Protein AF-A0A0G1JRB9-F1 (afdb_monomer)

Radius of gyration: 32.71 Å; Cα contacts (8 Å, |Δi|>4): 1012; chains: 1; bounding box: 61×88×90 Å

Structure (mmCIF, N/CA/C/O backbone):
data_AF-A0A0G1JRB9-F1
#
_entry.id   AF-A0A0G1JRB9-F1
#
loop_
_atom_site.group_PDB
_atom_site.id
_atom_site.type_symbol
_atom_site.label_atom_id
_atom_site.label_alt_id
_atom_site.label_comp_id
_atom_site.label_asym_id
_atom_site.label_entity_id
_atom_site.label_seq_id
_atom_site.pdbx_PDB_ins_code
_atom_site.Cartn_x
_atom_site.Cartn_y
_atom_site.Cartn_z
_atom_site.occupancy
_atom_site.B_iso_or_equiv
_atom_site.auth_seq_id
_atom_site.auth_comp_id
_atom_site.auth_asym_id
_atom_site.auth_atom_id
_atom_site.pdbx_PDB_model_num
ATOM 1 N N . MET A 1 1 ? 8.456 41.953 -21.447 1.00 29.03 1 MET A N 1
ATOM 2 C CA . MET A 1 1 ? 8.184 41.412 -20.098 1.00 29.03 1 MET A CA 1
ATOM 3 C C . MET A 1 1 ? 8.113 39.905 -20.222 1.00 29.03 1 MET A C 1
ATOM 5 O O . MET A 1 1 ? 7.285 39.419 -20.980 1.00 29.03 1 MET A O 1
ATOM 9 N N . GLY A 1 2 ? 9.065 39.205 -19.607 1.00 27.02 2 GLY A N 1
ATOM 10 C CA . GLY A 1 2 ? 9.259 37.766 -19.765 1.00 27.02 2 GLY A CA 1
ATOM 11 C C . GLY A 1 2 ? 8.189 36.956 -19.041 1.00 27.02 2 GLY A C 1
ATOM 12 O O . GLY A 1 2 ? 7.924 37.181 -17.863 1.00 27.02 2 GLY A O 1
ATOM 13 N N . LEU A 1 3 ? 7.596 36.010 -19.763 1.00 28.58 3 LEU A N 1
ATOM 14 C CA . LEU A 1 3 ? 6.828 34.920 -19.181 1.00 28.58 3 LEU A CA 1
ATOM 15 C C . LEU A 1 3 ? 7.833 33.951 -18.550 1.00 28.58 3 LEU A C 1
ATOM 17 O O . LEU A 1 3 ? 8.618 33.318 -19.253 1.00 28.58 3 LEU A O 1
ATOM 21 N N . LEU A 1 4 ? 7.843 33.889 -17.220 1.00 28.16 4 LEU A N 1
ATOM 22 C CA . LEU A 1 4 ? 8.559 32.869 -16.462 1.00 28.16 4 LEU A CA 1
ATOM 23 C C . LEU A 1 4 ? 7.901 31.515 -16.755 1.00 28.16 4 LEU A C 1
ATOM 25 O O . LEU A 1 4 ? 6.880 31.170 -16.165 1.00 28.16 4 LEU A O 1
ATOM 29 N N . PHE A 1 5 ? 8.472 30.773 -17.702 1.00 31.45 5 PHE A N 1
ATOM 30 C CA . PHE A 1 5 ? 8.226 29.345 -17.844 1.00 31.45 5 PHE A CA 1
ATOM 31 C C . PHE A 1 5 ? 8.744 28.644 -16.581 1.00 31.45 5 PHE A C 1
ATOM 33 O O . PHE A 1 5 ? 9.899 28.819 -16.193 1.00 31.45 5 PHE A O 1
ATOM 40 N N . ASP A 1 6 ? 7.867 27.893 -15.915 1.00 34.28 6 ASP A N 1
ATOM 41 C CA . ASP A 1 6 ? 8.194 27.080 -14.743 1.00 34.28 6 ASP A CA 1
ATOM 42 C C . ASP A 1 6 ? 9.240 26.022 -15.145 1.00 34.28 6 ASP A C 1
ATOM 44 O O . ASP A 1 6 ? 9.008 25.191 -16.025 1.00 34.28 6 ASP A O 1
ATOM 48 N N . SER A 1 7 ? 10.419 26.062 -14.526 1.00 35.25 7 SER A N 1
ATOM 49 C CA . SER A 1 7 ? 11.625 25.310 -14.910 1.00 35.25 7 SER A CA 1
ATOM 50 C C . SER A 1 7 ? 11.557 23.793 -14.658 1.00 35.25 7 SER A C 1
ATOM 52 O O . SER A 1 7 ? 12.565 23.097 -14.745 1.00 35.25 7 SER A O 1
ATOM 54 N N . LYS A 1 8 ? 10.376 23.247 -14.336 1.00 42.16 8 LYS A N 1
ATOM 55 C CA . LYS A 1 8 ? 10.174 21.844 -13.922 1.00 42.16 8 LYS A CA 1
ATOM 56 C C . LYS A 1 8 ? 9.610 20.915 -15.001 1.00 42.16 8 LYS A C 1
ATOM 58 O O . LYS A 1 8 ? 9.558 19.709 -14.780 1.00 42.16 8 LYS A O 1
ATOM 63 N N . THR A 1 9 ? 9.221 21.436 -16.162 1.00 47.75 9 THR A N 1
ATOM 64 C CA . THR A 1 9 ? 8.760 20.654 -17.334 1.00 47.75 9 THR A CA 1
ATOM 65 C C . THR A 1 9 ? 9.757 20.689 -18.489 1.00 47.75 9 THR A C 1
ATOM 67 O O . THR A 1 9 ? 9.386 20.524 -19.651 1.00 47.75 9 THR A O 1
ATOM 70 N N . ASP A 1 10 ? 11.022 20.959 -18.182 1.00 60.97 10 ASP A N 1
ATOM 71 C CA . ASP A 1 10 ? 12.022 21.198 -19.204 1.00 60.97 10 ASP A CA 1
ATOM 72 C C . ASP A 1 10 ? 12.618 19.877 -19.707 1.00 60.97 10 ASP A C 1
ATOM 74 O O . ASP A 1 10 ? 13.338 19.169 -18.995 1.00 60.97 10 ASP A O 1
ATOM 78 N N . TRP A 1 11 ? 12.301 19.558 -20.962 1.00 72.00 11 TRP A N 1
ATOM 79 C CA . TRP A 1 11 ? 12.892 18.478 -21.753 1.00 72.00 11 TRP A CA 1
ATOM 80 C C . TRP A 1 11 ? 14.424 18.458 -21.657 1.00 72.00 11 TRP A C 1
ATOM 82 O O . TRP A 1 11 ? 15.018 17.382 -21.699 1.00 72.00 11 TRP A O 1
ATOM 92 N N . SER A 1 12 ? 15.054 19.624 -21.477 1.00 66.69 12 SER A N 1
ATOM 93 C CA . SER A 1 12 ? 16.507 19.759 -21.361 1.00 66.69 12 SER A CA 1
ATOM 94 C C . SER A 1 12 ? 17.089 19.309 -20.013 1.00 66.69 12 SER A C 1
ATOM 96 O O . SER A 1 12 ? 18.225 18.836 -19.997 1.00 66.69 12 SER A O 1
ATOM 98 N N . TYR A 1 13 ? 16.331 19.414 -18.912 1.00 61.22 13 TYR A N 1
ATOM 99 C CA . TYR A 1 13 ? 16.818 19.144 -17.550 1.00 61.22 13 TYR A CA 1
ATOM 100 C C . TYR A 1 13 ? 16.454 17.740 -17.049 1.00 61.22 13 TYR A C 1
ATOM 102 O O . TYR A 1 13 ? 17.259 17.083 -16.398 1.00 61.22 13 TYR A O 1
ATOM 110 N N . ASN A 1 14 ? 15.249 17.258 -17.371 1.00 63.81 14 ASN A N 1
ATOM 111 C CA . ASN A 1 14 ? 14.703 16.016 -16.802 1.00 63.81 14 ASN A CA 1
ATOM 112 C C . ASN A 1 14 ? 14.835 14.786 -17.721 1.00 63.81 14 ASN A C 1
ATOM 114 O O . ASN A 1 14 ? 14.406 13.690 -17.354 1.00 63.81 14 ASN A O 1
ATOM 118 N N . THR A 1 15 ? 15.406 14.957 -18.915 1.00 72.94 15 THR A N 1
ATOM 119 C CA . THR A 1 15 ? 15.619 13.879 -19.890 1.00 72.94 15 THR A CA 1
ATOM 120 C C . THR A 1 15 ? 17.118 13.596 -20.013 1.00 72.94 15 THR A C 1
ATOM 122 O O . THR A 1 15 ? 17.882 14.544 -20.223 1.00 72.94 15 THR A O 1
ATOM 125 N N . PRO A 1 16 ? 17.570 12.329 -19.924 1.00 78.94 16 PRO A N 1
ATOM 126 C CA . PRO A 1 16 ? 18.964 11.957 -20.114 1.00 78.94 16 PRO A CA 1
ATOM 127 C C . PRO A 1 16 ? 19.503 12.520 -21.423 1.00 78.94 16 PRO A C 1
ATOM 129 O O . PRO A 1 16 ? 18.840 12.438 -22.460 1.00 78.94 16 PRO A O 1
ATOM 132 N N . SER A 1 17 ? 20.717 13.068 -21.380 1.00 79.56 17 SER A N 1
ATOM 133 C CA . SER A 1 17 ? 21.359 13.686 -22.543 1.00 79.56 17 SER A CA 1
ATOM 134 C C . SER A 1 17 ? 21.426 12.733 -23.734 1.00 79.56 17 SER A C 1
ATOM 136 O O . SER A 1 17 ? 21.111 13.143 -24.841 1.00 79.56 17 SER A O 1
ATOM 138 N N . SER A 1 18 ? 21.726 11.452 -23.510 1.00 81.12 18 SER A N 1
ATOM 139 C CA . SER A 1 18 ? 21.749 10.419 -24.552 1.00 81.12 18 SER A CA 1
ATOM 140 C C . SER A 1 18 ? 20.411 10.269 -25.284 1.00 81.12 18 SER A C 1
ATOM 142 O O . SER A 1 18 ? 20.380 10.218 -26.511 1.00 81.12 18 SER A O 1
ATOM 144 N N . PHE A 1 19 ? 19.296 10.246 -24.550 1.00 86.12 19 PHE A N 1
ATOM 145 C CA . PHE A 1 19 ? 17.959 10.159 -25.138 1.00 86.12 19 PHE A CA 1
ATOM 146 C C . PHE A 1 19 ? 17.534 11.461 -25.810 1.00 86.12 19 PHE A C 1
ATOM 148 O O . PHE A 1 19 ? 16.990 11.442 -26.913 1.00 86.12 19 PHE A O 1
ATOM 155 N N . ARG A 1 20 ? 17.822 12.596 -25.175 1.00 87.88 20 ARG A N 1
ATOM 156 C CA . ARG A 1 20 ? 17.536 13.911 -25.741 1.00 87.88 20 ARG A CA 1
ATOM 157 C C . ARG A 1 20 ? 18.272 14.122 -27.062 1.00 87.88 20 ARG A C 1
ATOM 159 O O . ARG A 1 20 ? 17.617 14.436 -28.047 1.00 87.88 20 ARG A O 1
ATOM 166 N N . THR A 1 21 ? 19.582 13.883 -27.098 1.00 85.88 21 THR A N 1
ATOM 167 C CA . THR A 1 21 ? 20.395 13.995 -28.316 1.00 85.88 21 THR A CA 1
ATOM 168 C C . THR A 1 21 ? 19.875 13.069 -29.410 1.00 85.88 21 THR A C 1
ATOM 170 O O . THR A 1 21 ? 19.723 13.510 -30.539 1.00 85.88 21 THR A O 1
ATOM 173 N N . MET A 1 22 ? 19.515 11.822 -29.078 1.00 88.81 22 MET A N 1
ATOM 174 C CA . MET A 1 22 ? 18.924 10.880 -30.036 1.00 88.81 22 MET A CA 1
ATOM 175 C C . MET A 1 22 ? 17.694 11.475 -30.731 1.00 88.81 22 MET A C 1
ATOM 177 O O . MET A 1 22 ? 17.625 11.502 -31.954 1.00 88.81 22 MET A O 1
ATOM 181 N N . VAL A 1 23 ? 16.730 11.970 -29.954 1.00 88.88 23 VAL A N 1
ATOM 182 C CA . VAL A 1 23 ? 15.477 12.518 -30.487 1.00 88.88 23 VAL A CA 1
ATOM 183 C C . VAL A 1 23 ? 15.709 13.840 -31.222 1.00 88.88 23 VAL A C 1
ATOM 185 O O . VAL A 1 23 ? 15.203 14.010 -32.328 1.00 88.88 23 VAL A O 1
ATOM 188 N N . GLU A 1 24 ? 16.502 14.747 -30.647 1.00 87.44 24 GLU A N 1
ATOM 189 C CA . GLU A 1 24 ? 16.795 16.058 -31.236 1.00 87.44 24 GLU A CA 1
ATOM 190 C C . GLU A 1 24 ? 17.575 15.922 -32.554 1.00 87.44 24 GLU A C 1
ATOM 192 O O . GLU A 1 24 ? 17.263 16.638 -33.499 1.00 87.44 24 GLU A O 1
ATOM 197 N N . SER A 1 25 ? 18.509 14.976 -32.696 1.00 87.00 25 SER A N 1
ATOM 198 C CA . SER A 1 25 ? 19.193 14.747 -33.980 1.00 87.00 25 SER A CA 1
ATOM 199 C C . SER A 1 25 ? 18.208 14.406 -35.101 1.00 87.00 25 SER A C 1
ATOM 201 O O . SER A 1 25 ? 18.290 14.984 -36.182 1.00 87.00 25 SER A O 1
ATOM 203 N N . PHE A 1 26 ? 17.205 13.559 -34.840 1.00 85.00 26 PHE A N 1
ATOM 204 C CA . PHE A 1 26 ? 16.182 13.244 -35.844 1.00 85.00 26 PHE A CA 1
ATOM 205 C C . PHE A 1 26 ? 15.276 14.431 -36.194 1.00 85.00 26 PHE A C 1
ATOM 207 O O . PHE A 1 26 ? 14.848 14.532 -37.343 1.00 85.00 26 PHE A O 1
ATOM 214 N N . GLU A 1 27 ? 15.014 15.343 -35.253 1.00 82.06 27 GLU A N 1
ATOM 215 C CA . GLU A 1 27 ? 14.284 16.590 -35.537 1.00 82.06 27 GLU A CA 1
ATOM 216 C C . GLU A 1 27 ? 15.053 17.491 -36.516 1.00 82.06 27 GLU A C 1
ATOM 218 O O . GLU A 1 27 ? 14.445 18.146 -37.362 1.00 82.06 27 GLU A O 1
ATOM 223 N N . HIS A 1 28 ? 16.386 17.503 -36.419 1.00 82.00 28 HIS A N 1
ATOM 224 C CA . HIS A 1 28 ? 17.271 18.316 -37.257 1.00 82.00 28 HIS A CA 1
ATOM 225 C C . HIS A 1 28 ? 17.719 17.596 -38.543 1.00 82.00 28 HIS A C 1
ATOM 227 O O . HIS A 1 28 ? 18.485 18.154 -39.326 1.00 82.00 28 HIS A O 1
ATOM 233 N N . GLY A 1 29 ? 17.233 16.374 -38.794 1.00 77.56 29 GLY A N 1
ATOM 234 C CA . GLY A 1 29 ? 17.633 15.568 -39.954 1.00 77.56 29 GLY A CA 1
ATOM 235 C C . GLY A 1 29 ? 19.057 15.008 -39.858 1.00 77.56 29 GLY A C 1
ATOM 236 O O . GLY A 1 29 ? 19.637 14.610 -40.868 1.00 77.56 29 GLY A O 1
ATOM 237 N N . GLU A 1 30 ? 19.620 14.975 -38.656 1.00 83.50 30 GLU A N 1
ATOM 238 C CA . GLU A 1 30 ? 20.942 14.441 -38.355 1.00 83.50 30 GLU A CA 1
ATOM 239 C C . GLU A 1 30 ? 20.851 12.978 -37.920 1.00 83.50 30 GLU A C 1
ATOM 241 O O . GLU A 1 30 ? 19.848 12.524 -37.361 1.00 83.50 30 GLU A O 1
ATOM 246 N N . ARG A 1 31 ? 21.933 12.225 -38.140 1.00 78.00 31 ARG A N 1
ATOM 247 C CA . ARG A 1 31 ? 22.037 10.856 -37.639 1.00 78.00 31 ARG A CA 1
ATOM 248 C C . ARG A 1 31 ? 22.738 10.866 -36.278 1.00 78.00 31 ARG A C 1
ATOM 250 O O . ARG A 1 31 ? 23.921 11.191 -36.235 1.00 78.00 31 ARG A O 1
ATOM 257 N N . PRO A 1 32 ? 22.058 10.488 -35.185 1.00 80.12 32 PRO A N 1
ATOM 258 C CA . PRO A 1 32 ? 22.664 10.513 -33.862 1.00 80.12 32 PRO A CA 1
ATOM 259 C C . PRO A 1 32 ? 23.756 9.449 -33.722 1.00 80.12 32 PRO A C 1
ATOM 261 O O . PRO A 1 32 ? 23.565 8.269 -34.058 1.00 80.12 32 PRO A O 1
ATOM 264 N N . GLU A 1 33 ? 24.890 9.874 -33.172 1.00 78.50 33 GLU A N 1
ATOM 265 C CA . GLU A 1 33 ? 25.942 8.976 -32.714 1.00 78.50 33 GLU A CA 1
ATOM 266 C C . GLU A 1 33 ? 25.523 8.294 -31.408 1.00 78.50 33 GLU A C 1
ATOM 268 O O . GLU A 1 33 ? 24.881 8.886 -30.536 1.00 78.50 33 GLU A O 1
ATOM 273 N N . LEU A 1 34 ? 25.860 7.011 -31.287 1.00 77.12 34 LEU A N 1
ATOM 274 C CA . LEU A 1 34 ? 25.602 6.244 -30.076 1.00 77.12 34 LEU A CA 1
ATOM 275 C C . LEU A 1 34 ? 26.779 6.423 -29.124 1.00 77.12 34 LEU A C 1
ATOM 277 O O . LEU A 1 34 ? 27.927 6.268 -29.523 1.00 77.12 34 LEU A O 1
ATOM 281 N N . ASN A 1 35 ? 26.486 6.732 -27.863 1.00 74.25 35 ASN A N 1
ATOM 282 C CA . ASN A 1 35 ? 27.517 6.851 -26.841 1.00 74.25 35 ASN A CA 1
ATOM 283 C C . ASN A 1 35 ? 28.148 5.477 -26.568 1.00 74.25 35 ASN A C 1
ATOM 285 O O . ASN A 1 35 ? 27.452 4.533 -26.186 1.00 74.25 35 ASN A O 1
ATOM 289 N N . ASP A 1 36 ? 29.469 5.380 -26.712 1.00 67.56 36 ASP A N 1
ATOM 290 C CA . ASP A 1 36 ? 30.187 4.130 -26.493 1.00 67.56 36 ASP A CA 1
ATOM 291 C C . ASP A 1 36 ? 30.200 3.660 -25.030 1.00 67.56 36 ASP A C 1
ATOM 293 O O . ASP A 1 36 ? 30.353 2.465 -24.777 1.00 67.56 36 ASP A O 1
ATOM 297 N N . ALA A 1 37 ? 29.953 4.558 -24.074 1.00 74.25 37 ALA A N 1
ATOM 298 C CA . ALA A 1 37 ? 29.904 4.255 -22.643 1.00 74.25 37 ALA A CA 1
ATOM 299 C C . ALA A 1 37 ? 28.589 3.591 -22.174 1.00 74.25 37 ALA A C 1
ATOM 301 O O . ALA A 1 37 ? 28.402 3.383 -20.976 1.00 74.25 37 ALA A O 1
ATOM 302 N N . LEU A 1 38 ? 27.653 3.287 -23.081 1.00 78.31 38 LEU A N 1
ATOM 303 C CA . LEU A 1 38 ? 26.403 2.602 -22.736 1.00 78.31 38 LEU A CA 1
ATOM 304 C C . LEU A 1 38 ? 26.644 1.117 -22.431 1.00 78.31 38 LEU A C 1
ATOM 306 O O . LEU A 1 38 ? 27.379 0.436 -23.148 1.00 78.31 38 LEU A O 1
ATOM 310 N N . THR A 1 39 ? 25.963 0.609 -21.402 1.00 78.25 39 THR A N 1
ATOM 311 C CA . THR A 1 39 ? 25.907 -0.822 -21.068 1.00 78.25 39 THR A CA 1
ATOM 312 C C . THR A 1 39 ? 25.295 -1.641 -22.214 1.00 78.25 39 THR A C 1
ATOM 314 O O . THR A 1 39 ? 24.577 -1.069 -23.035 1.00 78.25 39 THR A O 1
ATOM 317 N N . PRO A 1 40 ? 25.547 -2.963 -22.306 1.00 80.19 40 PRO A N 1
ATOM 318 C CA . PRO A 1 40 ? 25.112 -3.773 -23.447 1.00 80.19 40 PRO A CA 1
ATOM 319 C C . PRO A 1 40 ? 23.610 -3.680 -23.756 1.00 80.19 40 PRO A C 1
ATOM 321 O O . PRO A 1 40 ? 23.252 -3.346 -24.886 1.00 80.19 40 PRO A O 1
ATOM 324 N N . HIS A 1 41 ? 22.722 -3.873 -22.770 1.00 79.38 41 HIS A N 1
ATOM 325 C CA . HIS A 1 41 ? 21.279 -3.820 -23.036 1.00 79.38 41 HIS A CA 1
ATOM 326 C C . HIS A 1 41 ? 20.788 -2.387 -23.292 1.00 79.38 41 HIS A C 1
ATOM 328 O O . HIS A 1 41 ? 19.892 -2.169 -24.111 1.00 79.38 41 HIS A O 1
ATOM 334 N N . MET A 1 42 ? 21.384 -1.383 -22.642 1.00 83.75 42 MET A N 1
ATOM 335 C CA . MET A 1 42 ? 21.090 0.024 -22.934 1.00 83.75 42 MET A CA 1
ATOM 336 C C . MET A 1 42 ? 21.542 0.423 -24.345 1.00 83.75 42 MET A C 1
ATOM 338 O O . MET A 1 42 ? 20.831 1.147 -25.045 1.00 83.75 42 MET A O 1
ATOM 342 N N . ARG A 1 43 ? 22.696 -0.072 -24.796 1.00 87.00 43 ARG A N 1
ATOM 343 C CA . ARG A 1 43 ? 23.201 0.117 -26.159 1.00 87.00 43 ARG A CA 1
ATOM 344 C C . ARG A 1 43 ? 22.239 -0.504 -27.167 1.00 87.00 43 ARG A C 1
ATOM 346 O O . ARG A 1 43 ? 21.840 0.193 -28.097 1.00 87.00 43 ARG A O 1
ATOM 353 N N . GLU A 1 44 ? 21.809 -1.748 -26.956 1.00 88.38 44 GLU A N 1
ATOM 354 C CA . GLU A 1 44 ? 20.807 -2.408 -27.805 1.00 88.38 44 GLU A CA 1
ATOM 355 C C . GLU A 1 44 ? 19.505 -1.596 -27.875 1.00 88.38 44 GLU A C 1
ATOM 357 O O . GLU A 1 44 ? 18.979 -1.346 -28.962 1.00 88.38 44 GLU A O 1
ATOM 362 N N . PHE A 1 45 ? 19.022 -1.090 -26.736 1.00 89.81 45 PHE A N 1
ATOM 363 C CA . PHE A 1 45 ? 17.852 -0.215 -26.701 1.00 89.81 45 PHE A CA 1
ATOM 364 C C . PHE A 1 45 ? 18.024 1.041 -27.549 1.00 89.81 45 PHE A C 1
ATOM 366 O O . PHE A 1 45 ? 17.121 1.378 -28.313 1.00 89.81 45 PHE A O 1
ATOM 373 N N . PHE A 1 46 ? 19.161 1.730 -27.455 1.00 91.25 46 PHE A N 1
ATOM 374 C CA . PHE A 1 46 ? 19.399 2.924 -28.262 1.00 91.25 46 PHE A CA 1
ATOM 375 C C . PHE A 1 46 ? 19.600 2.607 -29.752 1.00 91.25 46 PHE A C 1
ATOM 377 O O . PHE A 1 46 ? 19.176 3.401 -30.594 1.00 91.25 46 PHE A O 1
ATOM 384 N N . VAL A 1 47 ? 20.172 1.448 -30.098 1.00 91.69 47 VAL A N 1
ATOM 385 C CA . VAL A 1 47 ? 20.246 0.958 -31.488 1.00 91.69 47 VAL A CA 1
ATOM 386 C C . VAL A 1 47 ? 18.840 0.726 -32.043 1.00 91.69 47 VAL A C 1
ATOM 388 O O . VAL A 1 47 ? 18.516 1.240 -33.117 1.00 91.69 47 VAL A O 1
ATOM 391 N N . ALA A 1 48 ? 17.994 0.014 -31.297 1.00 91.62 48 ALA A N 1
ATOM 392 C CA . ALA A 1 48 ? 16.607 -0.235 -31.666 1.00 91.62 48 ALA A CA 1
ATOM 393 C C . ALA A 1 48 ? 15.809 1.074 -31.754 1.00 91.62 48 ALA A C 1
ATOM 395 O O . ALA A 1 48 ? 15.132 1.326 -32.749 1.00 91.62 48 ALA A O 1
ATOM 396 N N . LEU A 1 49 ? 15.934 1.961 -30.763 1.00 92.38 49 LEU A N 1
ATOM 397 C CA . LEU A 1 49 ? 15.281 3.270 -30.753 1.00 92.38 49 LEU A CA 1
ATOM 398 C C . LEU A 1 49 ? 15.648 4.084 -31.996 1.00 92.38 49 LEU A C 1
ATOM 400 O O . LEU A 1 49 ? 14.751 4.585 -32.671 1.00 92.38 49 LEU A O 1
ATOM 404 N N . ARG A 1 50 ? 16.939 4.164 -32.341 1.00 92.50 50 ARG A N 1
ATOM 405 C CA . ARG A 1 50 ? 17.404 4.826 -33.566 1.00 92.50 50 ARG A CA 1
ATOM 406 C C . ARG A 1 50 ? 16.752 4.217 -34.808 1.00 92.50 50 ARG A C 1
ATOM 408 O O . ARG A 1 50 ? 16.221 4.953 -35.636 1.00 92.50 50 ARG A O 1
ATOM 415 N N . PHE A 1 51 ? 16.732 2.886 -34.908 1.00 92.81 51 PHE A N 1
ATOM 416 C CA . PHE A 1 51 ? 16.123 2.178 -36.034 1.00 92.81 51 PHE A CA 1
ATOM 417 C C . PHE A 1 51 ? 14.630 2.493 -36.193 1.00 92.81 51 PHE A C 1
ATOM 419 O O . PHE A 1 51 ? 14.183 2.750 -37.310 1.00 92.81 51 PHE A O 1
ATOM 426 N N . PHE A 1 52 ? 13.853 2.515 -35.106 1.00 92.88 52 PHE A N 1
ATOM 427 C CA . PHE A 1 52 ? 12.416 2.807 -35.182 1.00 92.88 52 PHE A CA 1
ATOM 428 C C . PHE A 1 52 ? 12.101 4.301 -35.318 1.00 92.88 52 PHE A C 1
ATOM 430 O O . PHE A 1 52 ? 11.039 4.644 -35.833 1.00 92.88 52 PHE A O 1
ATOM 437 N N . LEU A 1 53 ? 13.006 5.205 -34.935 1.00 90.88 53 LEU A N 1
ATOM 438 C CA . LEU A 1 53 ? 12.894 6.624 -35.294 1.00 90.88 53 LEU A CA 1
ATOM 439 C C . LEU A 1 53 ? 13.115 6.827 -36.806 1.00 90.88 53 LEU A C 1
ATOM 441 O O . LEU A 1 53 ? 12.338 7.543 -37.449 1.00 90.88 53 LEU A O 1
ATOM 445 N N . GLU A 1 54 ? 14.092 6.130 -37.401 1.00 90.50 54 GLU A N 1
ATOM 446 C CA . GLU A 1 54 ? 14.310 6.087 -38.859 1.00 90.50 54 GLU A CA 1
ATOM 447 C C . GLU A 1 54 ? 13.108 5.439 -39.578 1.00 90.50 54 GLU A C 1
ATOM 449 O O . GLU A 1 54 ? 12.560 6.003 -40.532 1.00 90.50 54 GLU A O 1
ATOM 454 N N . ASN A 1 55 ? 12.637 4.300 -39.058 1.00 91.19 55 ASN A N 1
ATOM 455 C CA . ASN A 1 55 ? 11.682 3.398 -39.705 1.00 91.19 55 ASN A CA 1
ATOM 456 C C . ASN A 1 55 ? 10.448 3.102 -38.827 1.00 91.19 55 ASN A C 1
ATOM 458 O O . ASN A 1 55 ? 10.174 1.945 -38.501 1.00 91.19 55 ASN A O 1
ATOM 462 N N . PRO A 1 56 ? 9.633 4.107 -38.462 1.00 86.94 56 PRO A N 1
ATOM 463 C CA . PRO A 1 56 ? 8.564 3.928 -37.478 1.00 86.94 56 PRO A CA 1
ATOM 464 C C . PRO A 1 56 ? 7.485 2.931 -37.917 1.00 86.94 56 PRO A C 1
ATOM 466 O O . PRO A 1 56 ? 6.794 2.362 -37.076 1.00 86.94 56 PRO A O 1
ATOM 469 N N . GLY A 1 57 ? 7.317 2.711 -39.225 1.00 84.25 57 GLY A N 1
ATOM 470 C CA . GLY A 1 57 ? 6.334 1.775 -39.776 1.00 84.25 57 GLY A CA 1
ATOM 471 C C . GLY A 1 57 ? 6.740 0.298 -39.743 1.00 84.25 57 GLY A C 1
ATOM 472 O O . GLY A 1 57 ? 5.894 -0.547 -40.020 1.00 84.25 57 GLY A O 1
ATOM 473 N N . VAL A 1 58 ? 7.994 -0.030 -39.423 1.00 91.12 58 VAL A N 1
ATOM 474 C CA . VAL A 1 58 ? 8.472 -1.421 -39.392 1.00 91.12 58 VAL A CA 1
ATOM 475 C C . VAL A 1 58 ? 8.001 -2.095 -38.107 1.00 91.12 58 VAL A C 1
ATOM 477 O O . VAL A 1 58 ? 8.220 -1.561 -37.024 1.00 91.12 58 VAL A O 1
ATOM 480 N N . ASP A 1 59 ? 7.333 -3.248 -38.204 1.00 88.69 59 ASP A N 1
ATOM 481 C CA . ASP A 1 59 ? 6.919 -4.016 -37.019 1.00 88.69 59 ASP A CA 1
ATOM 482 C C . ASP A 1 59 ? 8.161 -4.468 -36.225 1.00 88.69 59 ASP A C 1
ATOM 484 O O . ASP A 1 59 ? 9.065 -5.053 -36.831 1.00 88.69 59 ASP A O 1
ATOM 488 N N . PRO A 1 60 ? 8.209 -4.239 -34.897 1.00 90.81 60 PRO A N 1
ATOM 489 C CA . PRO A 1 60 ? 9.308 -4.651 -34.043 1.00 90.81 60 PRO A CA 1
ATOM 490 C C . PRO A 1 60 ? 9.729 -6.114 -34.141 1.00 90.81 60 PRO A C 1
ATOM 492 O O . PRO A 1 60 ? 10.881 -6.403 -33.845 1.00 90.81 60 PRO A O 1
ATOM 495 N N . GLU A 1 61 ? 8.868 -7.032 -34.584 1.00 89.94 61 GLU A N 1
ATOM 496 C CA . GLU A 1 61 ? 9.267 -8.429 -34.852 1.00 89.94 61 GLU A CA 1
ATOM 497 C C . GLU A 1 61 ? 10.365 -8.574 -35.912 1.00 89.94 61 GLU A C 1
ATOM 499 O O . GLU A 1 61 ? 11.090 -9.563 -35.902 1.00 89.94 61 GLU A O 1
ATOM 504 N N . HIS A 1 62 ? 10.494 -7.609 -36.826 1.00 91.19 62 HIS A N 1
ATOM 505 C CA . HIS A 1 62 ? 11.474 -7.655 -37.915 1.00 91.19 62 HIS A CA 1
ATOM 506 C C . HIS A 1 62 ? 12.808 -6.989 -37.564 1.00 91.19 62 HIS A C 1
ATOM 508 O O . HIS A 1 62 ? 13.672 -6.861 -38.428 1.00 91.19 62 HIS A O 1
ATOM 514 N N . PHE A 1 63 ? 12.975 -6.534 -36.322 1.00 91.88 63 PHE A N 1
ATOM 515 C CA . PHE A 1 63 ? 14.259 -6.060 -35.822 1.00 91.88 63 PHE A CA 1
ATOM 516 C C . PHE A 1 63 ? 15.062 -7.230 -35.238 1.00 91.88 63 PHE A C 1
ATOM 518 O O . PHE A 1 63 ? 14.505 -8.110 -34.579 1.00 91.88 63 PHE A O 1
ATOM 525 N N . GLU A 1 64 ? 16.370 -7.251 -35.485 1.00 90.81 64 GLU A N 1
ATOM 526 C CA . GLU A 1 64 ? 17.276 -8.270 -34.949 1.00 90.81 64 GLU A CA 1
ATOM 527 C C . GLU A 1 64 ? 17.568 -7.981 -33.468 1.00 90.81 64 GLU A C 1
ATOM 529 O O . GLU A 1 64 ? 18.440 -7.184 -33.135 1.00 90.81 64 GLU A O 1
ATOM 534 N N . TRP A 1 65 ? 16.792 -8.602 -32.574 1.00 85.44 65 TRP A N 1
ATOM 535 C CA . TRP A 1 65 ? 16.943 -8.465 -31.121 1.00 85.44 65 TRP A CA 1
ATOM 536 C C . TRP A 1 65 ? 18.027 -9.397 -30.576 1.00 85.44 65 TRP A C 1
ATOM 538 O O . TRP A 1 65 ? 17.897 -10.620 -30.684 1.00 85.44 65 TRP A O 1
ATOM 548 N N . GLU A 1 66 ? 19.018 -8.835 -29.891 1.00 81.88 66 GLU A N 1
ATOM 549 C CA . GLU A 1 66 ? 19.941 -9.588 -29.038 1.00 81.88 66 GLU A CA 1
ATOM 550 C C . GLU A 1 66 ? 19.228 -9.992 -27.732 1.00 81.88 66 GLU A C 1
ATOM 552 O O . GLU A 1 66 ? 19.288 -11.149 -27.309 1.00 81.88 66 GLU A O 1
ATOM 557 N N . ASN A 1 67 ? 18.437 -9.083 -27.148 1.00 75.62 67 ASN A N 1
ATOM 558 C CA . ASN A 1 67 ? 17.551 -9.329 -26.017 1.00 75.62 67 ASN A CA 1
ATOM 559 C C . ASN A 1 67 ? 16.076 -9.292 -26.439 1.00 75.62 67 ASN A C 1
ATOM 561 O O . ASN A 1 67 ? 15.404 -8.254 -26.415 1.00 75.62 67 ASN A O 1
ATOM 565 N N . ARG A 1 68 ? 15.497 -10.472 -26.709 1.00 78.31 68 ARG A N 1
ATOM 566 C CA . ARG A 1 68 ? 14.063 -10.597 -27.046 1.00 78.31 68 ARG A CA 1
ATOM 567 C C . ARG A 1 68 ? 13.107 -10.087 -25.960 1.00 78.31 68 ARG A C 1
ATOM 569 O O . ARG A 1 68 ? 11.927 -9.908 -26.254 1.00 78.31 68 ARG A O 1
ATOM 576 N N . LYS A 1 69 ? 13.562 -9.812 -24.730 1.00 71.38 69 LYS A N 1
ATOM 577 C CA . LYS A 1 69 ? 12.719 -9.177 -23.700 1.00 71.38 69 LYS A CA 1
ATOM 578 C C . LYS A 1 69 ? 12.379 -7.720 -24.037 1.00 71.38 69 LYS A C 1
ATOM 580 O O . LYS A 1 69 ? 11.382 -7.223 -23.528 1.00 71.38 69 LYS A O 1
ATOM 585 N N . LEU A 1 70 ? 13.133 -7.055 -24.921 1.00 75.25 70 LEU A N 1
ATOM 586 C CA . LEU A 1 70 ? 12.847 -5.687 -25.379 1.00 75.25 70 LEU A CA 1
ATOM 587 C C . LEU A 1 70 ? 11.694 -5.614 -26.390 1.00 75.25 70 LEU A C 1
ATOM 589 O O . LEU A 1 70 ? 10.946 -4.635 -26.409 1.00 75.25 70 LEU A O 1
ATOM 593 N N . LEU A 1 71 ? 11.493 -6.668 -27.182 1.00 80.62 71 LEU A N 1
ATOM 594 C CA . LEU A 1 71 ? 10.491 -6.730 -28.248 1.00 80.62 71 LEU A CA 1
ATOM 595 C C . LEU A 1 71 ? 9.064 -6.336 -27.793 1.00 80.62 71 LEU A C 1
ATOM 597 O O . LEU A 1 71 ? 8.458 -5.476 -28.440 1.00 80.62 71 LEU A O 1
ATOM 601 N N . PRO A 1 72 ? 8.504 -6.866 -26.682 1.00 70.12 72 PRO A N 1
ATOM 602 C CA . PRO A 1 72 ? 7.187 -6.446 -26.197 1.00 70.12 72 PRO A CA 1
ATOM 603 C C . PRO A 1 72 ? 7.098 -4.948 -25.883 1.00 70.12 72 PRO A C 1
ATOM 605 O O . PRO A 1 72 ? 6.058 -4.330 -26.120 1.00 70.12 72 PRO A O 1
ATOM 608 N N . HIS A 1 73 ? 8.179 -4.345 -25.384 1.00 76.38 73 HIS A N 1
ATOM 609 C CA . HIS A 1 73 ? 8.208 -2.923 -25.054 1.00 76.38 73 HIS A CA 1
ATOM 610 C C . HIS A 1 73 ? 8.193 -2.050 -26.310 1.00 76.38 73 HIS A C 1
ATOM 612 O O . HIS A 1 73 ? 7.457 -1.065 -26.360 1.00 76.38 73 HIS A O 1
ATOM 618 N N . PHE A 1 74 ? 8.929 -2.437 -27.352 1.00 85.75 74 PHE A N 1
ATOM 619 C CA . PHE A 1 74 ? 8.922 -1.722 -28.629 1.00 85.75 74 PHE A CA 1
ATOM 620 C C . PHE A 1 74 ? 7.609 -1.894 -29.393 1.00 85.75 74 PHE A C 1
ATOM 622 O O . PHE A 1 74 ? 7.106 -0.922 -29.957 1.00 85.75 74 PHE A O 1
ATOM 629 N N . LYS A 1 75 ? 6.985 -3.078 -29.336 1.00 79.44 75 LYS A N 1
ATOM 630 C CA . LYS A 1 75 ? 5.614 -3.270 -29.841 1.00 79.44 75 LYS A CA 1
ATOM 631 C C . LYS A 1 75 ? 4.621 -2.342 -29.161 1.00 79.44 75 LYS A C 1
ATOM 633 O O . LYS A 1 75 ? 3.783 -1.747 -29.836 1.00 79.44 75 LYS A O 1
ATOM 638 N N . ARG A 1 76 ? 4.734 -2.201 -27.836 1.00 75.88 76 ARG A N 1
ATOM 639 C CA . ARG A 1 76 ? 3.892 -1.287 -27.063 1.00 75.88 76 ARG A CA 1
ATOM 640 C C . ARG A 1 76 ? 4.085 0.152 -27.528 1.00 75.88 76 ARG A C 1
ATOM 642 O O . ARG A 1 76 ? 3.095 0.780 -27.857 1.00 75.88 76 ARG A O 1
ATOM 649 N N . LEU A 1 77 ? 5.329 0.625 -27.638 1.00 81.19 77 LEU A N 1
ATOM 650 C CA . LEU A 1 77 ? 5.641 1.978 -28.125 1.00 81.19 77 LEU A CA 1
ATOM 651 C C . LEU A 1 77 ? 5.139 2.227 -29.560 1.00 81.19 77 LEU A C 1
ATOM 653 O O . LEU A 1 77 ? 4.767 3.347 -29.906 1.00 81.19 77 LEU A O 1
ATOM 657 N N . GLN A 1 78 ? 5.107 1.201 -30.413 1.00 83.94 78 GLN A N 1
ATOM 658 C CA . GLN A 1 78 ? 4.587 1.339 -31.773 1.00 83.94 78 GLN A CA 1
ATOM 659 C C . GLN A 1 78 ? 3.055 1.421 -31.823 1.00 83.94 78 GLN A C 1
ATOM 661 O O . GLN A 1 78 ? 2.502 2.054 -32.724 1.00 83.94 78 GLN A O 1
ATOM 666 N N . ARG A 1 79 ? 2.375 0.761 -30.882 1.00 77.69 79 ARG A N 1
ATOM 667 C CA . ARG A 1 79 ? 0.913 0.665 -30.812 1.00 77.69 79 ARG A CA 1
ATOM 668 C C . ARG A 1 79 ? 0.403 1.202 -29.478 1.00 77.69 79 ARG A C 1
ATOM 670 O O . ARG A 1 79 ? -0.360 0.536 -28.779 1.00 77.69 79 ARG A O 1
ATOM 677 N N . THR A 1 80 ? 0.830 2.409 -29.123 1.00 64.75 80 THR A N 1
ATOM 678 C CA . THR A 1 80 ? 0.394 3.049 -27.887 1.00 64.75 80 THR A CA 1
ATOM 679 C C . THR A 1 80 ? -0.995 3.628 -28.105 1.00 64.75 80 THR A C 1
ATOM 681 O O . THR A 1 80 ? -1.151 4.623 -28.808 1.00 64.75 80 THR A O 1
ATOM 684 N N . ALA A 1 81 ? -2.018 3.033 -27.493 1.00 53.34 81 ALA A N 1
ATOM 685 C CA . ALA A 1 81 ? -3.323 3.676 -27.407 1.00 53.34 81 ALA A CA 1
ATOM 686 C C . ALA A 1 81 ? -3.148 5.003 -26.661 1.00 53.34 81 ALA A C 1
ATOM 688 O O . ALA A 1 81 ? -2.769 5.020 -25.490 1.00 53.34 81 ALA A O 1
ATOM 689 N N . VAL A 1 82 ? -3.342 6.108 -27.382 1.00 47.16 82 VAL A N 1
ATOM 690 C CA . VAL A 1 82 ? -3.416 7.432 -26.772 1.00 47.16 82 VAL A CA 1
ATOM 691 C C . VAL A 1 82 ? -4.826 7.642 -26.265 1.00 47.16 82 VAL A C 1
ATOM 693 O O . VAL A 1 82 ? -4.978 8.476 -25.418 1.00 47.16 82 VAL A O 1
ATOM 696 N N . VAL A 1 83 ? -5.866 6.934 -26.716 1.00 42.03 83 VAL A N 1
ATOM 697 C CA . VAL A 1 83 ? -7.234 7.072 -26.185 1.00 42.03 83 VAL A CA 1
ATOM 698 C C . VAL A 1 83 ? -7.918 5.718 -26.165 1.00 42.03 83 VAL A C 1
ATOM 700 O O . VAL A 1 83 ? -7.765 4.940 -27.105 1.00 42.03 83 VAL A O 1
ATOM 703 N N . SER A 1 84 ? -8.703 5.433 -25.123 1.00 36.38 84 SER A N 1
ATOM 704 C CA . SER A 1 84 ? -9.577 4.257 -25.117 1.00 36.38 84 SER A CA 1
ATOM 705 C C . SER A 1 84 ? -10.605 4.376 -26.248 1.00 36.38 84 SER A C 1
ATOM 707 O O . SER A 1 84 ? -11.466 5.252 -26.209 1.00 36.38 84 SER A O 1
ATOM 709 N N . GLY A 1 85 ? -10.492 3.515 -27.263 1.00 43.12 85 GLY A N 1
ATOM 710 C CA . GLY A 1 85 ? -11.381 3.495 -28.428 1.00 43.12 85 GLY A CA 1
ATOM 711 C C . GLY A 1 85 ? -10.893 4.262 -29.664 1.00 43.12 85 GLY A C 1
ATOM 712 O O . GLY A 1 85 ? -11.576 4.199 -30.683 1.00 43.12 85 GLY A O 1
ATOM 713 N N . GLU A 1 86 ? -9.733 4.930 -29.623 1.00 48.75 86 GLU A N 1
ATOM 714 C CA . GLU A 1 86 ? -9.115 5.531 -30.820 1.00 48.75 86 GLU A CA 1
ATOM 715 C C . GLU A 1 86 ? -7.966 4.679 -31.371 1.00 48.75 86 GLU A C 1
ATOM 717 O O . GLU A 1 86 ? -7.467 3.755 -30.720 1.00 48.75 86 GLU A O 1
ATOM 722 N N . GLU A 1 87 ? -7.547 4.989 -32.601 1.00 54.34 87 GLU A N 1
ATOM 723 C CA . GLU A 1 87 ? -6.448 4.282 -33.246 1.00 54.34 87 GLU A CA 1
ATOM 724 C C . GLU A 1 87 ? -5.136 4.448 -32.456 1.00 54.34 87 GLU A C 1
ATOM 726 O O . GLU A 1 87 ? -4.784 5.553 -32.029 1.00 54.34 87 GLU A O 1
ATOM 731 N N . PRO A 1 88 ? -4.385 3.354 -32.249 1.00 67.69 88 PRO A N 1
ATOM 732 C CA . PRO A 1 88 ? -3.124 3.405 -31.531 1.00 67.69 88 PRO A CA 1
ATOM 733 C C . PRO A 1 88 ? -2.112 4.288 -32.266 1.00 67.69 88 PRO A C 1
ATOM 735 O O . PRO A 1 88 ? -1.921 4.186 -33.479 1.00 67.69 88 PRO A O 1
ATOM 738 N N . VAL A 1 89 ? -1.419 5.132 -31.507 1.00 76.50 89 VAL A N 1
ATOM 739 C CA . VAL A 1 89 ? -0.411 6.052 -32.022 1.00 76.50 89 VAL A CA 1
ATOM 740 C C . VAL A 1 89 ? 0.977 5.451 -31.864 1.00 76.50 89 VAL A C 1
ATOM 742 O O . VAL A 1 89 ? 1.309 4.765 -30.898 1.00 76.50 89 VAL A O 1
ATOM 745 N N . ASN A 1 90 ? 1.810 5.743 -32.851 1.00 85.00 90 ASN A N 1
ATOM 746 C CA . ASN A 1 90 ? 3.183 5.292 -32.905 1.00 85.00 90 ASN A CA 1
ATOM 747 C C . ASN A 1 90 ? 4.101 6.321 -32.240 1.00 85.00 90 ASN A C 1
ATOM 749 O O . ASN A 1 90 ? 4.338 7.400 -32.791 1.00 85.00 90 ASN A O 1
ATOM 753 N N . VAL A 1 91 ? 4.633 5.977 -31.066 1.00 85.19 91 VAL A N 1
ATOM 754 C CA . VAL A 1 91 ? 5.482 6.867 -30.260 1.00 85.19 91 VAL A CA 1
ATOM 755 C C . VAL A 1 91 ? 6.733 7.295 -31.029 1.00 85.19 91 VAL A C 1
ATOM 757 O O . VAL A 1 91 ? 7.139 8.449 -30.921 1.00 85.19 91 VAL A O 1
ATOM 760 N N . PHE A 1 92 ? 7.304 6.436 -31.878 1.00 90.38 92 PHE A N 1
ATOM 761 C CA . PHE A 1 92 ? 8.480 6.788 -32.681 1.00 90.38 92 PHE A CA 1
ATOM 762 C C . PHE A 1 92 ? 8.179 7.883 -33.713 1.00 90.38 92 PHE A C 1
ATOM 764 O O . PHE A 1 92 ? 9.008 8.768 -33.928 1.00 90.38 92 PHE A O 1
ATOM 771 N N . LYS A 1 93 ? 6.969 7.891 -34.299 1.00 87.31 93 LYS A N 1
ATOM 772 C CA . LYS A 1 93 ? 6.527 8.991 -35.179 1.00 87.31 93 LYS A CA 1
ATOM 773 C C . LYS A 1 93 ? 6.423 10.311 -34.416 1.00 87.31 93 LYS A C 1
ATOM 775 O O . LYS A 1 93 ? 6.863 11.332 -34.927 1.00 87.31 93 LYS A O 1
ATOM 780 N N . LEU A 1 94 ? 5.874 10.282 -33.202 1.00 84.44 94 LEU A N 1
ATOM 781 C CA . LEU A 1 94 ? 5.712 11.485 -32.380 1.00 84.44 94 LEU A CA 1
ATOM 782 C C . LEU A 1 94 ? 7.049 12.043 -31.885 1.00 84.44 94 LEU A C 1
ATOM 784 O O . LEU A 1 94 ? 7.229 13.256 -31.823 1.00 84.44 94 LEU A O 1
ATOM 788 N N . LEU A 1 95 ? 7.991 11.169 -31.524 1.00 87.38 95 LEU A N 1
ATOM 789 C CA . LEU A 1 95 ? 9.307 11.591 -31.051 1.00 87.38 95 LEU A CA 1
ATOM 790 C C . LEU A 1 95 ? 10.119 12.259 -32.160 1.00 87.38 95 LEU A C 1
ATOM 792 O O . LEU A 1 95 ? 10.709 13.304 -31.911 1.00 87.38 95 LEU A O 1
ATOM 796 N N . ARG A 1 96 ? 10.118 11.714 -33.382 1.00 87.19 96 ARG A N 1
ATOM 797 C CA . ARG A 1 96 ? 10.899 12.292 -34.489 1.00 87.19 96 ARG A CA 1
ATOM 798 C C . ARG A 1 96 ? 10.304 13.570 -35.084 1.00 87.19 96 ARG A C 1
ATOM 800 O O . ARG A 1 96 ? 11.007 14.307 -35.762 1.00 87.19 96 ARG A O 1
ATOM 807 N N . ASP A 1 97 ? 9.009 13.814 -34.894 1.00 83.75 97 ASP A N 1
ATOM 808 C CA . ASP A 1 97 ? 8.322 14.947 -35.515 1.00 83.75 97 ASP A CA 1
ATOM 809 C C . ASP A 1 97 ? 8.691 16.266 -34.819 1.00 83.75 97 ASP A C 1
ATOM 811 O O . ASP A 1 97 ? 8.342 16.490 -33.659 1.00 83.75 97 ASP A O 1
ATOM 815 N N . GLY A 1 98 ? 9.398 17.153 -35.524 1.00 79.81 98 GLY A N 1
ATOM 816 C CA . GLY A 1 98 ? 9.814 18.464 -35.015 1.00 79.81 98 GLY A CA 1
ATOM 817 C C . GLY A 1 98 ? 8.659 19.422 -34.690 1.00 79.81 98 GLY A C 1
ATOM 818 O O . GLY A 1 98 ? 8.865 20.397 -33.971 1.00 79.81 98 GLY A O 1
ATOM 819 N N . LEU A 1 99 ? 7.439 19.147 -35.168 1.00 79.38 99 LEU A N 1
ATOM 820 C CA . LEU A 1 99 ? 6.243 19.936 -34.852 1.00 79.38 99 LEU A CA 1
ATOM 821 C C . LEU A 1 99 ? 5.613 19.543 -33.510 1.00 79.38 99 LEU A C 1
ATOM 823 O O . LEU A 1 99 ? 4.812 20.299 -32.953 1.00 79.38 99 LEU A O 1
ATOM 827 N N . VAL A 1 100 ? 5.968 18.375 -32.967 1.00 79.25 100 VAL A N 1
ATOM 828 C CA . VAL A 1 100 ? 5.463 17.914 -31.674 1.00 79.25 100 VAL A CA 1
ATOM 829 C C . VAL A 1 100 ? 6.145 18.703 -30.545 1.00 79.25 100 VAL A C 1
ATOM 831 O O . VAL A 1 100 ? 7.373 18.683 -30.438 1.00 79.25 100 VAL A O 1
ATOM 834 N N . PRO A 1 101 ? 5.389 19.364 -29.644 1.00 80.19 101 PRO A N 1
ATOM 835 C CA . PRO A 1 101 ? 5.981 20.164 -28.577 1.00 80.19 101 PRO A CA 1
ATOM 836 C C . PRO A 1 101 ? 6.889 19.342 -27.654 1.00 80.19 101 PRO A C 1
ATOM 838 O O . PRO A 1 101 ? 6.513 18.251 -27.217 1.00 80.19 101 PRO A O 1
ATOM 841 N N . LYS A 1 102 ? 8.033 19.911 -27.245 1.00 79.19 102 LYS A N 1
ATOM 842 C CA . LYS A 1 102 ? 8.973 19.275 -26.297 1.00 79.19 102 LYS A CA 1
ATOM 843 C C . LYS A 1 102 ? 8.296 18.804 -25.004 1.00 79.19 102 LYS A C 1
ATOM 845 O O . LYS A 1 102 ? 8.631 17.746 -24.482 1.00 79.19 102 LYS A O 1
ATOM 850 N N . ALA A 1 103 ? 7.283 19.530 -24.525 1.00 69.12 103 ALA A N 1
ATOM 851 C CA . ALA A 1 103 ? 6.487 19.129 -23.364 1.00 69.12 103 ALA A CA 1
ATOM 852 C C . ALA A 1 103 ? 5.719 17.808 -23.581 1.00 69.12 103 ALA A C 1
ATOM 854 O O . ALA A 1 103 ? 5.575 17.023 -22.646 1.00 69.12 103 ALA A O 1
ATOM 855 N N . LEU A 1 104 ? 5.232 17.539 -24.797 1.00 68.31 104 LEU A N 1
ATOM 856 C CA . LEU A 1 104 ? 4.563 16.279 -25.128 1.00 68.31 104 LEU A CA 1
ATOM 857 C C . LEU A 1 104 ? 5.577 15.137 -25.282 1.00 68.31 104 LEU A C 1
ATOM 859 O O . LEU A 1 104 ? 5.336 14.042 -24.779 1.00 68.31 104 LEU A O 1
ATOM 863 N N . LYS A 1 105 ? 6.744 15.404 -25.880 1.00 80.38 105 LYS A N 1
ATOM 864 C CA . LYS A 1 105 ? 7.848 14.430 -25.956 1.00 80.38 105 LYS A CA 1
ATOM 865 C C . LYS A 1 105 ? 8.364 14.043 -24.576 1.00 80.38 105 LYS A C 1
ATOM 867 O O . LYS A 1 105 ? 8.545 12.860 -24.304 1.00 80.38 105 LYS A O 1
ATOM 872 N N . TYR A 1 106 ? 8.507 15.019 -23.679 1.00 76.06 106 TYR A N 1
ATOM 873 C CA . TYR A 1 106 ? 8.853 14.766 -22.284 1.00 76.06 106 TYR A CA 1
ATOM 874 C C . TYR A 1 106 ? 7.825 13.859 -21.601 1.00 76.06 106 TYR A C 1
ATOM 876 O O . TYR A 1 106 ? 8.212 12.925 -20.913 1.00 76.06 106 TYR A O 1
ATOM 884 N N . LYS A 1 107 ? 6.522 14.063 -21.830 1.00 65.50 107 LYS A N 1
ATOM 885 C CA . LYS A 1 107 ? 5.477 13.183 -21.275 1.00 65.50 107 LYS A CA 1
ATOM 886 C C . LYS A 1 107 ? 5.571 11.747 -21.805 1.00 65.50 107 LYS A C 1
ATOM 888 O O . LYS A 1 107 ? 5.430 10.810 -21.023 1.00 65.50 107 LYS A O 1
ATOM 893 N N . LEU A 1 108 ? 5.830 11.568 -23.104 1.00 73.25 108 LEU A N 1
ATOM 894 C CA . LEU A 1 108 ? 6.058 10.242 -23.702 1.00 73.25 108 LEU A CA 1
ATOM 895 C C . LEU A 1 108 ? 7.290 9.564 -23.092 1.00 73.25 108 LEU A C 1
ATOM 897 O O . LEU A 1 108 ? 7.251 8.380 -22.752 1.00 73.25 108 LEU A O 1
ATOM 901 N N . TYR A 1 109 ? 8.360 10.338 -22.900 1.00 78.19 109 TYR A N 1
ATOM 902 C CA . TYR A 1 109 ? 9.562 9.879 -22.225 1.00 78.19 109 TYR A CA 1
ATOM 903 C C . TYR A 1 109 ? 9.268 9.460 -20.774 1.00 78.19 109 TYR A C 1
ATOM 905 O O . TYR A 1 109 ? 9.465 8.300 -20.423 1.00 78.19 109 TYR A O 1
ATOM 913 N N . ASP A 1 110 ? 8.728 10.364 -19.955 1.00 65.56 110 ASP A N 1
ATOM 914 C CA . ASP A 1 110 ? 8.488 10.186 -18.517 1.00 65.56 110 ASP A CA 1
ATOM 915 C C . ASP A 1 110 ? 7.553 9.007 -18.205 1.00 65.56 110 ASP A C 1
ATOM 917 O O . ASP A 1 110 ? 7.771 8.288 -17.224 1.00 65.56 110 ASP A O 1
ATOM 921 N N . GLY A 1 111 ? 6.529 8.809 -19.045 1.00 58.31 111 GLY A N 1
ATOM 922 C CA . GLY A 1 111 ? 5.472 7.823 -18.827 1.00 58.31 111 GLY A CA 1
ATOM 923 C C . GLY A 1 111 ? 5.728 6.440 -19.424 1.00 58.31 111 GLY A C 1
ATOM 924 O O . GLY A 1 111 ? 5.199 5.463 -18.901 1.00 58.31 111 GLY A O 1
ATOM 925 N N . GLN A 1 112 ? 6.505 6.324 -20.509 1.00 66.75 112 GLN A N 1
ATOM 926 C CA . GLN A 1 112 ? 6.676 5.035 -21.201 1.00 66.75 112 GLN A CA 1
ATOM 927 C C . GLN A 1 112 ? 8.125 4.599 -21.382 1.00 66.75 112 GLN A C 1
ATOM 929 O O . GLN A 1 112 ? 8.397 3.396 -21.361 1.00 66.75 112 GLN A O 1
ATOM 934 N N . ILE A 1 113 ? 9.041 5.550 -21.559 1.00 75.69 113 ILE A N 1
ATOM 935 C CA . ILE A 1 113 ? 10.428 5.256 -21.926 1.00 75.69 113 ILE A CA 1
ATOM 936 C C . ILE A 1 113 ? 11.336 5.267 -20.703 1.00 75.69 113 ILE A C 1
ATOM 938 O O . ILE A 1 113 ? 12.168 4.377 -20.588 1.00 75.69 113 ILE A O 1
ATOM 942 N N . ARG A 1 114 ? 11.140 6.184 -19.748 1.00 71.75 114 ARG A N 1
ATOM 943 C CA . ARG A 1 114 ? 11.930 6.237 -18.513 1.00 71.75 114 ARG A CA 1
ATOM 944 C C . ARG A 1 114 ? 11.850 4.918 -17.753 1.00 71.75 114 ARG A C 1
ATOM 946 O O . ARG A 1 114 ? 12.878 4.323 -17.487 1.00 71.75 114 ARG A O 1
ATOM 953 N N . THR A 1 115 ? 10.647 4.404 -17.495 1.00 61.66 115 THR A N 1
ATOM 954 C CA . THR A 1 115 ? 10.471 3.120 -16.791 1.00 61.66 115 THR A CA 1
ATOM 955 C C . THR A 1 115 ? 11.123 1.953 -17.531 1.00 61.66 115 THR A C 1
ATOM 957 O O . THR A 1 115 ? 11.658 1.047 -16.900 1.00 61.66 115 THR A O 1
ATOM 960 N N . LEU A 1 116 ? 11.097 1.974 -18.868 1.00 66.44 116 LEU A N 1
ATOM 961 C CA . LEU A 1 116 ? 11.808 0.989 -19.674 1.00 66.44 116 LEU A CA 1
ATOM 962 C C . LEU A 1 116 ? 13.322 1.145 -19.506 1.00 66.44 116 LEU A C 1
ATOM 964 O O . LEU A 1 116 ? 13.990 0.165 -19.219 1.00 66.44 116 LEU A O 1
ATOM 968 N N . MET A 1 117 ? 13.864 2.356 -19.625 1.00 71.06 117 MET A N 1
ATOM 969 C CA . MET A 1 117 ? 15.290 2.623 -19.426 1.00 71.06 117 MET A CA 1
ATOM 970 C C . MET A 1 117 ? 15.753 2.272 -18.005 1.00 71.06 117 MET A C 1
ATOM 972 O O . MET A 1 117 ? 16.825 1.694 -17.849 1.00 71.06 117 MET A O 1
ATOM 976 N N . ASP A 1 118 ? 14.945 2.540 -16.980 1.00 61.38 118 ASP A N 1
ATOM 977 C CA . ASP A 1 118 ? 15.215 2.148 -15.593 1.00 61.38 118 ASP A CA 1
ATOM 978 C C . ASP A 1 118 ? 15.251 0.620 -15.462 1.00 61.38 118 ASP A C 1
ATOM 980 O O . ASP A 1 118 ? 16.166 0.059 -14.856 1.00 61.38 118 ASP A O 1
ATOM 984 N N . TRP A 1 119 ? 14.296 -0.076 -16.091 1.00 66.12 119 TRP A N 1
ATOM 985 C CA . TRP A 1 119 ? 14.278 -1.535 -16.139 1.00 66.12 119 TRP A CA 1
ATOM 986 C C . TRP A 1 119 ? 15.508 -2.095 -16.861 1.00 66.12 119 TRP A C 1
ATOM 988 O O . TRP A 1 119 ? 16.175 -2.965 -16.308 1.00 66.12 119 TRP A O 1
ATOM 998 N N . ILE A 1 120 ? 15.865 -1.576 -18.038 1.00 68.25 120 ILE A N 1
ATOM 999 C CA . ILE A 1 120 ? 17.058 -1.996 -18.792 1.00 68.25 120 ILE A CA 1
ATOM 1000 C C . ILE A 1 120 ? 18.317 -1.769 -17.959 1.00 68.25 120 ILE A C 1
ATOM 1002 O O . ILE A 1 120 ? 19.127 -2.679 -17.802 1.00 68.25 120 ILE A O 1
ATOM 1006 N N . SER A 1 121 ? 18.425 -0.594 -17.336 1.00 63.94 121 SER A N 1
ATOM 1007 C CA . SER A 1 121 ? 19.520 -0.273 -16.420 1.00 63.94 121 SER A CA 1
ATOM 1008 C C . SER A 1 121 ? 19.588 -1.272 -15.264 1.00 63.94 121 SER A C 1
ATOM 1010 O O . SER A 1 121 ? 20.676 -1.651 -14.853 1.00 63.94 121 SER A O 1
ATOM 1012 N N . SER A 1 122 ? 18.448 -1.750 -14.754 1.00 55.88 122 SER A N 1
ATOM 1013 C CA . SER A 1 122 ? 18.409 -2.786 -13.710 1.00 55.88 122 SER A CA 1
ATOM 1014 C C . SER A 1 122 ? 18.794 -4.188 -14.203 1.00 55.88 122 SER A C 1
ATOM 1016 O O . SER A 1 122 ? 19.241 -5.000 -13.395 1.00 55.88 122 SER A O 1
ATOM 1018 N N . GLN A 1 123 ? 18.624 -4.483 -15.500 1.00 60.97 123 GLN A N 1
ATOM 1019 C CA . GLN A 1 123 ? 19.076 -5.741 -16.109 1.00 60.97 123 GLN A CA 1
ATOM 1020 C C . GLN A 1 123 ? 20.590 -5.737 -16.343 1.00 60.97 123 GLN A C 1
ATOM 1022 O O . GLN A 1 123 ? 21.227 -6.771 -16.172 1.00 60.97 123 GLN A O 1
ATOM 1027 N N . ASP A 1 124 ? 21.140 -4.577 -16.717 1.00 57.66 124 ASP A N 1
ATOM 1028 C CA . ASP A 1 124 ? 22.574 -4.347 -16.927 1.00 57.66 124 ASP A CA 1
ATOM 1029 C C . ASP A 1 124 ? 23.360 -4.185 -15.628 1.00 57.66 124 ASP A C 1
ATOM 1031 O O . ASP A 1 124 ? 24.574 -4.400 -15.608 1.00 57.66 124 ASP A O 1
ATOM 1035 N N . ARG A 1 125 ? 22.692 -3.779 -14.541 1.00 50.91 125 ARG A N 1
ATOM 1036 C CA . ARG A 1 125 ? 23.333 -3.720 -13.234 1.00 50.91 125 ARG A CA 1
ATOM 1037 C C . ARG A 1 125 ? 23.755 -5.135 -12.864 1.00 50.91 125 ARG A C 1
ATOM 1039 O O . ARG A 1 125 ? 22.874 -6.001 -12.759 1.00 50.91 125 ARG A O 1
ATOM 1046 N N . PRO A 1 126 ? 25.057 -5.377 -12.609 1.00 48.16 126 PRO A N 1
ATOM 1047 C CA . PRO A 1 126 ? 25.400 -6.550 -11.852 1.00 48.16 126 PRO A CA 1
ATOM 1048 C C . PRO A 1 126 ? 24.541 -6.499 -10.576 1.00 48.16 126 PRO A C 1
ATOM 1050 O O . PRO A 1 126 ? 24.311 -5.417 -10.022 1.00 48.16 126 PRO A O 1
ATOM 1053 N N . PRO A 1 127 ? 23.966 -7.633 -10.174 1.00 48.50 127 PRO A N 1
ATOM 1054 C CA . PRO A 1 127 ? 23.237 -7.760 -8.917 1.00 48.50 127 PRO A CA 1
ATOM 1055 C C . PRO A 1 127 ? 24.054 -7.064 -7.846 1.00 48.50 127 PRO A C 1
ATOM 1057 O O . PRO A 1 127 ? 25.267 -7.265 -7.829 1.00 48.50 127 PRO A O 1
ATOM 1060 N N . LEU A 1 128 ? 23.403 -6.193 -7.064 1.00 47.41 128 LEU A N 1
ATOM 1061 C CA . LEU A 1 128 ? 24.053 -5.361 -6.056 1.00 47.41 128 LEU A CA 1
ATOM 1062 C C . LEU A 1 128 ? 25.083 -6.218 -5.315 1.00 47.41 128 LEU A C 1
ATOM 1064 O O . LEU A 1 128 ? 24.726 -7.044 -4.478 1.00 47.41 128 LEU A O 1
ATOM 1068 N N . GLN A 1 129 ? 26.358 -6.042 -5.663 1.00 45.22 129 GLN A N 1
ATOM 1069 C CA . GLN A 1 129 ? 27.431 -6.372 -4.754 1.00 45.22 129 GLN A CA 1
ATOM 1070 C C . GLN A 1 129 ? 27.304 -5.264 -3.730 1.00 45.22 129 GLN A C 1
ATOM 1072 O O . GLN A 1 129 ? 27.776 -4.161 -3.978 1.00 45.22 129 GLN A O 1
ATOM 1077 N N . LEU A 1 130 ? 26.533 -5.527 -2.673 1.00 45.06 130 LEU A N 1
ATOM 1078 C CA . LEU A 1 130 ? 26.553 -4.713 -1.470 1.00 45.06 130 LEU A CA 1
ATOM 1079 C C . LEU A 1 130 ? 27.998 -4.795 -0.991 1.00 45.06 130 LEU A C 1
ATOM 1081 O O . LEU A 1 130 ? 28.417 -5.777 -0.376 1.00 45.06 130 LEU A O 1
ATOM 1085 N N . THR A 1 131 ? 28.808 -3.847 -1.442 1.00 36.47 131 THR A N 1
ATOM 1086 C CA . THR A 1 131 ? 30.183 -3.737 -0.990 1.00 36.47 131 THR A CA 1
ATOM 1087 C C . THR A 1 131 ? 30.120 -3.322 0.469 1.00 36.47 131 THR A C 1
ATOM 1089 O O . THR A 1 131 ? 29.184 -2.652 0.891 1.00 36.47 131 THR A O 1
ATOM 1092 N N . SER A 1 132 ? 31.096 -3.735 1.271 1.00 40.91 132 SER A N 1
ATOM 1093 C CA . SER A 1 132 ? 31.135 -3.501 2.722 1.00 40.91 132 SER A CA 1
ATOM 1094 C C . SER A 1 132 ? 31.140 -2.020 3.148 1.00 40.91 132 SER A C 1
ATOM 1096 O O . SER A 1 132 ? 31.261 -1.737 4.334 1.00 40.91 132 SER A O 1
ATOM 1098 N N . GLU A 1 133 ? 31.047 -1.089 2.198 1.00 39.84 133 GLU A N 1
ATOM 1099 C CA . GLU A 1 133 ? 30.941 0.359 2.398 1.00 39.84 133 GLU A CA 1
ATOM 1100 C C . GLU A 1 133 ? 29.517 0.899 2.128 1.00 39.84 133 GLU A C 1
ATOM 1102 O O . GLU A 1 133 ? 29.266 2.084 2.339 1.00 39.84 133 GLU A O 1
ATOM 1107 N N . ASP A 1 134 ? 28.569 0.054 1.698 1.00 45.44 134 ASP A N 1
ATOM 1108 C CA . ASP A 1 134 ? 27.177 0.432 1.435 1.00 45.44 134 ASP A CA 1
ATOM 1109 C C . ASP A 1 134 ? 26.357 0.484 2.736 1.00 45.44 134 ASP A C 1
ATOM 1111 O O . ASP A 1 134 ? 26.093 -0.533 3.370 1.00 45.44 134 ASP A O 1
ATOM 1115 N N . GLU A 1 135 ? 25.874 1.674 3.098 1.00 56.38 135 GLU A N 1
ATOM 1116 C CA . GLU A 1 135 ? 25.139 1.982 4.337 1.00 56.38 135 GLU A CA 1
ATOM 1117 C C . GLU A 1 135 ? 23.780 1.267 4.540 1.00 56.38 135 GLU A C 1
ATOM 1119 O O . GLU A 1 135 ? 23.055 1.652 5.448 1.00 56.38 135 GLU A O 1
ATOM 1124 N N . LEU A 1 136 ? 23.393 0.267 3.735 1.00 62.38 136 LEU A N 1
ATOM 1125 C CA . LEU A 1 136 ? 22.151 -0.497 3.955 1.00 62.38 136 LEU A CA 1
ATOM 1126 C C . LEU A 1 136 ? 22.468 -1.981 4.115 1.00 62.38 136 LEU A C 1
ATOM 1128 O O . LEU A 1 136 ? 22.892 -2.639 3.158 1.00 62.38 136 LEU A O 1
ATOM 1132 N N . THR A 1 137 ? 22.172 -2.507 5.292 1.00 70.69 137 THR A N 1
ATOM 1133 C CA . THR A 1 137 ? 22.333 -3.921 5.618 1.00 70.69 137 THR A CA 1
ATOM 1134 C C . THR A 1 137 ? 21.027 -4.651 5.337 1.00 70.69 137 THR A C 1
ATOM 1136 O O . THR A 1 137 ? 19.978 -4.290 5.873 1.00 70.69 137 THR A O 1
ATOM 1139 N N . LEU A 1 138 ? 21.078 -5.689 4.492 1.00 76.50 138 LEU A N 1
ATOM 1140 C CA . LEU A 1 138 ? 19.917 -6.548 4.288 1.00 76.50 138 LEU A CA 1
ATOM 1141 C C . LEU A 1 138 ? 19.810 -7.567 5.422 1.00 76.50 138 LEU A C 1
ATOM 1143 O O . LEU A 1 138 ? 20.688 -8.417 5.584 1.00 76.50 138 LEU A O 1
ATOM 1147 N N . LEU A 1 139 ? 18.732 -7.479 6.194 1.00 72.00 139 LEU A N 1
ATOM 1148 C CA . LEU A 1 139 ? 18.486 -8.360 7.325 1.00 72.00 139 LEU A CA 1
ATOM 1149 C C . LEU A 1 139 ? 18.153 -9.784 6.866 1.00 72.00 139 LEU A C 1
ATOM 1151 O O . LEU A 1 139 ? 17.552 -9.972 5.799 1.00 72.00 139 LEU A O 1
ATOM 1155 N N . PRO A 1 140 ? 18.522 -10.800 7.671 1.00 70.12 140 PRO A N 1
ATOM 1156 C CA . PRO A 1 140 ? 18.075 -12.159 7.441 1.00 70.12 140 PRO A CA 1
ATOM 1157 C C . PRO A 1 140 ? 16.548 -12.244 7.560 1.00 70.12 140 PRO A C 1
ATOM 1159 O O . PRO A 1 140 ? 15.912 -11.422 8.227 1.00 70.12 140 PRO A O 1
ATOM 1162 N N . PRO A 1 141 ? 15.941 -13.266 6.950 1.00 66.06 141 PRO A N 1
ATOM 1163 C CA . PRO A 1 141 ? 14.511 -13.486 7.074 1.00 66.06 141 PRO A CA 1
ATOM 1164 C C . PRO A 1 141 ? 14.103 -13.732 8.530 1.00 66.06 141 PRO A C 1
ATOM 1166 O O . PRO A 1 141 ? 14.697 -14.567 9.217 1.00 66.06 141 PRO A O 1
ATOM 1169 N N . GLN A 1 142 ? 13.080 -13.012 8.994 1.00 66.50 142 GLN A N 1
ATOM 1170 C CA . GLN A 1 142 ? 12.542 -13.181 10.343 1.00 66.50 142 GLN A CA 1
ATOM 1171 C C . GLN A 1 142 ? 11.862 -14.545 10.513 1.00 66.50 142 GLN A C 1
ATOM 1173 O O . GLN A 1 142 ? 11.277 -15.090 9.573 1.00 66.50 142 GLN A O 1
ATOM 1178 N N . GLN A 1 143 ? 11.918 -15.087 11.734 1.00 59.72 143 GLN A N 1
ATOM 1179 C CA . GLN A 1 143 ? 11.095 -16.238 12.097 1.00 59.72 143 GLN A CA 1
ATOM 1180 C C . GLN A 1 143 ? 9.612 -15.856 12.025 1.00 59.72 143 GLN A C 1
ATOM 1182 O O . GLN A 1 143 ? 9.188 -14.794 12.481 1.00 59.72 143 GLN A O 1
ATOM 1187 N N . GLU A 1 144 ? 8.812 -16.722 11.410 1.00 64.00 144 GLU A N 1
ATOM 1188 C CA . GLU A 1 144 ? 7.373 -16.520 11.348 1.00 64.00 144 GLU A CA 1
ATOM 1189 C C . GLU A 1 144 ? 6.746 -16.870 12.705 1.00 64.00 144 GLU A C 1
ATOM 1191 O O . GLU A 1 144 ? 6.537 -18.045 13.002 1.00 64.00 144 GLU A O 1
ATOM 1196 N N . ASP A 1 145 ? 6.427 -15.862 13.523 1.00 68.12 145 ASP A N 1
ATOM 1197 C CA . ASP A 1 145 ? 5.459 -16.051 14.609 1.00 68.12 145 ASP A CA 1
ATOM 1198 C C . ASP A 1 145 ? 4.134 -16.562 14.041 1.00 68.12 145 ASP A C 1
ATOM 1200 O O . ASP A 1 145 ? 3.597 -16.005 13.080 1.00 68.12 145 ASP A O 1
ATOM 1204 N N . SER A 1 146 ? 3.616 -17.636 14.636 1.00 79.62 146 SER A N 1
ATOM 1205 C CA . SER A 1 146 ? 2.361 -18.270 14.221 1.00 79.62 146 SER A CA 1
ATOM 1206 C C . SER A 1 146 ? 1.125 -17.614 14.834 1.00 79.62 146 SER A C 1
ATOM 1208 O O . SER A 1 146 ? 0.006 -18.021 14.523 1.00 79.62 146 SER A O 1
ATOM 1210 N N . MET A 1 147 ? 1.322 -16.646 15.730 1.00 88.00 147 MET A N 1
ATOM 1211 C CA . MET A 1 147 ? 0.272 -15.973 16.483 1.00 88.00 147 MET A CA 1
ATOM 1212 C C . MET A 1 147 ? 0.478 -14.462 16.431 1.00 88.00 147 MET A C 1
ATOM 1214 O O . MET A 1 147 ? 1.607 -13.990 16.530 1.00 88.00 147 MET A O 1
ATOM 1218 N N . LEU A 1 148 ? -0.625 -13.732 16.321 1.00 88.31 148 LEU A N 1
ATOM 1219 C CA . LEU A 1 148 ? -0.703 -12.289 16.476 1.00 88.31 148 LEU A CA 1
ATOM 1220 C C . LEU A 1 148 ? -1.630 -11.997 17.652 1.00 88.31 148 LEU A C 1
ATOM 1222 O O . LEU A 1 148 ? -2.817 -12.333 17.627 1.00 88.31 148 LEU A O 1
ATOM 1226 N N . ASP A 1 149 ? -1.073 -11.377 18.683 1.00 90.38 149 ASP A N 1
ATOM 1227 C CA . ASP A 1 149 ? -1.827 -10.847 19.811 1.00 90.38 149 ASP A CA 1
ATOM 1228 C C . ASP A 1 149 ? -2.010 -9.335 19.595 1.00 90.38 149 ASP A C 1
ATOM 1230 O O . ASP A 1 149 ? -1.033 -8.607 19.735 1.00 90.38 149 ASP A O 1
ATOM 1234 N N . PRO A 1 150 ? -3.213 -8.837 19.242 1.00 89.75 150 PRO A N 1
ATOM 1235 C CA . PRO A 1 150 ? -3.416 -7.423 18.945 1.00 89.75 150 PRO A CA 1
ATOM 1236 C C . PRO A 1 150 ? -3.092 -6.549 20.164 1.00 89.75 150 PRO A C 1
ATOM 1238 O O . PRO A 1 150 ? -3.803 -6.580 21.181 1.00 89.75 150 PRO A O 1
ATOM 1241 N N . SER A 1 151 ? -2.018 -5.768 20.075 1.00 87.44 151 SER A N 1
ATOM 1242 C CA . SER A 1 151 ? -1.564 -4.864 21.135 1.00 87.44 151 SER A CA 1
ATOM 1243 C C . SER A 1 151 ? -0.844 -3.654 20.581 1.00 87.44 151 SER A C 1
ATOM 1245 O O . SER A 1 151 ? -0.111 -3.775 19.617 1.00 87.44 151 SER A O 1
ATOM 1247 N N . MET A 1 152 ? -0.975 -2.536 21.296 1.00 86.50 152 MET A N 1
ATOM 1248 C CA . MET A 1 152 ? -0.189 -1.337 21.044 1.00 86.50 152 MET A CA 1
ATOM 1249 C C . MET A 1 152 ? 1.240 -1.507 21.537 1.00 86.50 152 MET A C 1
ATOM 1251 O O . MET A 1 152 ? 1.466 -1.815 22.711 1.00 86.50 152 MET A O 1
ATOM 1255 N N . GLU A 1 153 ? 2.196 -1.260 20.656 1.00 77.06 153 GLU A N 1
ATOM 1256 C CA . GLU A 1 153 ? 3.616 -1.267 20.983 1.00 77.06 153 GLU A CA 1
ATOM 1257 C C . GLU A 1 153 ? 4.146 0.162 21.070 1.00 77.06 153 GLU A C 1
ATOM 1259 O O . GLU A 1 153 ? 3.911 0.971 20.172 1.00 77.06 153 GLU A O 1
ATOM 1264 N N . SER A 1 154 ? 4.900 0.479 22.131 1.00 62.12 154 SER A N 1
ATOM 1265 C CA . SER A 1 154 ? 5.644 1.741 22.175 1.00 62.12 154 SER A CA 1
ATOM 1266 C C . SER A 1 154 ? 6.535 1.828 20.939 1.00 62.12 154 SER A C 1
ATOM 1268 O O . SER A 1 154 ? 7.261 0.867 20.672 1.00 62.12 154 SER A O 1
ATOM 1270 N N . PRO A 1 155 ? 6.567 2.965 20.219 1.00 56.03 155 PRO A N 1
ATOM 1271 C CA . PRO A 1 155 ? 7.549 3.128 19.168 1.00 56.03 155 PRO A CA 1
ATOM 1272 C C . PRO A 1 155 ? 8.917 3.051 19.847 1.00 56.03 155 PRO A C 1
ATOM 1274 O O . PRO A 1 155 ? 9.235 3.882 20.701 1.00 56.03 155 PRO A O 1
ATOM 1277 N N . GLY A 1 156 ? 9.702 2.020 19.532 1.00 48.03 156 GLY A N 1
ATOM 1278 C CA . GLY A 1 156 ? 11.101 1.993 19.940 1.00 48.03 156 GLY A CA 1
ATOM 1279 C C . GLY A 1 156 ? 11.763 3.282 19.461 1.00 48.03 156 GLY A C 1
ATOM 1280 O O . GLY A 1 156 ? 11.430 3.772 18.379 1.00 48.03 156 GLY A O 1
ATOM 1281 N N . GLU A 1 157 ? 12.664 3.869 20.255 1.00 42.25 157 GLU A N 1
ATOM 1282 C CA . GLU A 1 157 ? 13.495 4.956 19.739 1.00 42.25 157 GLU A CA 1
ATOM 1283 C C . GLU A 1 157 ? 14.226 4.413 18.503 1.00 42.25 157 GLU A C 1
ATOM 1285 O O . GLU A 1 157 ? 14.969 3.435 18.635 1.00 42.25 157 GLU A O 1
ATOM 1290 N N . PRO A 1 158 ? 13.997 4.966 17.297 1.00 44.16 158 PRO A N 1
ATOM 1291 C CA . PRO A 1 158 ? 14.711 4.498 16.127 1.00 44.16 158 PRO A CA 1
ATOM 1292 C C . PRO A 1 158 ? 16.188 4.822 16.349 1.00 44.16 158 PRO A C 1
ATOM 1294 O O . PRO A 1 158 ? 16.578 5.991 16.361 1.00 44.16 158 PRO A O 1
ATOM 1297 N N . SER A 1 159 ? 17.012 3.797 16.571 1.00 42.75 159 SER A N 1
ATOM 1298 C CA . SER A 1 159 ? 18.459 3.982 16.585 1.00 42.75 159 SER A CA 1
ATOM 1299 C C . SER A 1 159 ? 18.899 4.459 15.198 1.00 42.75 159 SER A C 1
ATOM 1301 O O . SER A 1 159 ? 18.293 4.099 14.187 1.00 42.75 159 SER A O 1
ATOM 1303 N N . GLU A 1 160 ? 19.962 5.264 15.115 1.00 45.59 160 GLU A N 1
ATOM 1304 C CA . GLU A 1 160 ? 20.529 5.667 13.815 1.00 45.59 160 GLU A CA 1
ATOM 1305 C C . GLU A 1 160 ? 20.916 4.447 12.947 1.00 45.59 160 GLU A C 1
ATOM 1307 O O . GLU A 1 160 ? 20.930 4.537 11.720 1.00 45.59 160 GLU A O 1
ATOM 1312 N N . GLU A 1 161 ? 21.165 3.295 13.581 1.00 44.03 161 GLU A N 1
ATOM 1313 C CA . GLU A 1 161 ? 21.435 1.997 12.952 1.00 44.03 161 GLU A CA 1
ATOM 1314 C C . GLU A 1 161 ? 20.165 1.336 12.381 1.00 44.03 161 GLU A C 1
ATOM 1316 O O . GLU A 1 161 ? 20.205 0.815 11.268 1.00 44.03 161 GLU A O 1
ATOM 1321 N N . ALA A 1 162 ? 19.010 1.438 13.052 1.00 47.62 162 ALA A N 1
ATOM 1322 C CA . ALA A 1 162 ? 17.734 0.879 12.581 1.00 47.62 162 ALA A CA 1
ATOM 1323 C C . ALA A 1 162 ? 17.216 1.542 11.289 1.00 47.62 162 ALA A C 1
ATOM 1325 O O . ALA A 1 162 ? 16.427 0.957 10.550 1.00 47.62 162 ALA A O 1
ATOM 1326 N N . VAL A 1 163 ? 17.675 2.760 10.982 1.00 51.59 163 VAL A N 1
ATOM 1327 C CA . VAL A 1 163 ? 17.350 3.477 9.733 1.00 51.59 163 VAL A CA 1
ATOM 1328 C C . VAL A 1 163 ? 18.098 2.886 8.522 1.00 51.59 163 VAL A C 1
ATOM 1330 O O . VAL A 1 163 ? 17.750 3.171 7.376 1.00 51.59 163 VAL A O 1
ATOM 1333 N N . LYS A 1 164 ? 19.111 2.043 8.765 1.00 62.56 164 LYS A N 1
ATOM 1334 C CA . LYS A 1 164 ? 20.011 1.455 7.762 1.00 62.56 164 LYS A CA 1
ATOM 1335 C C . LYS A 1 164 ? 19.796 -0.048 7.544 1.00 62.56 164 LYS A C 1
ATOM 1337 O O . LYS A 1 164 ? 20.520 -0.668 6.768 1.00 62.56 164 LYS A O 1
ATOM 1342 N N . GLU A 1 165 ? 18.799 -0.650 8.180 1.00 73.94 165 GLU A N 1
ATOM 1343 C CA . GLU A 1 165 ? 18.506 -2.078 8.057 1.00 73.94 165 GLU A CA 1
ATOM 1344 C C . GLU A 1 165 ? 17.199 -2.314 7.292 1.00 73.94 165 GLU A C 1
ATOM 1346 O O . GLU A 1 165 ? 16.161 -1.732 7.600 1.00 73.94 165 GLU A O 1
ATOM 1351 N N . ALA A 1 166 ? 17.234 -3.176 6.273 1.00 81.12 166 ALA A N 1
ATOM 1352 C CA . ALA A 1 166 ? 16.063 -3.490 5.454 1.00 81.12 166 ALA A CA 1
ATOM 1353 C C . ALA A 1 166 ? 15.955 -4.991 5.178 1.00 81.12 166 ALA A C 1
ATOM 1355 O O . ALA A 1 166 ? 16.951 -5.661 4.948 1.00 81.12 166 ALA A O 1
ATOM 1356 N N . TYR A 1 167 ? 14.749 -5.543 5.111 1.00 83.75 167 TYR A N 1
ATOM 1357 C CA . TYR A 1 167 ? 14.542 -6.924 4.658 1.00 83.75 167 TYR A CA 1
ATOM 1358 C C . TYR A 1 167 ? 14.657 -7.053 3.146 1.00 83.75 167 TYR A C 1
ATOM 1360 O O . TYR A 1 167 ? 15.066 -8.095 2.628 1.00 83.75 167 TYR A O 1
ATOM 1368 N N . ALA A 1 168 ? 14.269 -6.004 2.423 1.00 88.00 168 ALA A N 1
ATOM 1369 C CA . ALA A 1 168 ? 14.313 -6.012 0.976 1.00 88.00 168 ALA A CA 1
ATOM 1370 C C . ALA A 1 168 ? 14.448 -4.617 0.378 1.00 88.00 168 ALA A C 1
ATOM 1372 O O . ALA A 1 168 ? 13.993 -3.621 0.943 1.00 88.00 168 ALA A O 1
ATOM 1373 N N . LEU A 1 169 ? 15.012 -4.591 -0.824 1.00 84.56 169 LEU A N 1
ATOM 1374 C CA . LEU A 1 169 ? 15.043 -3.446 -1.721 1.00 84.56 169 LEU A CA 1
ATOM 1375 C C . LEU A 1 169 ? 14.320 -3.818 -3.021 1.00 84.56 169 LEU A C 1
ATOM 1377 O O . LEU A 1 169 ? 14.619 -4.835 -3.644 1.00 84.56 169 LEU A O 1
ATOM 1381 N N . ILE A 1 170 ? 13.385 -2.978 -3.455 1.00 84.00 170 ILE A N 1
ATOM 1382 C CA . ILE A 1 170 ? 12.604 -3.147 -4.682 1.00 84.00 170 ILE A CA 1
ATOM 1383 C C . ILE A 1 170 ? 12.957 -2.042 -5.677 1.00 84.00 170 ILE A C 1
ATOM 1385 O O . ILE A 1 170 ? 12.893 -0.856 -5.351 1.00 84.00 170 ILE A O 1
ATOM 1389 N N . ILE A 1 171 ? 13.301 -2.422 -6.909 1.00 72.31 171 ILE A N 1
ATOM 1390 C CA . ILE A 1 171 ? 13.663 -1.490 -7.987 1.00 72.31 171 ILE A CA 1
ATOM 1391 C C . ILE A 1 171 ? 12.840 -1.784 -9.252 1.00 72.31 171 ILE A C 1
ATOM 1393 O O . ILE A 1 171 ? 12.749 -2.943 -9.654 1.00 72.31 171 ILE A O 1
ATOM 1397 N N . PRO A 1 172 ? 12.298 -0.771 -9.954 1.00 63.16 172 PRO A N 1
ATOM 1398 C CA . PRO A 1 172 ? 12.233 0.647 -9.573 1.00 63.16 172 PRO A CA 1
ATOM 1399 C C . PRO A 1 172 ? 11.312 0.905 -8.369 1.00 63.16 172 PRO A C 1
ATOM 1401 O O . PRO A 1 172 ? 10.563 0.019 -7.962 1.00 63.16 172 PRO A O 1
ATOM 1404 N N . VAL A 1 173 ? 11.346 2.136 -7.838 1.00 65.69 173 VAL A N 1
ATOM 1405 C CA . VAL A 1 173 ? 10.464 2.603 -6.750 1.00 65.69 173 VAL A CA 1
ATOM 1406 C C . VAL A 1 173 ? 9.025 2.110 -6.938 1.00 65.69 173 VAL A C 1
ATOM 1408 O O . VAL A 1 173 ? 8.380 2.376 -7.959 1.00 65.69 173 VAL A O 1
ATOM 1411 N N . HIS A 1 174 ? 8.506 1.435 -5.918 1.00 70.69 174 HIS A N 1
ATOM 1412 C CA . HIS A 1 174 ? 7.127 0.982 -5.844 1.00 70.69 174 HIS A CA 1
ATOM 1413 C C . HIS A 1 174 ? 6.625 1.097 -4.407 1.00 70.69 174 HIS A C 1
ATOM 1415 O O . HIS A 1 174 ? 6.855 0.207 -3.587 1.00 70.69 174 HIS A O 1
ATOM 1421 N N . GLN A 1 175 ? 5.962 2.223 -4.127 1.00 72.31 175 GLN A N 1
ATOM 1422 C CA . GLN A 1 175 ? 5.343 2.479 -2.833 1.00 72.31 175 GLN A CA 1
ATOM 1423 C C . GLN A 1 175 ? 4.017 1.735 -2.723 1.00 72.31 175 GLN A C 1
ATOM 1425 O O . GLN A 1 175 ? 3.022 2.149 -3.313 1.00 72.31 175 GLN A O 1
ATOM 1430 N N . ASP A 1 176 ? 4.032 0.665 -1.948 1.00 80.44 176 ASP A N 1
ATOM 1431 C CA . ASP A 1 176 ? 2.870 -0.140 -1.599 1.00 80.44 176 ASP A CA 1
ATOM 1432 C C . ASP A 1 176 ? 3.044 -0.760 -0.204 1.00 80.44 176 ASP A C 1
ATOM 1434 O O . ASP A 1 176 ? 4.119 -0.643 0.40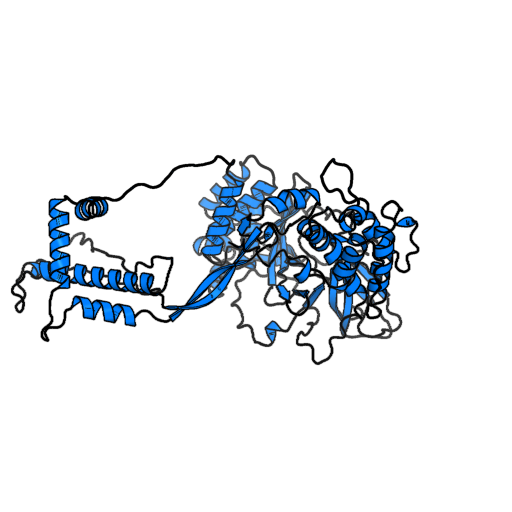3 1.00 80.44 176 ASP A O 1
ATOM 1438 N N . PHE A 1 177 ? 1.993 -1.401 0.292 1.00 85.25 177 PHE A N 1
ATOM 1439 C CA . PHE A 1 177 ? 2.070 -2.330 1.412 1.00 85.25 177 PHE A CA 1
ATOM 1440 C C . PHE A 1 177 ? 2.535 -3.691 0.901 1.00 85.25 177 PHE A C 1
ATOM 1442 O O . PHE A 1 177 ? 1.958 -4.223 -0.042 1.00 85.25 177 PHE A O 1
ATOM 1449 N N . TYR A 1 178 ? 3.589 -4.238 1.493 1.00 86.00 178 TYR A N 1
ATOM 1450 C CA . TYR A 1 178 ? 4.143 -5.532 1.122 1.00 86.00 178 TYR A CA 1
ATOM 1451 C C . TYR A 1 178 ? 3.711 -6.553 2.158 1.00 86.00 178 TYR A C 1
ATOM 1453 O O . TYR A 1 178 ? 4.191 -6.525 3.290 1.00 86.00 178 TYR A O 1
ATOM 1461 N N . ARG A 1 179 ? 2.777 -7.428 1.784 1.00 85.38 179 ARG A N 1
ATOM 1462 C CA . ARG A 1 179 ? 2.260 -8.441 2.700 1.00 85.38 179 ARG A CA 1
ATOM 1463 C C . ARG A 1 179 ? 3.344 -9.472 2.983 1.00 85.38 179 ARG A C 1
ATOM 1465 O O . ARG A 1 179 ? 4.045 -9.921 2.079 1.00 85.38 179 ARG A O 1
ATOM 1472 N N . ARG A 1 180 ? 3.472 -9.839 4.251 1.00 80.44 180 ARG A N 1
ATOM 1473 C CA . ARG A 1 180 ? 4.448 -10.811 4.743 1.00 80.44 180 ARG A CA 1
ATOM 1474 C C . ARG A 1 180 ? 3.745 -12.030 5.321 1.00 80.44 180 ARG A C 1
ATOM 1476 O O . ARG A 1 180 ? 4.104 -13.154 4.988 1.00 80.44 180 ARG A O 1
ATOM 1483 N N . LYS A 1 181 ? 2.746 -11.806 6.175 1.00 82.88 181 LYS A N 1
ATOM 1484 C CA . LYS A 1 181 ? 2.017 -12.850 6.900 1.00 82.88 181 LYS A CA 1
ATOM 1485 C C . LYS A 1 181 ? 0.514 -12.645 6.783 1.00 82.88 181 LYS A C 1
ATOM 1487 O O . LYS A 1 181 ? 0.030 -11.532 6.582 1.00 82.88 181 LYS A O 1
ATOM 1492 N N . ILE A 1 182 ? -0.215 -13.750 6.910 1.00 87.38 182 ILE A N 1
ATOM 1493 C CA . ILE A 1 182 ? -1.676 -13.774 6.899 1.00 87.38 182 ILE A CA 1
ATOM 1494 C C . ILE A 1 182 ? -2.134 -14.582 8.105 1.00 87.38 182 ILE A C 1
ATOM 1496 O O . ILE A 1 182 ? -1.794 -15.760 8.215 1.00 87.38 182 ILE A O 1
ATOM 1500 N N . PHE A 1 183 ? -2.922 -13.954 8.970 1.00 89.94 183 PHE A N 1
ATOM 1501 C CA . PHE A 1 183 ? -3.587 -14.615 10.083 1.00 89.94 183 PHE A CA 1
ATOM 1502 C C . PHE A 1 183 ? -5.063 -14.811 9.739 1.00 89.94 183 PHE A C 1
ATOM 1504 O O . PHE A 1 183 ? -5.814 -13.849 9.548 1.00 89.94 183 PHE A O 1
ATOM 1511 N N . ASP A 1 184 ? -5.469 -16.071 9.607 1.00 88.19 184 ASP A N 1
ATOM 1512 C CA . ASP A 1 184 ? -6.769 -16.470 9.065 1.00 88.19 184 ASP A CA 1
ATOM 1513 C C . ASP A 1 184 ? -7.681 -17.167 10.081 1.00 88.19 184 ASP A C 1
ATOM 1515 O O . ASP A 1 184 ? -8.872 -17.358 9.812 1.00 88.19 184 ASP A O 1
ATOM 1519 N N . LEU A 1 185 ? -7.142 -17.537 11.243 1.00 88.62 185 LEU A N 1
ATOM 1520 C CA . LEU A 1 185 ? -7.880 -18.143 12.343 1.00 88.62 185 LEU A CA 1
ATOM 1521 C C . LEU A 1 185 ? -7.972 -17.148 13.497 1.00 88.62 185 LEU A C 1
ATOM 1523 O O . LEU A 1 185 ? -6.971 -16.567 13.894 1.00 88.62 185 LEU A O 1
ATOM 1527 N N . TYR A 1 186 ? -9.169 -16.966 14.048 1.00 89.44 186 TYR A N 1
ATOM 1528 C CA . TYR A 1 186 ? -9.395 -16.056 15.167 1.00 89.44 186 TYR A CA 1
ATOM 1529 C C . TYR A 1 186 ? -9.916 -16.814 16.391 1.00 89.44 186 TYR A C 1
ATOM 1531 O O . TYR A 1 186 ? -10.986 -17.432 16.339 1.00 89.44 186 TYR A O 1
ATOM 1539 N N . ASP A 1 187 ? -9.172 -16.754 17.496 1.00 88.56 187 ASP A N 1
ATOM 1540 C CA . ASP A 1 187 ? -9.609 -17.223 18.808 1.00 88.56 187 ASP A CA 1
ATOM 1541 C C . ASP A 1 187 ? -10.377 -16.110 19.528 1.00 88.56 187 ASP A C 1
ATOM 1543 O O . ASP A 1 187 ? -9.814 -15.281 20.246 1.00 88.56 187 ASP A O 1
ATOM 1547 N N . GLU A 1 188 ? -11.702 -16.144 19.384 1.00 84.50 188 GLU A N 1
ATOM 1548 C CA . GLU A 1 188 ? -12.633 -15.211 20.029 1.00 84.50 188 GLU A CA 1
ATOM 1549 C C . GLU A 1 188 ? -12.506 -15.167 21.563 1.00 84.50 188 GLU A C 1
ATOM 1551 O O . GLU A 1 188 ? -12.858 -14.164 22.182 1.00 84.50 188 GLU A O 1
ATOM 1556 N N . ARG A 1 189 ? -12.063 -16.253 22.216 1.00 86.31 189 ARG A N 1
ATOM 1557 C CA . ARG A 1 189 ? -11.957 -16.287 23.686 1.00 86.31 189 ARG A CA 1
ATOM 1558 C C . ARG A 1 189 ? -10.725 -15.546 24.160 1.00 86.31 189 ARG A C 1
ATOM 1560 O O . ARG A 1 189 ? -10.754 -14.926 25.223 1.00 86.31 189 ARG A O 1
ATOM 1567 N N . ASN A 1 190 ? -9.644 -15.663 23.397 1.00 88.94 190 ASN A N 1
ATOM 1568 C CA . ASN A 1 190 ? -8.365 -15.086 23.756 1.00 88.94 190 ASN A CA 1
ATOM 1569 C C . ASN A 1 190 ? -8.059 -13.764 23.060 1.00 88.94 190 ASN A C 1
ATOM 1571 O O . ASN A 1 190 ? -7.135 -13.097 23.524 1.00 88.94 190 ASN A O 1
ATOM 1575 N N . VAL A 1 191 ? -8.854 -13.380 22.057 1.00 90.81 191 VAL A N 1
ATOM 1576 C CA . VAL A 1 191 ? -8.616 -12.228 21.177 1.00 90.81 191 VAL A CA 1
ATOM 1577 C C . VAL A 1 191 ? -7.241 -12.357 20.522 1.00 90.81 191 VAL A C 1
ATOM 1579 O O . VAL A 1 191 ? -6.441 -11.438 20.545 1.00 90.81 191 VAL A O 1
ATOM 1582 N N . ILE A 1 192 ? -6.948 -13.542 19.988 1.00 91.69 192 ILE A N 1
ATOM 1583 C CA . ILE A 1 192 ? -5.668 -13.859 19.342 1.00 91.69 192 ILE A CA 1
ATOM 1584 C C . ILE A 1 192 ? -5.957 -14.347 17.931 1.00 91.69 192 ILE A C 1
ATOM 1586 O O . ILE A 1 192 ? -6.930 -15.065 17.695 1.00 91.69 192 ILE A O 1
ATOM 1590 N N . TRP A 1 193 ? -5.105 -13.951 16.999 1.00 92.19 193 TRP A N 1
ATOM 1591 C CA . TRP A 1 193 ? -5.117 -14.433 15.632 1.00 92.19 193 TRP A CA 1
ATOM 1592 C C . TRP A 1 193 ? -4.012 -15.467 15.436 1.00 92.19 193 TRP A C 1
ATOM 1594 O O . TRP A 1 193 ? -2.905 -15.309 15.940 1.00 92.19 193 TRP A O 1
ATOM 1604 N N . GLU A 1 194 ? -4.300 -16.528 14.695 1.00 91.38 194 GLU A N 1
ATOM 1605 C CA . GLU A 1 194 ? -3.349 -17.585 14.365 1.00 91.38 194 GLU A CA 1
ATOM 1606 C C . GLU A 1 194 ? -3.242 -17.736 12.846 1.00 91.38 194 GLU A C 1
ATOM 1608 O O . GLU A 1 194 ? -4.218 -17.568 12.104 1.00 91.38 194 GLU A O 1
ATOM 1613 N N . ALA A 1 195 ? -2.042 -18.072 12.380 1.00 88.69 195 ALA A N 1
ATOM 1614 C CA . ALA A 1 195 ? -1.804 -18.431 10.991 1.00 88.69 195 ALA A CA 1
ATOM 1615 C C . ALA A 1 195 ? -1.987 -19.944 10.804 1.00 88.69 195 ALA A C 1
ATOM 1617 O O . ALA A 1 195 ? -1.305 -20.757 11.438 1.00 88.69 195 ALA A O 1
ATOM 1618 N N . SER A 1 196 ? -2.885 -20.343 9.903 1.00 85.94 196 SER A N 1
ATOM 1619 C CA . SER A 1 196 ? -3.014 -21.736 9.476 1.00 85.94 196 SER A CA 1
ATOM 1620 C C . SER A 1 196 ? -1.685 -22.258 8.912 1.00 85.94 196 SER A C 1
ATOM 1622 O O . SER A 1 196 ? -1.026 -21.548 8.148 1.00 85.94 196 SER A O 1
ATOM 1624 N N . PRO A 1 197 ? -1.326 -23.533 9.157 1.00 84.81 197 PRO A N 1
ATOM 1625 C CA . PRO A 1 197 ? -0.149 -24.141 8.546 1.00 84.81 197 PRO A CA 1
ATOM 1626 C C . PRO A 1 197 ? -0.141 -23.993 7.018 1.00 84.81 197 PRO A C 1
ATOM 1628 O O . PRO A 1 197 ? -1.135 -24.299 6.347 1.00 84.81 197 PRO A O 1
ATOM 1631 N N . HIS A 1 198 ? 0.991 -23.553 6.463 1.00 82.88 198 HIS A N 1
ATOM 1632 C CA . HIS A 1 198 ? 1.132 -23.300 5.028 1.00 82.88 198 HIS A CA 1
ATOM 1633 C C . HIS A 1 198 ? 0.969 -24.574 4.199 1.00 82.88 198 HIS A C 1
ATOM 1635 O O . HIS A 1 198 ? 1.658 -25.575 4.404 1.00 82.88 198 HIS A O 1
ATOM 1641 N N . GLN A 1 199 ? 0.093 -24.517 3.197 1.00 87.38 199 GLN A N 1
ATOM 1642 C CA . GLN A 1 199 ? -0.045 -25.554 2.177 1.00 87.38 199 GLN A CA 1
ATOM 1643 C C . GLN A 1 199 ? 0.674 -25.112 0.907 1.00 87.38 199 GLN A C 1
ATOM 1645 O O . GLN A 1 199 ? 0.065 -24.550 -0.003 1.00 87.38 199 GLN A O 1
ATOM 1650 N N . LEU A 1 200 ? 1.980 -25.369 0.852 1.00 89.06 200 LEU A N 1
ATOM 1651 C CA . LEU A 1 200 ? 2.810 -24.983 -0.284 1.00 89.06 200 LEU A CA 1
ATOM 1652 C C . LEU A 1 200 ? 2.545 -25.886 -1.492 1.00 89.06 200 LEU A C 1
ATOM 1654 O O . LEU A 1 200 ? 2.649 -27.113 -1.422 1.00 89.06 200 LEU A O 1
ATOM 1658 N N . LYS A 1 201 ? 2.228 -25.268 -2.628 1.00 90.56 201 LYS A N 1
ATOM 1659 C CA . LYS A 1 201 ? 2.089 -25.934 -3.926 1.00 90.56 201 LYS A CA 1
ATOM 1660 C C . LYS A 1 201 ? 3.063 -25.318 -4.907 1.00 90.56 201 LYS A C 1
ATOM 1662 O O . LYS A 1 201 ? 3.276 -24.114 -4.891 1.00 90.56 201 LYS A O 1
ATOM 1667 N N . LYS A 1 202 ? 3.649 -26.136 -5.781 1.00 90.44 202 LYS A N 1
ATOM 1668 C CA . LYS A 1 202 ? 4.553 -25.628 -6.816 1.00 90.44 202 LYS A CA 1
ATOM 1669 C C . LYS A 1 202 ? 3.810 -24.634 -7.709 1.00 90.44 202 LYS A C 1
ATOM 1671 O O . LYS A 1 202 ? 2.747 -24.954 -8.243 1.00 90.44 202 LYS A O 1
ATOM 1676 N N . ALA A 1 203 ? 4.389 -23.454 -7.866 1.00 85.38 203 ALA A N 1
ATOM 1677 C CA . ALA A 1 203 ? 3.784 -22.352 -8.586 1.00 85.38 203 ALA A CA 1
ATOM 1678 C C . ALA A 1 203 ? 3.831 -22.607 -10.111 1.00 85.38 203 ALA A C 1
ATOM 1680 O O . ALA A 1 203 ? 4.871 -23.041 -10.626 1.00 85.38 203 ALA A O 1
ATOM 1681 N N . PRO A 1 204 ? 2.736 -22.385 -10.865 1.00 82.56 204 PRO A N 1
ATOM 1682 C CA . PRO A 1 204 ? 2.747 -22.540 -12.319 1.00 82.56 204 PRO A CA 1
ATOM 1683 C C . PRO A 1 204 ? 3.548 -21.409 -12.969 1.00 82.56 204 PRO A C 1
ATOM 1685 O O . PRO A 1 204 ? 3.492 -20.280 -12.504 1.00 82.56 204 PRO A O 1
ATOM 1688 N N . LYS A 1 205 ? 4.240 -21.660 -14.087 1.00 82.56 205 LYS A N 1
ATOM 1689 C CA . LYS A 1 205 ? 4.894 -20.567 -14.828 1.00 82.56 205 LYS A CA 1
ATOM 1690 C C . LYS A 1 205 ? 3.839 -19.579 -15.337 1.00 82.56 205 LYS A C 1
ATOM 1692 O O . LYS A 1 205 ? 2.926 -19.980 -16.059 1.00 82.56 205 LYS A O 1
ATOM 1697 N N . ARG A 1 206 ? 3.985 -18.297 -14.995 1.00 84.38 206 ARG A N 1
ATOM 1698 C CA . ARG A 1 206 ? 3.114 -17.210 -15.463 1.00 84.38 206 ARG A CA 1
ATOM 1699 C C . ARG A 1 206 ? 3.934 -16.136 -16.165 1.00 84.38 206 ARG A C 1
ATOM 1701 O O . ARG A 1 206 ? 5.068 -15.857 -15.788 1.00 84.38 206 ARG A O 1
ATOM 1708 N N . ARG A 1 207 ? 3.342 -15.516 -17.185 1.00 82.06 207 ARG A N 1
ATOM 1709 C CA . ARG A 1 207 ? 3.919 -14.338 -17.833 1.00 82.06 207 ARG A CA 1
ATOM 1710 C C . ARG A 1 207 ? 3.602 -13.100 -17.000 1.00 82.06 207 ARG A C 1
ATOM 1712 O O . ARG A 1 207 ? 2.438 -12.871 -16.679 1.00 82.06 207 ARG A O 1
ATOM 1719 N N . LEU A 1 208 ? 4.634 -12.323 -16.680 1.00 82.00 208 LEU A N 1
ATOM 1720 C CA . LEU A 1 208 ? 4.510 -11.073 -15.933 1.00 82.00 208 LEU A CA 1
ATOM 1721 C C . LEU A 1 208 ? 4.156 -9.901 -16.854 1.00 82.00 208 LEU A C 1
ATOM 1723 O O . LEU A 1 208 ? 4.701 -9.777 -17.957 1.00 82.00 208 LEU A O 1
ATOM 1727 N N . ARG A 1 209 ? 3.294 -9.012 -16.361 1.00 76.62 209 ARG A N 1
ATOM 1728 C CA . ARG A 1 209 ? 2.929 -7.749 -17.003 1.00 76.62 209 ARG A CA 1
ATOM 1729 C C . ARG A 1 209 ? 4.115 -6.788 -16.969 1.00 76.62 209 ARG A C 1
ATOM 1731 O O . ARG A 1 209 ? 4.541 -6.418 -15.868 1.00 76.62 209 ARG A O 1
ATOM 1738 N N . PRO A 1 210 ? 4.636 -6.340 -18.125 1.00 66.69 210 PRO A N 1
ATOM 1739 C CA . PRO A 1 210 ? 5.873 -5.564 -18.189 1.00 66.69 210 PRO A CA 1
ATOM 1740 C C . PRO A 1 210 ? 5.914 -4.304 -17.310 1.00 66.69 210 PRO A C 1
ATOM 1742 O O . PRO A 1 210 ? 6.966 -3.947 -16.792 1.00 66.69 210 PRO A O 1
ATOM 1745 N N . GLU A 1 211 ? 4.789 -3.620 -17.120 1.00 63.97 211 GLU A N 1
ATOM 1746 C CA . GLU A 1 211 ? 4.667 -2.401 -16.307 1.00 63.97 211 GLU A CA 1
ATOM 1747 C C . GLU A 1 211 ? 4.762 -2.642 -14.793 1.00 63.97 211 GLU A C 1
ATOM 1749 O O . GLU A 1 211 ? 5.129 -1.743 -14.030 1.00 63.97 211 GLU A O 1
ATOM 1754 N N . THR A 1 212 ? 4.468 -3.865 -14.357 1.00 74.56 212 THR A N 1
ATOM 1755 C CA . THR A 1 212 ? 4.503 -4.261 -12.943 1.00 74.56 212 THR A CA 1
ATOM 1756 C C . THR A 1 212 ? 5.827 -4.897 -12.547 1.00 74.56 212 THR A C 1
ATOM 1758 O O . THR A 1 212 ? 6.080 -5.070 -11.363 1.00 74.56 212 THR A O 1
ATOM 1761 N N . ILE A 1 213 ? 6.690 -5.202 -13.522 1.00 77.94 213 ILE A N 1
ATOM 1762 C CA . ILE A 1 213 ? 7.977 -5.850 -13.284 1.00 77.94 213 ILE A CA 1
ATOM 1763 C C . ILE A 1 213 ? 8.834 -4.995 -12.351 1.00 77.94 213 ILE A C 1
ATOM 1765 O O . ILE A 1 213 ? 9.111 -3.826 -12.634 1.00 77.94 213 ILE A O 1
ATOM 1769 N N . ARG A 1 214 ? 9.275 -5.603 -11.254 1.00 82.69 214 ARG A N 1
ATOM 1770 C CA . ARG A 1 214 ? 10.249 -5.068 -10.303 1.00 82.69 214 ARG A CA 1
ATOM 1771 C C . ARG A 1 214 ? 11.319 -6.117 -10.034 1.00 82.69 214 ARG A C 1
ATOM 1773 O O . ARG A 1 214 ? 11.066 -7.312 -10.154 1.00 82.69 214 ARG A O 1
ATOM 1780 N N . ARG A 1 215 ? 12.514 -5.682 -9.655 1.00 83.88 215 ARG A N 1
ATOM 1781 C CA . ARG A 1 215 ? 13.562 -6.542 -9.114 1.00 83.88 215 ARG A CA 1
ATOM 1782 C C . ARG A 1 215 ? 13.561 -6.424 -7.596 1.00 83.88 215 ARG A C 1
ATOM 1784 O O . ARG A 1 215 ? 13.669 -5.321 -7.068 1.00 83.88 215 ARG A O 1
ATOM 1791 N N . TYR A 1 216 ? 13.405 -7.564 -6.940 1.00 88.44 216 TYR A N 1
ATOM 1792 C CA . TYR A 1 216 ? 13.405 -7.734 -5.495 1.00 88.44 216 TYR A CA 1
ATOM 1793 C C . TYR A 1 216 ? 14.785 -8.226 -5.066 1.00 88.44 216 TYR A C 1
ATOM 1795 O O . TYR A 1 216 ? 15.240 -9.259 -5.558 1.00 88.44 216 TYR A O 1
ATOM 1803 N N . TYR A 1 217 ? 15.446 -7.476 -4.192 1.00 87.19 217 TYR A N 1
ATOM 1804 C CA . TYR A 1 217 ? 16.740 -7.800 -3.600 1.00 87.19 217 TYR A CA 1
ATOM 1805 C C . TYR A 1 217 ? 16.537 -8.099 -2.121 1.00 87.19 217 TYR A C 1
ATOM 1807 O O . TYR A 1 217 ? 15.922 -7.293 -1.427 1.00 87.19 217 TYR A O 1
ATOM 1815 N N . SER A 1 218 ? 17.040 -9.233 -1.643 1.00 89.62 218 SER A N 1
ATOM 1816 C CA . SER A 1 218 ? 16.913 -9.649 -0.242 1.00 89.62 218 SER A CA 1
ATOM 1817 C C . SER A 1 218 ? 17.973 -10.706 0.099 1.00 89.62 218 SER A C 1
ATOM 1819 O O . SER A 1 218 ? 18.845 -11.011 -0.721 1.00 89.62 218 SER A O 1
ATOM 1821 N N . THR A 1 219 ? 17.910 -11.267 1.302 1.00 88.81 219 THR A N 1
ATOM 1822 C CA . THR A 1 219 ? 18.705 -12.424 1.717 1.00 88.81 219 THR A CA 1
ATOM 1823 C C . THR A 1 219 ? 17.800 -13.630 1.956 1.00 88.81 219 THR A C 1
ATOM 1825 O O . THR A 1 219 ? 16.629 -13.496 2.307 1.00 88.81 219 THR A O 1
ATOM 1828 N N . LEU A 1 220 ? 18.321 -14.834 1.731 1.00 89.00 220 LEU A N 1
ATOM 1829 C CA . LEU A 1 220 ? 17.622 -16.080 2.043 1.00 89.00 220 LEU A CA 1
ATOM 1830 C C . LEU A 1 220 ? 18.573 -17.088 2.674 1.00 89.00 220 LEU A C 1
ATOM 1832 O O . LEU A 1 220 ? 19.786 -17.037 2.465 1.00 89.00 220 LEU A O 1
ATOM 1836 N N . THR A 1 221 ? 18.014 -18.029 3.429 1.00 90.06 221 THR A N 1
ATOM 1837 C CA . THR A 1 221 ? 18.758 -19.195 3.918 1.00 90.06 221 THR A CA 1
ATOM 1838 C C . THR A 1 221 ? 18.575 -20.353 2.943 1.00 90.06 221 THR A C 1
ATOM 1840 O O . THR A 1 221 ? 17.441 -20.735 2.654 1.00 90.06 221 THR A O 1
ATOM 1843 N N . LEU A 1 222 ? 19.676 -20.927 2.451 1.00 90.31 222 LEU A N 1
ATOM 1844 C CA . LEU A 1 222 ? 19.631 -22.104 1.577 1.00 90.31 222 LEU A CA 1
ATOM 1845 C C . LEU A 1 222 ? 18.907 -23.274 2.251 1.00 90.31 222 LEU A C 1
ATOM 1847 O O . LEU A 1 222 ? 18.951 -23.432 3.473 1.00 90.31 222 LEU A O 1
ATOM 1851 N N . ASN A 1 223 ? 18.252 -24.102 1.439 1.00 91.31 223 ASN A N 1
ATOM 1852 C CA . ASN A 1 223 ? 17.496 -25.282 1.867 1.00 91.31 223 ASN A CA 1
ATOM 1853 C C . ASN A 1 223 ? 16.314 -24.972 2.814 1.00 91.31 223 ASN A C 1
ATOM 1855 O O . ASN A 1 223 ? 15.782 -25.876 3.460 1.00 91.31 223 ASN A O 1
ATOM 1859 N N . LYS A 1 224 ? 15.870 -23.708 2.890 1.00 90.88 224 LYS A N 1
ATOM 1860 C CA . LYS A 1 224 ? 14.661 -23.288 3.612 1.00 90.88 224 LYS A CA 1
ATOM 1861 C C . LYS A 1 224 ? 13.690 -22.574 2.680 1.00 90.88 224 LYS A C 1
ATOM 1863 O O . LYS A 1 224 ? 14.097 -21.861 1.767 1.00 90.88 224 LYS A O 1
ATOM 1868 N N . HIS A 1 225 ? 12.397 -22.768 2.930 1.00 88.69 225 HIS A N 1
ATOM 1869 C CA . HIS A 1 225 ? 11.361 -21.988 2.264 1.00 88.69 225 HIS A CA 1
ATOM 1870 C C . HIS A 1 225 ? 11.410 -20.555 2.787 1.00 88.69 225 HIS A C 1
ATOM 1872 O O . HIS A 1 225 ? 11.348 -20.338 3.996 1.00 88.69 225 HIS A O 1
ATOM 1878 N N . GLN A 1 226 ? 11.513 -19.605 1.867 1.00 87.88 226 GLN A N 1
ATOM 1879 C CA . GLN A 1 226 ? 11.556 -18.182 2.147 1.00 87.88 226 GLN A CA 1
ATOM 1880 C C . GLN A 1 226 ? 10.314 -17.507 1.579 1.00 87.88 226 GLN A C 1
ATOM 1882 O O . GLN A 1 226 ? 10.075 -17.592 0.375 1.00 87.88 226 GLN A O 1
ATOM 1887 N N . VAL A 1 227 ? 9.549 -16.812 2.419 1.00 86.06 227 VAL A N 1
ATOM 1888 C CA . VAL A 1 227 ? 8.477 -15.934 1.940 1.00 86.06 227 VAL A CA 1
ATOM 1889 C C . VAL A 1 227 ? 9.078 -14.741 1.200 1.00 86.06 227 VAL A C 1
ATOM 1891 O O . VAL A 1 227 ? 10.087 -14.174 1.633 1.00 86.06 227 VAL A O 1
ATOM 1894 N N . ILE A 1 228 ? 8.469 -14.366 0.081 1.00 87.31 228 ILE A N 1
ATOM 1895 C CA . ILE A 1 228 ? 8.835 -13.171 -0.674 1.00 87.31 228 ILE A CA 1
ATOM 1896 C C . ILE A 1 228 ? 7.696 -12.187 -0.511 1.00 87.31 228 ILE A C 1
ATOM 1898 O O . ILE A 1 228 ? 6.629 -12.425 -1.059 1.00 87.31 228 ILE A O 1
ATOM 1902 N N . GLN A 1 229 ? 7.935 -11.102 0.226 1.00 87.31 229 GLN A N 1
ATOM 1903 C CA . GLN A 1 229 ? 6.881 -10.128 0.485 1.00 87.31 229 GLN A CA 1
ATOM 1904 C C . GLN A 1 229 ? 6.421 -9.459 -0.813 1.00 87.31 229 GLN A C 1
ATOM 1906 O O . GLN A 1 229 ? 7.254 -8.987 -1.599 1.00 87.31 229 GLN A O 1
ATOM 1911 N N . GLU A 1 230 ? 5.109 -9.365 -1.016 1.00 82.00 230 GLU A N 1
ATOM 1912 C CA . GLU A 1 230 ? 4.530 -8.852 -2.252 1.00 82.00 230 GLU A CA 1
ATOM 1913 C C . GLU A 1 230 ? 3.565 -7.666 -2.084 1.00 82.00 230 GLU A C 1
ATOM 1915 O O . GLU A 1 230 ? 2.878 -7.565 -1.069 1.00 82.00 230 GLU A O 1
ATOM 1920 N N . PRO A 1 231 ? 3.465 -6.778 -3.093 1.00 78.88 231 PRO A N 1
ATOM 1921 C CA . PRO A 1 231 ? 2.593 -5.606 -3.029 1.00 78.88 231 PRO A CA 1
ATOM 1922 C C . PRO A 1 231 ? 1.081 -5.905 -3.036 1.00 78.88 231 PRO A C 1
ATOM 1924 O O . PRO A 1 231 ? 0.535 -6.420 -4.018 1.00 78.88 231 PRO A O 1
ATOM 1927 N N . GLY A 1 232 ? 0.389 -5.450 -1.995 1.00 69.38 232 GLY A N 1
ATOM 1928 C CA . GLY A 1 232 ? -1.067 -5.382 -1.885 1.00 69.38 232 GLY A CA 1
ATOM 1929 C C . GLY A 1 232 ? -1.797 -6.736 -1.915 1.00 69.38 232 GLY A C 1
ATOM 1930 O O . GLY A 1 232 ? -1.202 -7.811 -1.937 1.00 69.38 232 GLY A O 1
ATOM 1931 N N . ALA A 1 233 ? -3.130 -6.702 -2.003 1.00 58.00 233 ALA A N 1
ATOM 1932 C CA . ALA A 1 233 ? -3.973 -7.898 -2.184 1.00 58.00 233 ALA A CA 1
ATOM 1933 C C . ALA A 1 233 ? -3.929 -8.524 -3.600 1.00 58.00 233 ALA A C 1
ATOM 1935 O O . ALA A 1 233 ? -4.706 -9.435 -3.901 1.00 58.00 233 ALA A O 1
ATOM 1936 N N . GLY A 1 234 ? -3.053 -8.048 -4.490 1.00 60.66 234 GLY A N 1
ATOM 1937 C CA . GLY A 1 234 ? -2.876 -8.614 -5.828 1.00 60.66 234 GLY A CA 1
ATOM 1938 C C . GLY A 1 234 ? -2.044 -9.896 -5.806 1.00 60.66 234 GLY A C 1
ATOM 1939 O O . GLY A 1 234 ? -1.148 -10.055 -4.986 1.00 60.66 234 GLY A O 1
ATOM 1940 N N . SER A 1 235 ? -2.287 -10.808 -6.745 1.00 72.06 235 SER A N 1
ATOM 1941 C CA . SER A 1 235 ? -1.409 -11.960 -6.956 1.00 72.06 235 SER A CA 1
ATOM 1942 C C . SER A 1 235 ? -0.139 -11.512 -7.660 1.00 72.06 235 SER A C 1
ATOM 1944 O O . SER A 1 235 ? -0.128 -11.345 -8.879 1.00 72.06 235 SER A O 1
ATOM 1946 N N . TRP A 1 236 ? 0.931 -11.291 -6.915 1.00 82.25 236 TRP A N 1
ATOM 1947 C CA . TRP A 1 236 ? 2.244 -11.117 -7.518 1.00 82.25 236 TRP A CA 1
ATOM 1948 C C . TRP A 1 236 ? 2.941 -12.459 -7.675 1.00 82.25 236 TRP A C 1
ATOM 1950 O O . TRP A 1 236 ? 2.679 -13.412 -6.948 1.00 82.25 236 TRP A O 1
ATOM 1960 N N . PHE A 1 237 ? 3.825 -12.533 -8.660 1.00 86.06 237 PHE A N 1
ATOM 1961 C CA . PHE A 1 237 ? 4.494 -13.763 -9.035 1.00 86.06 237 PHE A CA 1
ATOM 1962 C C . PHE A 1 237 ? 5.993 -13.548 -9.215 1.00 86.06 237 PHE A C 1
ATOM 1964 O O . PHE A 1 237 ? 6.420 -12.483 -9.667 1.00 86.06 237 PHE A O 1
ATOM 1971 N N . LEU A 1 238 ? 6.777 -14.580 -8.892 1.00 88.56 238 LEU A N 1
ATOM 1972 C CA . LEU A 1 238 ? 8.225 -14.606 -9.079 1.00 88.56 238 LEU A CA 1
ATOM 1973 C C . LEU A 1 238 ? 8.617 -15.284 -10.384 1.00 88.56 238 LEU A C 1
ATOM 1975 O O . LEU A 1 238 ? 8.259 -16.435 -10.632 1.00 88.56 238 LEU A O 1
ATOM 1979 N N . ASP A 1 239 ? 9.459 -14.622 -11.168 1.00 87.25 239 ASP A N 1
ATOM 1980 C CA . ASP A 1 239 ? 10.129 -15.256 -12.297 1.00 87.25 239 ASP A CA 1
ATOM 1981 C C . ASP A 1 239 ? 11.426 -15.935 -11.831 1.00 87.25 239 ASP A C 1
ATOM 1983 O O . ASP A 1 239 ? 12.491 -15.315 -11.759 1.00 87.25 239 ASP A O 1
ATOM 1987 N N . SER A 1 240 ? 11.343 -17.234 -11.531 1.00 86.19 240 SER A N 1
ATOM 1988 C CA . SER A 1 240 ? 12.487 -18.036 -11.076 1.00 86.19 240 SER A CA 1
ATOM 1989 C C . SER A 1 240 ? 13.661 -18.062 -12.059 1.00 86.19 240 SER A C 1
ATOM 1991 O O . SER A 1 240 ? 14.785 -18.320 -11.644 1.00 86.19 240 SER A O 1
ATOM 1993 N N . GLU A 1 241 ? 13.432 -17.812 -13.355 1.00 84.62 241 GLU A N 1
ATOM 1994 C CA . GLU A 1 241 ? 14.499 -17.799 -14.372 1.00 84.62 241 GLU A CA 1
ATOM 1995 C C . GLU A 1 241 ? 15.383 -16.550 -14.271 1.00 84.62 241 GLU A C 1
ATOM 1997 O O . GLU A 1 241 ? 16.457 -16.485 -14.864 1.00 84.62 241 GLU A O 1
ATOM 2002 N N . THR A 1 242 ? 14.942 -15.553 -13.507 1.00 85.00 242 THR A N 1
ATOM 2003 C CA . THR A 1 242 ? 15.695 -14.322 -13.238 1.00 85.00 242 THR A CA 1
ATOM 2004 C C . THR A 1 242 ? 16.399 -14.340 -11.887 1.00 85.00 242 THR A C 1
ATOM 2006 O O . THR A 1 242 ? 16.954 -13.318 -11.481 1.00 85.00 242 THR A O 1
ATOM 2009 N N . PHE A 1 243 ? 16.346 -15.475 -11.186 1.00 87.38 243 PHE A N 1
ATOM 2010 C CA . PHE A 1 243 ? 16.980 -15.634 -9.892 1.00 87.38 243 PHE A CA 1
ATOM 2011 C C . PHE A 1 243 ? 18.504 -15.582 -10.024 1.00 87.38 243 PHE A C 1
ATOM 2013 O O . PHE A 1 243 ? 19.099 -16.242 -10.876 1.00 87.38 243 PHE A O 1
ATOM 2020 N N . TYR A 1 244 ? 19.131 -14.815 -9.142 1.00 85.06 244 TYR A N 1
ATOM 2021 C CA . TYR A 1 244 ? 20.575 -14.662 -9.071 1.00 85.06 244 TYR A CA 1
ATOM 2022 C C . TYR A 1 244 ? 21.029 -14.563 -7.613 1.00 85.06 244 TYR A C 1
ATOM 2024 O O . TYR A 1 244 ? 20.352 -13.907 -6.825 1.00 85.06 244 TYR A O 1
ATOM 2032 N N . THR A 1 245 ? 22.200 -15.113 -7.281 1.00 84.69 245 THR A N 1
ATOM 2033 C CA . THR A 1 245 ? 22.861 -14.988 -5.966 1.00 84.69 245 THR A CA 1
ATOM 2034 C C . THR A 1 245 ? 24.197 -14.269 -6.045 1.00 84.69 245 THR A C 1
ATOM 2036 O O . THR A 1 245 ? 24.968 -14.503 -6.971 1.00 84.69 245 THR A O 1
ATOM 2039 N N . ASP A 1 246 ? 24.504 -13.449 -5.039 1.00 77.12 246 ASP A N 1
ATOM 2040 C CA . ASP A 1 246 ? 25.763 -12.691 -4.897 1.00 77.12 246 ASP A CA 1
ATOM 2041 C C . ASP A 1 246 ? 27.046 -13.511 -5.127 1.00 77.12 246 ASP A C 1
ATOM 2043 O O . ASP A 1 246 ? 28.042 -12.984 -5.626 1.00 77.12 246 ASP A O 1
ATOM 2047 N N . ARG A 1 247 ? 27.006 -14.810 -4.827 1.00 80.38 247 ARG A N 1
ATOM 2048 C CA . ARG A 1 247 ? 28.062 -15.785 -5.106 1.00 80.38 247 ARG A CA 1
ATOM 2049 C C . ARG A 1 247 ? 27.557 -16.962 -5.934 1.00 80.38 247 ARG A C 1
ATOM 2051 O O . ARG A 1 247 ? 26.377 -17.304 -5.909 1.00 80.38 247 ARG A O 1
ATOM 2058 N N . SER A 1 248 ? 28.478 -17.626 -6.636 1.00 85.00 248 SER A N 1
ATOM 2059 C CA . SER A 1 248 ? 28.183 -18.891 -7.313 1.00 85.00 248 SER A CA 1
ATOM 2060 C C . SER A 1 248 ? 27.949 -19.988 -6.277 1.00 85.00 248 SER A C 1
ATOM 2062 O O . SER A 1 248 ? 28.781 -20.200 -5.394 1.00 85.00 248 SER A O 1
ATOM 2064 N N . ILE A 1 249 ? 26.813 -20.671 -6.387 1.00 87.50 249 ILE A N 1
ATOM 2065 C CA . ILE A 1 249 ? 26.439 -21.781 -5.515 1.00 87.50 249 ILE A CA 1
ATOM 2066 C C . ILE A 1 249 ? 26.428 -23.042 -6.384 1.00 87.50 249 ILE A C 1
ATOM 2068 O O . ILE A 1 249 ? 25.706 -23.067 -7.387 1.00 87.50 249 ILE A O 1
ATOM 2072 N N . PRO A 1 250 ? 27.234 -24.067 -6.057 1.00 84.44 250 PRO A N 1
ATOM 2073 C CA . PRO A 1 250 ? 27.183 -25.345 -6.754 1.00 84.44 250 PRO A CA 1
ATOM 2074 C C . PRO A 1 250 ? 25.765 -25.919 -6.727 1.00 84.44 250 PRO A C 1
ATOM 2076 O O . PRO A 1 250 ? 25.002 -25.618 -5.817 1.00 84.44 250 PRO A O 1
ATOM 2079 N N . ASP A 1 251 ? 25.414 -26.706 -7.748 1.00 90.19 251 ASP A N 1
ATOM 2080 C CA . ASP A 1 251 ? 24.191 -27.526 -7.813 1.00 90.19 251 ASP A CA 1
ATOM 2081 C C . ASP A 1 251 ? 22.847 -26.835 -7.489 1.00 90.19 251 ASP A C 1
ATOM 2083 O O . ASP A 1 251 ? 21.839 -27.514 -7.288 1.00 90.19 251 ASP A O 1
ATOM 2087 N N . LEU A 1 252 ? 22.821 -25.499 -7.515 1.00 91.88 252 LEU A N 1
ATOM 2088 C CA . LEU A 1 252 ? 21.699 -24.686 -7.073 1.00 91.88 252 LEU A CA 1
ATOM 2089 C C . LEU A 1 252 ? 20.433 -24.959 -7.891 1.00 91.88 252 LEU A C 1
ATOM 2091 O O . LEU A 1 252 ? 20.404 -24.780 -9.113 1.00 91.88 252 LEU A O 1
ATOM 2095 N N . LYS A 1 253 ? 19.358 -25.334 -7.199 1.00 93.25 253 LYS A N 1
ATOM 2096 C CA . LYS A 1 253 ? 18.019 -25.511 -7.770 1.00 93.25 253 LYS A CA 1
ATOM 2097 C C . LYS A 1 253 ? 17.053 -24.530 -7.139 1.00 93.25 253 LYS A C 1
ATOM 2099 O O . LYS A 1 253 ? 16.946 -24.449 -5.922 1.00 93.25 253 LYS A O 1
ATOM 2104 N N . ILE A 1 254 ? 16.320 -23.817 -7.986 1.00 92.88 254 ILE A N 1
ATOM 2105 C CA . ILE A 1 254 ? 15.327 -22.840 -7.552 1.00 92.88 254 ILE A CA 1
ATOM 2106 C C . ILE A 1 254 ? 13.933 -23.384 -7.826 1.00 92.88 254 ILE A C 1
ATOM 2108 O O . ILE A 1 254 ? 13.593 -23.705 -8.969 1.00 92.88 254 ILE A O 1
ATOM 2112 N N . THR A 1 255 ? 13.117 -23.451 -6.780 1.00 92.69 255 THR A N 1
ATOM 2113 C CA . THR A 1 255 ? 11.704 -23.812 -6.878 1.00 92.69 255 THR A CA 1
ATOM 2114 C C . THR A 1 255 ? 10.852 -22.717 -6.255 1.00 92.69 255 THR A C 1
ATOM 2116 O O . THR A 1 255 ? 11.097 -22.292 -5.130 1.00 92.69 255 THR A O 1
ATOM 2119 N N . VAL A 1 256 ? 9.834 -22.267 -6.990 1.00 91.75 256 VAL A N 1
ATOM 2120 C CA . VAL A 1 256 ? 8.830 -21.321 -6.492 1.00 91.75 256 VAL A CA 1
ATOM 2121 C C . VAL A 1 256 ? 7.571 -22.090 -6.111 1.00 91.75 256 VAL A C 1
ATOM 2123 O O . VAL A 1 256 ? 7.095 -22.955 -6.856 1.00 91.75 256 VAL A O 1
ATOM 2126 N N . PHE A 1 257 ? 7.037 -21.760 -4.947 1.00 90.75 257 PHE A N 1
ATOM 2127 C CA . PHE A 1 257 ? 5.796 -22.273 -4.396 1.00 90.75 257 PHE A CA 1
ATOM 2128 C C . PHE A 1 257 ? 4.811 -21.123 -4.176 1.00 90.75 257 PHE A C 1
ATOM 2130 O O . PHE A 1 257 ? 5.207 -19.970 -4.074 1.00 90.75 257 PHE A O 1
ATOM 2137 N N . GLU A 1 258 ? 3.530 -21.444 -4.086 1.00 86.56 258 GLU A N 1
ATOM 2138 C CA . GLU A 1 258 ? 2.470 -20.557 -3.609 1.00 86.56 258 GLU A CA 1
ATOM 2139 C C . GLU A 1 258 ? 1.754 -21.260 -2.455 1.00 86.56 258 GLU A C 1
ATOM 2141 O O . GLU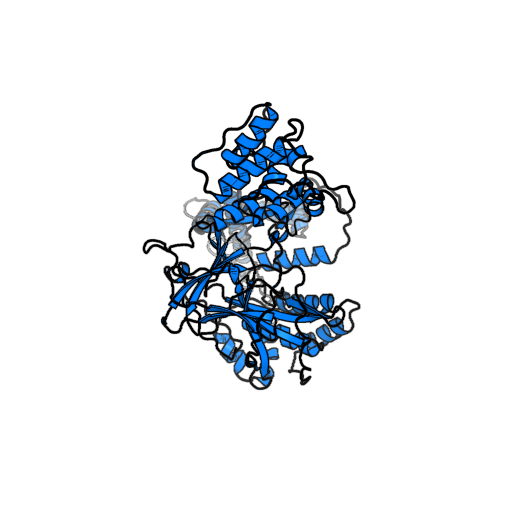 A 1 258 ? 1.526 -22.476 -2.512 1.00 86.56 258 GLU A O 1
ATOM 2146 N N . ASN A 1 259 ? 1.400 -20.517 -1.408 1.00 84.94 259 ASN A N 1
ATOM 2147 C CA . ASN A 1 259 ? 0.524 -21.034 -0.360 1.00 84.94 259 ASN A CA 1
ATOM 2148 C C . ASN A 1 259 ? -0.962 -20.914 -0.763 1.00 84.94 259 ASN A C 1
ATOM 2150 O O . ASN A 1 259 ? -1.314 -20.428 -1.842 1.00 84.94 259 ASN A O 1
ATOM 2154 N N . GLN A 1 260 ? -1.863 -21.345 0.120 1.00 82.50 260 GLN A N 1
ATOM 2155 C CA . GLN A 1 260 ? -3.314 -21.306 -0.096 1.00 82.50 260 GLN A CA 1
ATOM 2156 C C . GLN A 1 260 ? -3.904 -19.895 -0.291 1.00 82.50 260 GLN A C 1
ATOM 2158 O O . GLN A 1 260 ? -5.034 -19.778 -0.766 1.00 82.50 260 GLN A O 1
ATOM 2163 N N . PHE A 1 261 ? -3.154 -18.846 0.049 1.00 80.75 261 PHE A N 1
ATOM 2164 C CA . PHE A 1 261 ? -3.539 -17.441 -0.101 1.00 80.75 261 PHE A CA 1
ATOM 2165 C C . PHE A 1 261 ? -2.875 -16.767 -1.310 1.00 80.75 261 PHE A C 1
ATOM 2167 O O . PHE A 1 261 ? -3.053 -15.571 -1.526 1.00 80.75 261 PHE A O 1
ATOM 2174 N N . GLY A 1 262 ? -2.115 -17.524 -2.109 1.00 79.75 262 GLY A N 1
ATOM 2175 C CA . GLY A 1 262 ? -1.366 -16.991 -3.244 1.00 79.75 262 GLY A CA 1
ATOM 2176 C C . GLY A 1 262 ? -0.113 -16.210 -2.842 1.00 79.75 262 GLY A C 1
ATOM 2177 O O . GLY A 1 262 ? 0.384 -15.446 -3.664 1.00 79.75 262 GLY A O 1
ATOM 2178 N N . VAL A 1 263 ? 0.384 -16.388 -1.611 1.00 81.94 263 VAL A N 1
ATOM 2179 C CA . VAL A 1 263 ? 1.668 -15.823 -1.174 1.00 81.94 263 VAL A CA 1
ATOM 2180 C C . VAL A 1 263 ? 2.801 -16.674 -1.725 1.00 81.94 263 VAL A C 1
ATOM 2182 O O . VAL A 1 263 ? 2.765 -17.903 -1.546 1.00 81.94 263 VAL A O 1
ATOM 2185 N N . PRO A 1 264 ? 3.790 -16.080 -2.407 1.00 86.19 264 PRO A N 1
ATOM 2186 C CA . PRO A 1 264 ? 4.823 -16.849 -3.040 1.00 86.19 264 PRO A CA 1
ATOM 2187 C C . PRO A 1 264 ? 5.995 -17.131 -2.091 1.00 86.19 264 PRO A C 1
ATOM 2189 O O . PRO A 1 264 ? 6.493 -16.275 -1.360 1.00 86.19 264 PRO A O 1
ATOM 2192 N N . TYR A 1 265 ? 6.466 -18.368 -2.161 1.00 88.19 265 TYR A N 1
ATOM 2193 C CA . TYR A 1 265 ? 7.613 -18.870 -1.425 1.00 88.19 265 TYR A CA 1
ATOM 2194 C C . TYR A 1 265 ? 8.701 -19.287 -2.402 1.00 88.19 265 TYR A C 1
ATOM 2196 O O . TYR A 1 265 ? 8.441 -19.889 -3.444 1.00 88.19 265 TYR A O 1
ATOM 2204 N N . LEU A 1 266 ? 9.939 -19.006 -2.038 1.00 91.44 266 LEU A N 1
ATOM 2205 C CA . LEU A 1 266 ? 11.121 -19.402 -2.775 1.00 91.44 266 LEU A CA 1
ATOM 2206 C C . LEU A 1 266 ? 11.875 -20.470 -1.984 1.00 91.44 266 LEU A C 1
ATOM 2208 O O . LEU A 1 266 ? 12.103 -20.318 -0.788 1.00 91.44 266 LEU A O 1
ATOM 2212 N N . LEU A 1 267 ? 12.296 -21.536 -2.656 1.00 92.81 267 LEU A N 1
ATOM 2213 C CA . LEU A 1 267 ? 13.225 -22.521 -2.119 1.00 92.81 267 LEU A CA 1
ATOM 2214 C C . LEU A 1 267 ? 14.452 -22.581 -3.029 1.00 92.81 267 LEU A C 1
ATOM 2216 O O . LEU A 1 267 ? 14.339 -22.904 -4.214 1.00 92.81 267 LEU A O 1
ATOM 2220 N N . ALA A 1 268 ? 15.609 -22.262 -2.458 1.00 93.44 268 ALA A N 1
ATOM 2221 C CA . ALA A 1 268 ? 16.909 -22.374 -3.102 1.00 93.44 268 ALA A CA 1
ATOM 2222 C C . ALA A 1 268 ? 17.667 -23.560 -2.489 1.00 93.44 268 ALA A C 1
ATOM 2224 O O . ALA A 1 268 ? 18.115 -23.482 -1.345 1.00 93.44 268 ALA A O 1
ATOM 2225 N N . GLU A 1 269 ? 17.760 -24.666 -3.225 1.00 94.44 269 GLU A N 1
ATOM 2226 C CA . GLU A 1 269 ? 18.331 -25.932 -2.752 1.00 94.44 269 GLU A CA 1
ATOM 2227 C C . GLU A 1 269 ? 19.748 -26.144 -3.289 1.00 94.44 269 GLU A C 1
ATOM 2229 O O . GLU A 1 269 ? 19.988 -25.978 -4.485 1.00 94.44 269 GLU A O 1
ATOM 2234 N N . SER A 1 270 ? 20.665 -26.567 -2.422 1.00 93.25 270 SER A N 1
ATOM 2235 C CA . SER A 1 270 ? 21.996 -27.066 -2.788 1.00 93.25 270 SER A CA 1
ATOM 2236 C C . SER A 1 270 ? 22.408 -28.139 -1.784 1.00 93.25 270 SER A C 1
ATOM 2238 O O . SER A 1 270 ? 22.300 -27.945 -0.572 1.00 93.25 270 SER A O 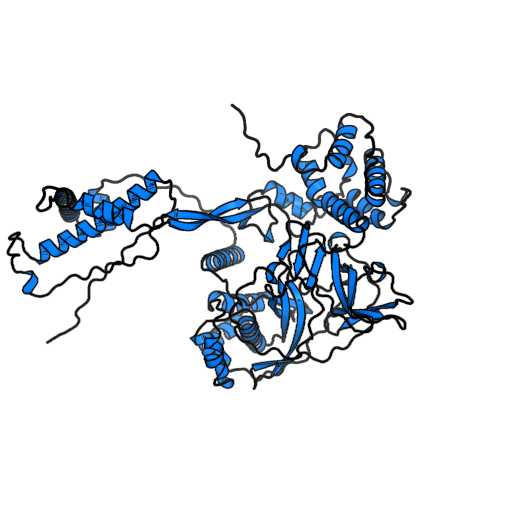1
ATOM 2240 N N . ALA A 1 271 ? 22.887 -29.278 -2.283 1.00 91.38 271 ALA A N 1
ATOM 2241 C CA . ALA A 1 271 ? 23.417 -30.351 -1.448 1.00 91.38 271 ALA A CA 1
ATOM 2242 C C . ALA A 1 271 ? 24.848 -30.060 -0.964 1.00 91.38 271 ALA A C 1
ATOM 2244 O O . ALA A 1 271 ? 25.348 -30.746 -0.074 1.00 91.38 271 ALA A O 1
ATOM 2245 N N . MET A 1 272 ? 25.520 -29.077 -1.572 1.00 89.00 272 MET A N 1
ATOM 2246 C CA . MET A 1 272 ? 26.924 -28.752 -1.315 1.00 89.00 272 MET A CA 1
ATOM 2247 C C . MET A 1 272 ? 27.124 -27.421 -0.581 1.00 89.00 272 MET A C 1
ATOM 2249 O O . MET A 1 272 ? 28.261 -27.085 -0.245 1.00 89.00 272 MET A O 1
ATOM 2253 N N . ALA A 1 273 ? 26.057 -26.657 -0.341 1.00 87.88 273 ALA A N 1
ATOM 2254 C CA . ALA A 1 273 ? 26.120 -25.359 0.313 1.00 87.88 273 ALA A CA 1
ATOM 2255 C C . ALA A 1 273 ? 24.982 -25.170 1.321 1.00 87.88 273 ALA A C 1
ATOM 2257 O O . ALA A 1 273 ? 23.842 -25.570 1.098 1.00 87.88 273 ALA A O 1
ATOM 2258 N N . GLU A 1 274 ? 25.301 -24.483 2.414 1.00 88.81 274 GLU A N 1
ATOM 2259 C CA . GLU A 1 274 ? 24.352 -24.065 3.442 1.00 88.81 274 GLU A CA 1
ATOM 2260 C C . GLU A 1 274 ? 24.600 -22.597 3.818 1.00 88.81 274 GLU A C 1
ATOM 2262 O O . GLU A 1 274 ? 25.622 -22.001 3.464 1.00 88.81 274 GLU A O 1
ATOM 2267 N N . GLY A 1 275 ? 23.655 -22.010 4.552 1.00 86.44 275 GLY A N 1
ATOM 2268 C CA . GLY A 1 275 ? 23.782 -20.670 5.121 1.00 86.44 275 GLY A CA 1
ATOM 2269 C C . GLY A 1 275 ? 23.041 -19.578 4.352 1.00 86.44 275 GLY A C 1
ATOM 2270 O O . GLY A 1 275 ? 22.218 -19.844 3.474 1.00 86.44 275 GLY A O 1
ATOM 2271 N N . LEU A 1 276 ? 23.312 -18.333 4.750 1.00 86.38 276 LEU A N 1
ATOM 2272 C CA . LEU A 1 276 ? 22.675 -17.131 4.217 1.00 86.38 276 LEU A CA 1
ATOM 2273 C C . LEU A 1 276 ? 23.346 -16.694 2.905 1.00 86.38 276 LEU A C 1
ATOM 2275 O O . LEU A 1 276 ? 24.580 -16.694 2.801 1.00 86.38 276 LEU A O 1
ATOM 2279 N N . VAL A 1 277 ? 22.536 -16.319 1.916 1.00 87.38 277 VAL A N 1
ATOM 2280 C CA . VAL A 1 277 ? 22.966 -15.776 0.618 1.00 87.38 277 VAL A CA 1
ATOM 2281 C C . VAL A 1 277 ? 22.127 -14.560 0.256 1.00 87.38 277 VAL A C 1
ATOM 2283 O O . VAL A 1 277 ? 20.915 -14.553 0.488 1.00 87.38 277 VAL A O 1
ATOM 2286 N N . SER A 1 278 ? 22.752 -13.547 -0.338 1.00 88.38 278 SER A N 1
ATOM 2287 C CA . SER A 1 278 ? 22.010 -12.436 -0.933 1.00 88.38 278 SER A CA 1
ATOM 2288 C C . SER A 1 278 ? 21.538 -12.848 -2.318 1.00 88.38 278 SER A C 1
ATOM 2290 O O . SER A 1 278 ? 22.263 -13.512 -3.065 1.00 88.38 278 SER A O 1
ATOM 2292 N N . PHE A 1 279 ? 20.329 -12.446 -2.684 1.00 87.75 279 PHE A N 1
ATOM 2293 C CA . PHE A 1 279 ? 19.759 -12.780 -3.977 1.00 87.75 279 PHE A CA 1
ATOM 2294 C C . PHE A 1 279 ? 19.005 -11.611 -4.598 1.00 87.75 279 PHE A C 1
ATOM 2296 O O . PHE A 1 279 ? 18.625 -10.644 -3.936 1.00 87.75 279 PHE A O 1
ATOM 2303 N N . SER A 1 280 ? 18.765 -11.733 -5.900 1.00 88.06 280 SER A N 1
ATOM 2304 C CA . SER A 1 280 ? 17.808 -10.903 -6.614 1.00 88.06 280 SER A CA 1
ATOM 2305 C C . SER A 1 280 ? 16.912 -11.752 -7.502 1.00 88.06 280 SER A C 1
ATOM 2307 O O . SER A 1 280 ? 17.344 -12.777 -8.032 1.00 88.06 280 SER A O 1
ATOM 2309 N N . VAL A 1 281 ? 15.666 -11.325 -7.667 1.00 88.88 281 VAL A N 1
ATOM 2310 C CA . VAL A 1 281 ? 14.682 -11.994 -8.521 1.00 88.88 281 VAL A CA 1
ATOM 2311 C C . VAL A 1 281 ? 13.687 -10.978 -9.066 1.00 88.88 281 VAL A C 1
ATOM 2313 O O . VAL A 1 281 ? 13.448 -9.934 -8.458 1.00 88.88 281 VAL A O 1
ATOM 2316 N N . VAL A 1 282 ? 13.119 -11.246 -10.236 1.00 87.06 282 VAL A N 1
ATOM 2317 C CA . VAL A 1 282 ? 12.040 -10.433 -10.793 1.00 87.06 282 VAL A CA 1
ATOM 2318 C C . VAL A 1 282 ? 10.699 -10.862 -10.206 1.00 87.06 282 VAL A C 1
ATOM 2320 O O . VAL A 1 282 ? 10.354 -12.043 -10.218 1.00 87.06 282 VAL A O 1
ATOM 2323 N N . ILE A 1 283 ? 9.933 -9.873 -9.748 1.00 88.94 283 ILE A N 1
ATOM 2324 C CA . ILE A 1 283 ? 8.541 -10.005 -9.319 1.00 88.94 283 ILE A CA 1
ATOM 2325 C C . ILE A 1 283 ? 7.632 -9.142 -10.201 1.00 88.94 283 ILE A C 1
ATOM 2327 O O . ILE A 1 283 ? 8.059 -8.114 -10.730 1.00 88.94 283 ILE A O 1
ATOM 2331 N N . GLY A 1 284 ? 6.375 -9.537 -10.370 1.00 87.00 284 GLY A N 1
ATOM 2332 C CA . GLY A 1 284 ? 5.386 -8.760 -11.122 1.00 87.00 284 GLY A CA 1
ATOM 2333 C C . GLY A 1 284 ? 3.977 -9.319 -10.976 1.00 87.00 284 GLY A C 1
ATOM 2334 O O . GLY A 1 284 ? 3.795 -10.453 -10.541 1.00 87.00 284 GLY A O 1
ATOM 2335 N N . GLN A 1 285 ? 2.971 -8.554 -11.386 1.00 85.88 285 GLN A N 1
ATOM 2336 C CA . GLN A 1 285 ? 1.625 -9.090 -11.563 1.00 85.88 285 GLN A CA 1
ATOM 2337 C C . GLN A 1 285 ? 1.584 -9.921 -12.849 1.00 85.88 285 GLN A C 1
ATOM 2339 O O . GLN A 1 285 ? 2.061 -9.460 -13.890 1.00 85.88 285 GLN A O 1
ATOM 2344 N N . PRO A 1 286 ? 1.024 -11.134 -12.828 1.00 83.75 286 PRO A N 1
ATOM 2345 C CA . PRO A 1 286 ? 0.847 -11.925 -14.030 1.00 83.75 286 PRO A CA 1
ATOM 2346 C C . PRO A 1 286 ? -0.328 -11.400 -14.872 1.00 83.75 286 PRO A C 1
ATOM 2348 O O . PRO A 1 286 ? -1.209 -10.687 -14.386 1.00 83.75 286 PRO A O 1
ATOM 2351 N N . ASP A 1 287 ? -0.363 -11.761 -16.156 1.00 76.25 287 ASP A N 1
ATOM 2352 C CA . ASP A 1 287 ? -1.498 -11.442 -17.040 1.00 76.25 287 ASP A CA 1
ATOM 2353 C C . ASP A 1 287 ? -2.819 -12.001 -16.479 1.00 76.25 287 ASP A C 1
ATOM 2355 O O . ASP A 1 287 ? -3.829 -11.295 -16.455 1.00 76.25 287 ASP A O 1
ATOM 2359 N N . ASP A 1 288 ? -2.763 -13.218 -15.933 1.00 73.94 288 ASP A N 1
ATOM 2360 C CA . ASP A 1 288 ? -3.843 -13.880 -15.204 1.00 73.94 288 ASP A CA 1
ATOM 2361 C C . ASP A 1 288 ? -3.480 -13.982 -13.707 1.00 73.94 288 ASP A C 1
ATOM 2363 O O . ASP A 1 288 ? -2.653 -14.826 -13.342 1.00 73.94 288 ASP A O 1
ATOM 2367 N N . PRO A 1 289 ? -4.044 -13.119 -12.836 1.00 62.81 289 PRO A N 1
ATOM 2368 C CA . PRO A 1 289 ? -3.749 -13.101 -11.401 1.00 62.81 289 PRO A CA 1
ATOM 2369 C C . PRO A 1 289 ? -4.154 -14.388 -10.671 1.00 62.81 289 PRO A C 1
ATOM 2371 O O . PRO A 1 289 ? -3.785 -14.564 -9.515 1.00 62.81 289 PRO A O 1
ATOM 2374 N N . GLY A 1 290 ? -4.863 -15.327 -11.300 1.00 62.56 290 GLY A N 1
ATOM 2375 C CA . GLY A 1 290 ? -5.414 -16.464 -10.574 1.00 62.56 290 GLY A CA 1
ATOM 2376 C C . GLY A 1 290 ? -6.446 -16.022 -9.529 1.00 62.56 290 GLY A C 1
ATOM 2377 O O . GLY A 1 290 ? -6.673 -14.838 -9.279 1.00 62.56 290 GLY A O 1
ATOM 2378 N N . VAL A 1 291 ? -7.127 -16.996 -8.931 1.00 66.44 291 VAL A N 1
ATOM 2379 C CA . VAL A 1 291 ? -8.208 -16.740 -7.974 1.00 66.44 291 VAL A CA 1
ATOM 2380 C C . VAL A 1 291 ? -7.798 -17.302 -6.623 1.00 66.44 291 VAL A C 1
ATOM 2382 O O . VAL A 1 291 ? -7.656 -18.517 -6.478 1.00 66.44 291 VAL A O 1
ATOM 2385 N N . ILE A 1 292 ? -7.625 -16.426 -5.630 1.00 71.75 292 ILE A N 1
ATOM 2386 C CA . ILE A 1 292 ? -7.507 -16.854 -4.234 1.00 71.75 292 ILE A CA 1
ATOM 2387 C C . ILE A 1 292 ? -8.843 -17.484 -3.844 1.00 71.75 292 ILE A C 1
ATOM 2389 O O . ILE A 1 292 ? -9.910 -16.918 -4.103 1.00 71.75 292 ILE A O 1
ATOM 2393 N N . ALA A 1 293 ? -8.783 -18.672 -3.246 1.00 74.19 293 ALA A N 1
ATOM 2394 C CA . ALA A 1 293 ? -9.975 -19.411 -2.868 1.00 74.19 293 ALA A CA 1
ATOM 2395 C C . ALA A 1 293 ? -10.890 -18.569 -1.953 1.00 74.19 293 ALA A C 1
ATOM 2397 O O . ALA A 1 293 ? -10.403 -17.730 -1.186 1.00 74.19 293 ALA A O 1
ATOM 2398 N N . PRO A 1 294 ? -12.217 -18.777 -2.020 1.00 78.00 294 PRO A N 1
ATOM 2399 C CA . PRO A 1 294 ? -13.122 -18.168 -1.061 1.00 78.00 294 PRO A CA 1
ATOM 2400 C C . PRO A 1 294 ? -12.776 -18.625 0.367 1.00 78.00 294 PRO A C 1
ATOM 2402 O O . PRO A 1 294 ? -12.235 -19.721 0.556 1.00 78.00 294 PRO A O 1
ATOM 2405 N N . PRO A 1 295 ? -13.110 -17.806 1.374 1.00 81.00 295 PRO A N 1
ATOM 2406 C CA . PRO A 1 295 ? -12.838 -18.114 2.770 1.00 81.00 295 PRO A CA 1
ATOM 2407 C C . PRO A 1 295 ? -13.535 -19.401 3.221 1.00 81.00 295 PRO A C 1
ATOM 2409 O O . PRO A 1 295 ? -14.607 -19.766 2.729 1.00 81.00 295 PRO A O 1
ATOM 2412 N N . ARG A 1 296 ? -12.953 -20.068 4.225 1.00 69.69 296 ARG A N 1
ATOM 2413 C CA . ARG A 1 296 ? -13.660 -21.106 4.988 1.00 69.69 296 ARG A CA 1
ATOM 2414 C C . ARG A 1 296 ? -14.786 -20.454 5.799 1.00 69.69 296 ARG A C 1
ATOM 2416 O O . ARG A 1 296 ? -14.655 -19.322 6.254 1.00 69.69 296 ARG A O 1
ATOM 2423 N N . GLN A 1 297 ? -15.903 -21.162 5.952 1.00 59.62 297 GLN A N 1
ATOM 2424 C CA . GLN A 1 297 ? -17.093 -20.668 6.652 1.00 59.62 297 GLN A CA 1
ATOM 2425 C C . GLN A 1 297 ? -16.731 -20.241 8.089 1.00 59.62 297 GLN A C 1
ATOM 2427 O O . GLN A 1 297 ? -16.163 -21.035 8.837 1.00 59.62 297 GLN A O 1
ATOM 2432 N N . VAL A 1 298 ? -17.026 -18.991 8.460 1.00 58.53 298 VAL A N 1
ATOM 2433 C CA . VAL A 1 298 ? -16.632 -18.402 9.754 1.00 58.53 298 VAL A CA 1
ATOM 2434 C C . VAL A 1 298 ? -17.718 -18.640 10.810 1.00 58.53 298 VAL A C 1
ATOM 2436 O O . VAL A 1 298 ? -18.912 -18.593 10.509 1.00 58.53 298 VAL A O 1
ATOM 2439 N N . SER A 1 299 ? -17.302 -18.883 12.057 1.00 55.09 299 SER A N 1
ATOM 2440 C CA . SER A 1 299 ? -18.183 -18.918 13.231 1.00 55.09 299 SER A CA 1
ATOM 2441 C C . SER A 1 299 ? -18.814 -17.542 13.491 1.00 55.09 299 SER A C 1
ATOM 2443 O O . SER A 1 299 ? -18.137 -16.516 13.495 1.00 55.09 299 SER A O 1
ATOM 2445 N N . LEU A 1 300 ? -20.127 -17.523 13.732 1.00 58.66 300 LEU A N 1
ATOM 2446 C CA . LEU A 1 300 ? -20.936 -16.307 13.898 1.00 58.66 300 LEU A CA 1
ATOM 2447 C C . LEU A 1 300 ? -21.084 -15.846 15.355 1.00 58.66 300 LEU A C 1
ATOM 2449 O O . LEU A 1 300 ? -21.963 -15.033 15.638 1.00 58.66 300 LEU A O 1
ATOM 2453 N N . LYS A 1 301 ? -20.315 -16.378 16.310 1.00 68.19 301 LYS A N 1
ATOM 2454 C CA . LYS A 1 301 ? -20.508 -16.002 17.715 1.00 68.19 301 LYS A CA 1
ATOM 2455 C C . LYS A 1 301 ? -20.033 -14.561 17.940 1.00 68.19 301 LYS A C 1
ATOM 2457 O O . LYS A 1 301 ? -18.852 -14.310 18.131 1.00 68.19 301 LYS A O 1
ATOM 2462 N N . SER A 1 302 ? -20.965 -13.615 17.877 1.00 72.88 302 SER A N 1
ATOM 2463 C CA . SER A 1 302 ? -20.695 -12.175 17.925 1.00 72.88 302 SER A CA 1
ATOM 2464 C C . SER A 1 302 ? -20.082 -11.746 19.256 1.00 72.88 302 SER A C 1
ATOM 2466 O O . SER A 1 302 ? -20.532 -12.190 20.317 1.00 72.88 302 SER A O 1
ATOM 2468 N N . ALA A 1 303 ? -19.075 -10.872 19.201 1.00 87.56 303 ALA A N 1
ATOM 2469 C CA . ALA A 1 303 ? -18.552 -10.225 20.392 1.00 87.56 303 ALA A CA 1
ATOM 2470 C C . ALA A 1 303 ? -19.531 -9.161 20.912 1.00 87.56 303 ALA A C 1
ATOM 2472 O O . ALA A 1 303 ? -20.430 -8.695 20.203 1.00 87.56 303 ALA A O 1
ATOM 2473 N N . LEU A 1 304 ? -19.355 -8.773 22.174 1.00 91.50 304 LEU A N 1
ATOM 2474 C CA . LEU A 1 304 ? -20.159 -7.727 22.789 1.00 91.50 304 LEU A CA 1
ATOM 2475 C C . LEU A 1 304 ? -19.726 -6.353 22.258 1.00 91.50 304 LEU A C 1
ATOM 2477 O O . LEU A 1 304 ? -18.573 -5.963 22.427 1.00 91.50 304 LEU A O 1
ATOM 2481 N N . LEU A 1 305 ? -20.662 -5.622 21.646 1.00 93.12 305 LEU A N 1
ATOM 2482 C CA . LEU A 1 305 ? -20.452 -4.265 21.134 1.00 93.12 305 LEU A CA 1
ATOM 2483 C C . LEU A 1 305 ? -21.339 -3.240 21.863 1.00 93.12 305 LEU A C 1
ATOM 2485 O O . LEU A 1 305 ? -22.416 -3.597 22.349 1.00 93.12 305 LEU A O 1
ATOM 2489 N N . PRO A 1 306 ? -20.935 -1.958 21.902 1.00 92.25 306 PRO A N 1
ATOM 2490 C CA . PRO A 1 306 ? -21.777 -0.856 22.363 1.00 92.25 306 PRO A CA 1
ATOM 2491 C C . PRO A 1 306 ? -23.051 -0.727 21.519 1.00 92.25 306 PRO A C 1
ATOM 2493 O O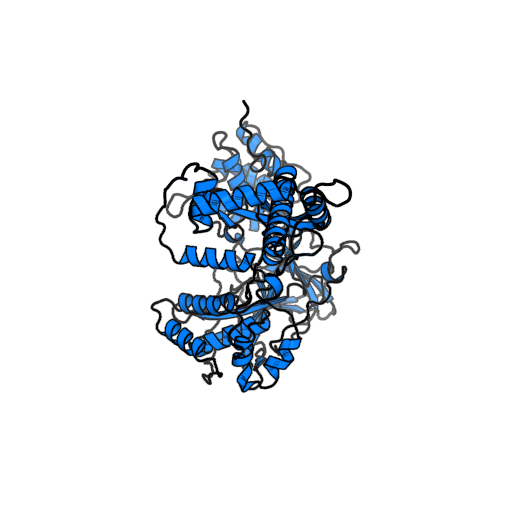 . PRO A 1 306 ? -23.023 -0.929 20.304 1.00 92.25 306 PRO A O 1
ATOM 2496 N N . GLU A 1 307 ? -24.169 -0.320 22.132 1.00 90.31 307 GLU A N 1
ATOM 2497 C CA . GLU A 1 307 ? -25.459 -0.197 21.430 1.00 90.31 307 GLU A CA 1
ATOM 2498 C C . GLU A 1 307 ? -25.404 0.719 20.201 1.00 90.31 307 GLU A C 1
ATOM 2500 O O . GLU A 1 307 ? -26.104 0.483 19.216 1.00 90.31 307 GLU A O 1
ATOM 2505 N N . GLU A 1 308 ? -24.601 1.782 20.256 1.00 91.88 308 GLU A N 1
ATOM 2506 C CA . GLU A 1 308 ? -24.439 2.704 19.133 1.00 91.88 308 GLU A CA 1
ATOM 2507 C C . GLU A 1 308 ? -23.775 2.036 17.927 1.00 91.88 308 GLU A C 1
ATOM 2509 O O . GLU A 1 308 ? -24.254 2.205 16.806 1.00 91.88 308 GLU A O 1
ATOM 2514 N N . LEU A 1 309 ? -22.765 1.192 18.155 1.00 92.25 309 LEU A N 1
ATOM 2515 C CA . LEU A 1 309 ? -22.127 0.413 17.098 1.00 92.25 309 LEU A CA 1
ATOM 2516 C C . LEU A 1 309 ? -23.066 -0.651 16.544 1.00 92.25 309 LEU A C 1
ATOM 2518 O O . LEU A 1 309 ? -23.140 -0.817 15.332 1.00 92.25 309 LEU A O 1
ATOM 2522 N N . VAL A 1 310 ? -23.848 -1.318 17.396 1.00 92.62 310 VAL A N 1
ATOM 2523 C CA . VAL A 1 310 ? -24.872 -2.270 16.933 1.00 92.62 310 VAL A CA 1
ATOM 2524 C C . VAL A 1 310 ? -25.883 -1.578 16.011 1.00 92.62 310 VAL A C 1
ATOM 2526 O O . VAL A 1 310 ? -26.235 -2.118 14.960 1.00 92.62 310 VAL A O 1
ATOM 2529 N N . LYS A 1 311 ? -26.326 -0.364 16.364 1.00 90.31 311 LYS A N 1
ATOM 2530 C CA . LYS A 1 311 ? -27.232 0.439 15.524 1.00 90.31 311 LYS A CA 1
ATOM 2531 C C . LYS A 1 311 ? -26.576 0.842 14.206 1.00 90.31 311 LYS A C 1
ATOM 2533 O O . LYS A 1 311 ? -27.234 0.766 13.169 1.00 90.31 311 LYS A O 1
ATOM 2538 N N . GLU A 1 312 ? -25.311 1.247 14.230 1.00 91.31 312 GLU A N 1
ATOM 2539 C CA . GLU A 1 312 ? -24.596 1.651 13.019 1.00 91.31 312 GLU A CA 1
ATOM 2540 C C . GLU A 1 312 ? -24.347 0.464 12.084 1.00 91.31 312 GLU A C 1
ATOM 2542 O O . GLU A 1 312 ? -24.663 0.545 10.901 1.00 91.31 312 GLU A O 1
ATOM 2547 N N . LEU A 1 313 ? -23.929 -0.689 12.613 1.00 92.25 313 LEU A N 1
ATOM 2548 C CA . LEU A 1 313 ? -23.798 -1.918 11.828 1.00 92.25 313 LEU A CA 1
ATOM 2549 C C . LEU A 1 313 ? -25.135 -2.364 11.235 1.00 92.25 313 LEU A C 1
ATOM 2551 O O . LEU A 1 313 ? -25.177 -2.825 10.094 1.00 92.25 313 LEU A O 1
ATOM 2555 N N . GLN A 1 314 ? -26.245 -2.201 11.959 1.00 91.44 314 GLN A N 1
ATOM 2556 C CA . GLN A 1 314 ? -27.562 -2.493 11.399 1.00 91.44 314 GLN A CA 1
ATOM 2557 C C . GLN A 1 314 ? -27.891 -1.553 10.225 1.00 91.44 314 GLN A C 1
ATOM 2559 O O . GLN A 1 314 ? -28.344 -2.026 9.185 1.00 91.44 314 GLN A O 1
ATOM 2564 N N . ARG A 1 315 ? -27.567 -0.254 10.321 1.00 89.19 315 ARG A N 1
ATOM 2565 C CA . ARG A 1 315 ? -27.692 0.682 9.185 1.00 89.19 315 ARG A CA 1
ATOM 2566 C C . ARG A 1 315 ? -26.805 0.279 8.009 1.00 89.19 315 ARG A C 1
ATOM 2568 O O . ARG A 1 315 ? -27.278 0.283 6.876 1.00 89.19 315 ARG A O 1
ATOM 2575 N N . THR A 1 316 ? -25.553 -0.107 8.254 1.00 90.00 316 THR A N 1
ATOM 2576 C CA . THR A 1 316 ? -24.637 -0.583 7.202 1.00 90.00 316 THR A CA 1
ATOM 2577 C C . THR A 1 316 ? -25.147 -1.869 6.549 1.00 90.00 316 THR A C 1
ATOM 2579 O O . THR A 1 316 ? -25.031 -2.047 5.336 1.00 90.00 316 THR A O 1
ATOM 2582 N N . ARG A 1 317 ? -25.756 -2.772 7.326 1.00 88.94 317 ARG A N 1
ATOM 2583 C CA . ARG A 1 317 ? -26.379 -3.994 6.805 1.00 88.94 317 ARG A CA 1
ATOM 2584 C C . ARG A 1 317 ? -27.532 -3.666 5.858 1.00 88.94 317 ARG A C 1
ATOM 2586 O O . ARG A 1 317 ? -27.575 -4.239 4.765 1.00 88.94 317 ARG A O 1
ATOM 2593 N N . ASP A 1 318 ? -28.395 -2.739 6.268 1.00 88.75 318 ASP A N 1
ATOM 2594 C CA . ASP A 1 318 ? -29.606 -2.321 5.551 1.00 88.75 318 ASP A CA 1
ATOM 2595 C C . ASP A 1 318 ? -29.325 -1.345 4.391 1.00 88.75 318 ASP A C 1
ATOM 2597 O O . ASP A 1 318 ? -30.194 -1.105 3.551 1.00 88.75 318 ASP A O 1
ATOM 2601 N N . MET A 1 319 ? -28.106 -0.802 4.311 1.00 83.50 319 MET A N 1
ATOM 2602 C CA . MET A 1 319 ? -27.657 0.062 3.222 1.00 83.50 319 MET A CA 1
ATOM 2603 C C . MET A 1 319 ? -27.802 -0.638 1.861 1.00 83.50 319 MET A C 1
ATOM 2605 O O . MET A 1 319 ? -27.322 -1.760 1.656 1.00 83.50 319 MET A O 1
ATOM 2609 N N . GLN A 1 320 ? -28.425 0.061 0.907 1.00 75.50 320 GLN A N 1
ATOM 2610 C CA . GLN A 1 320 ? -28.383 -0.310 -0.506 1.00 75.50 320 GLN A CA 1
ATOM 2611 C C . GLN A 1 320 ? -27.003 0.045 -1.064 1.00 75.50 320 GLN A C 1
ATOM 2613 O O . GLN A 1 320 ? -26.611 1.209 -1.056 1.00 75.50 320 GLN A O 1
ATOM 2618 N N . GLY A 1 321 ? -26.262 -0.959 -1.520 1.00 76.38 321 GLY A N 1
ATOM 2619 C CA . GLY A 1 321 ? -24.893 -0.802 -2.000 1.00 76.38 321 GLY A CA 1
ATOM 2620 C C . GLY A 1 321 ? -24.229 -2.154 -2.228 1.00 76.38 321 GLY A C 1
ATOM 2621 O O . GLY A 1 321 ? -24.775 -3.195 -1.845 1.00 76.38 321 GLY A O 1
ATOM 2622 N N . SER A 1 322 ? -23.066 -2.121 -2.868 1.00 85.75 322 SER A N 1
ATOM 2623 C CA . SER A 1 322 ? -22.196 -3.286 -3.034 1.00 85.75 322 SER A CA 1
ATOM 2624 C C . SER A 1 322 ? -21.612 -3.734 -1.690 1.00 85.75 322 SER A C 1
ATOM 2626 O O . SER A 1 322 ? -21.626 -2.987 -0.706 1.00 85.75 322 SER A O 1
ATOM 2628 N N . ASP A 1 323 ? -21.066 -4.948 -1.635 1.00 86.56 323 ASP A N 1
ATOM 2629 C CA . ASP A 1 323 ? -20.290 -5.376 -0.464 1.00 86.56 323 ASP A CA 1
ATOM 2630 C C . ASP A 1 323 ? -19.103 -4.433 -0.221 1.00 86.56 323 ASP A C 1
ATOM 2632 O O . ASP A 1 323 ? -18.730 -4.183 0.923 1.00 86.56 323 ASP A O 1
ATOM 2636 N N . GLU A 1 324 ? -18.556 -3.856 -1.291 1.00 87.62 324 GLU A N 1
ATOM 2637 C CA . GLU A 1 324 ? -17.474 -2.884 -1.219 1.00 87.62 324 GLU A CA 1
ATOM 2638 C C . GLU A 1 324 ? -17.875 -1.608 -0.465 1.00 87.62 324 GLU A C 1
ATOM 2640 O O . GLU A 1 324 ? -17.134 -1.172 0.416 1.00 87.62 324 GLU A O 1
ATOM 2645 N N . ASP A 1 325 ? -19.065 -1.066 -0.733 1.00 82.56 325 ASP A N 1
ATOM 2646 C CA . ASP A 1 325 ? -19.579 0.130 -0.049 1.00 82.56 325 ASP A CA 1
ATOM 2647 C C . ASP A 1 325 ? -19.776 -0.115 1.455 1.00 82.56 325 ASP A C 1
ATOM 2649 O O . ASP A 1 325 ? -19.543 0.767 2.287 1.00 82.56 325 ASP A O 1
ATOM 2653 N N . LYS A 1 326 ? -20.193 -1.331 1.824 1.00 86.31 326 LYS A N 1
ATOM 2654 C CA . LYS A 1 326 ? -20.388 -1.727 3.226 1.00 86.31 326 LYS A CA 1
ATOM 2655 C C . LYS A 1 326 ? -19.054 -1.850 3.951 1.00 86.31 326 LYS A C 1
ATOM 2657 O O . LYS A 1 326 ? -18.922 -1.360 5.070 1.00 86.31 326 LYS A O 1
ATOM 2662 N N . VAL A 1 327 ? -18.068 -2.466 3.303 1.00 90.12 327 VAL A N 1
ATOM 2663 C CA . VAL A 1 327 ? -16.705 -2.591 3.832 1.00 90.12 327 VAL A CA 1
ATOM 2664 C C . VAL A 1 327 ? -16.061 -1.216 4.016 1.00 90.12 327 VAL A C 1
ATOM 2666 O O . VAL A 1 327 ? -15.513 -0.942 5.083 1.00 90.12 327 VAL A O 1
ATOM 2669 N N . ASP A 1 328 ? -16.197 -0.326 3.031 1.00 85.81 328 ASP A N 1
ATOM 2670 C CA . ASP A 1 328 ? -15.691 1.047 3.127 1.00 85.81 328 ASP A CA 1
ATOM 2671 C C . ASP A 1 328 ? -16.401 1.827 4.240 1.00 85.81 328 ASP A C 1
ATOM 2673 O O . ASP A 1 328 ? -15.764 2.576 4.975 1.00 85.81 328 ASP A O 1
ATOM 2677 N N . SER A 1 329 ? -17.708 1.621 4.424 1.00 84.62 329 SER A N 1
ATOM 2678 C CA . SER A 1 329 ? -18.460 2.244 5.522 1.00 84.62 329 SER A CA 1
ATOM 2679 C C . SER A 1 329 ? -17.931 1.830 6.899 1.00 84.62 329 SER A C 1
ATOM 2681 O O . SER A 1 329 ? -17.798 2.685 7.773 1.00 84.62 329 SER A O 1
ATOM 2683 N N . VAL A 1 330 ? -17.578 0.552 7.088 1.00 90.38 330 VAL A N 1
ATOM 2684 C CA . VAL A 1 330 ? -16.954 0.075 8.336 1.00 90.38 330 VAL A CA 1
ATOM 2685 C C . VAL A 1 330 ? -15.557 0.662 8.520 1.00 90.38 330 VAL A C 1
ATOM 2687 O O . VAL A 1 330 ? -15.261 1.147 9.607 1.00 90.38 330 VAL A O 1
ATOM 2690 N N . SER A 1 331 ? -14.729 0.690 7.471 1.00 89.31 331 SER A N 1
ATOM 2691 C CA . SER A 1 331 ? -13.408 1.338 7.527 1.00 89.31 331 SER A CA 1
ATOM 2692 C C . SER A 1 331 ? -13.514 2.780 8.017 1.00 89.31 331 SER A C 1
ATOM 2694 O O . SER A 1 331 ? -12.831 3.181 8.957 1.00 89.31 331 SER A O 1
ATOM 2696 N N . ASN A 1 332 ? -14.457 3.539 7.457 1.00 85.62 332 ASN A N 1
ATOM 2697 C CA . ASN A 1 332 ? -14.668 4.936 7.830 1.00 85.62 332 ASN A CA 1
ATOM 2698 C C . ASN A 1 332 ? -15.171 5.077 9.265 1.00 85.62 332 ASN A C 1
ATOM 2700 O O . ASN A 1 332 ? -14.760 5.995 9.969 1.00 85.62 332 ASN A O 1
ATOM 2704 N N . LEU A 1 333 ? -16.059 4.181 9.704 1.00 86.44 333 LEU A N 1
ATOM 2705 C CA . LEU A 1 333 ? -16.554 4.162 11.077 1.00 86.44 333 LEU A CA 1
ATOM 2706 C C . LEU A 1 333 ? -15.395 4.021 12.068 1.00 86.44 333 LEU A C 1
ATOM 2708 O O . LEU A 1 333 ? -15.338 4.784 13.030 1.00 86.44 333 LEU A O 1
ATOM 2712 N N . VAL A 1 334 ? -14.455 3.112 11.803 1.00 89.31 334 VAL A N 1
ATOM 2713 C CA . VAL A 1 334 ? -13.253 2.922 12.628 1.00 89.31 334 VAL A CA 1
ATOM 2714 C C . VAL A 1 334 ? -12.356 4.162 12.563 1.00 89.31 334 VAL A C 1
ATOM 2716 O O . VAL A 1 334 ? -12.088 4.787 13.587 1.00 89.31 334 VAL A O 1
ATOM 2719 N N . GLN A 1 335 ? -11.968 4.585 11.361 1.00 85.88 335 GLN A N 1
ATOM 2720 C CA . GLN A 1 335 ? -10.982 5.653 11.150 1.00 85.88 335 GLN A CA 1
ATOM 2721 C C . GLN A 1 335 ? -11.445 7.032 11.638 1.00 85.88 335 GLN A C 1
ATOM 2723 O O . GLN A 1 335 ? -10.624 7.872 12.002 1.00 85.88 335 GLN A O 1
ATOM 2728 N N . MET A 1 336 ? -12.755 7.285 11.655 1.00 84.00 336 MET A N 1
ATOM 2729 C CA . MET A 1 336 ? -13.312 8.575 12.076 1.00 84.00 336 MET A CA 1
ATOM 2730 C C . MET A 1 336 ? -13.662 8.637 13.562 1.00 84.00 336 MET A C 1
ATOM 2732 O O . MET A 1 336 ? -13.812 9.740 14.082 1.00 84.00 336 MET A O 1
ATOM 2736 N N . ASN A 1 337 ? -13.804 7.497 14.244 1.00 84.69 337 ASN A N 1
ATOM 2737 C CA . ASN A 1 337 ? -14.247 7.463 15.644 1.00 84.69 337 ASN A CA 1
ATOM 2738 C C . ASN A 1 337 ? -13.184 6.966 16.623 1.00 84.69 337 ASN A C 1
ATOM 2740 O O . ASN A 1 337 ? -13.357 7.156 17.826 1.00 84.69 337 ASN A O 1
ATOM 2744 N N . LEU A 1 338 ? -12.108 6.362 16.123 1.00 88.25 338 LEU A N 1
ATOM 2745 C CA . LEU A 1 338 ? -10.927 6.025 16.905 1.00 88.25 338 LEU A CA 1
ATOM 2746 C C . LEU A 1 338 ? -9.795 7.017 16.604 1.00 88.25 338 LEU A C 1
ATOM 2748 O O . LEU A 1 338 ? -9.818 7.724 15.592 1.00 88.25 338 LEU A O 1
ATOM 2752 N N . ASP A 1 339 ? -8.820 7.061 17.500 1.00 88.56 339 ASP A N 1
ATOM 2753 C CA . ASP A 1 339 ? -7.632 7.898 17.446 1.00 88.56 339 ASP A CA 1
ATOM 2754 C C . ASP A 1 339 ? -6.388 6.996 17.468 1.00 88.56 339 ASP A C 1
ATOM 2756 O O . ASP A 1 339 ? -6.331 5.995 18.190 1.00 88.56 339 ASP A O 1
ATOM 2760 N N . TYR A 1 340 ? -5.400 7.341 16.640 1.00 88.00 340 TYR A N 1
ATOM 2761 C CA . TYR A 1 340 ? -4.161 6.578 16.547 1.00 88.00 340 TYR A CA 1
ATOM 2762 C C . TYR A 1 340 ? -3.307 6.771 17.807 1.00 88.00 340 TYR A C 1
ATOM 2764 O O . TYR A 1 340 ? -3.009 7.906 18.186 1.00 88.00 340 TYR A O 1
ATOM 2772 N N . SER A 1 341 ? -2.873 5.673 18.422 1.00 86.88 341 SER A N 1
ATOM 2773 C CA . SER A 1 341 ? -2.002 5.671 19.595 1.00 86.88 341 SER A CA 1
ATOM 2774 C C . SER A 1 341 ? -1.140 4.418 19.638 1.00 86.88 341 SER A C 1
ATOM 2776 O O . SER A 1 341 ? -1.604 3.330 19.328 1.00 86.88 341 SER A O 1
ATOM 2778 N N . ASN A 1 342 ? 0.097 4.585 20.098 1.00 84.25 342 ASN A N 1
ATOM 2779 C CA . ASN A 1 342 ? 1.045 3.506 20.371 1.00 84.25 342 ASN A CA 1
ATOM 2780 C C . ASN A 1 342 ? 1.307 3.363 21.887 1.00 84.25 342 ASN A C 1
ATOM 2782 O O . ASN A 1 342 ? 2.369 2.912 22.304 1.00 84.25 342 ASN A O 1
ATOM 2786 N N . ASP A 1 343 ? 0.392 3.836 22.740 1.00 87.88 343 ASP A N 1
ATOM 2787 C CA . ASP A 1 343 ? 0.549 3.771 24.196 1.00 87.88 343 ASP A CA 1
ATOM 2788 C C . ASP A 1 343 ? 0.228 2.352 24.715 1.00 87.88 343 ASP A C 1
ATOM 2790 O O . ASP A 1 343 ? -0.944 1.955 24.742 1.00 87.88 343 ASP A O 1
ATOM 2794 N N . PRO A 1 344 ? 1.231 1.578 25.176 1.00 89.50 344 PRO A N 1
ATOM 2795 C CA . PRO A 1 344 ? 1.020 0.193 25.584 1.00 89.50 344 PRO A CA 1
ATOM 2796 C C . PRO A 1 344 ? 0.198 0.060 26.872 1.00 89.50 344 PRO A C 1
ATOM 2798 O O . PRO A 1 344 ? -0.268 -1.041 27.172 1.00 89.50 344 PRO A O 1
ATOM 2801 N N . SER A 1 345 ? -0.013 1.135 27.645 1.00 91.44 345 SER A N 1
ATOM 2802 C CA . SER A 1 345 ? -0.781 1.078 28.901 1.00 91.44 345 SER A CA 1
ATOM 2803 C C . SER A 1 345 ? -2.239 0.655 28.685 1.00 91.44 345 SER A C 1
ATOM 2805 O O . SER A 1 345 ? -2.846 -0.003 29.532 1.00 91.44 345 SER A O 1
ATOM 2807 N N . TYR A 1 346 ? -2.792 0.942 27.509 1.00 92.81 346 TYR A N 1
ATOM 2808 C CA . TYR A 1 346 ? -4.135 0.515 27.130 1.00 92.81 346 TYR A CA 1
ATOM 2809 C C . TYR A 1 346 ? -4.248 -0.996 26.894 1.00 92.81 346 TYR A C 1
ATOM 2811 O O . TYR A 1 346 ? -5.349 -1.535 27.013 1.00 92.81 346 TYR A O 1
ATOM 2819 N N . ASN A 1 347 ? -3.147 -1.714 26.637 1.00 92.50 347 ASN A N 1
ATOM 2820 C CA . ASN A 1 347 ? -3.188 -3.175 26.509 1.00 92.50 347 ASN A CA 1
ATOM 2821 C C . ASN A 1 347 ? -3.681 -3.832 27.800 1.00 92.50 347 ASN A C 1
ATOM 2823 O O . ASN A 1 347 ? -4.474 -4.773 27.747 1.00 92.50 347 ASN A O 1
ATOM 2827 N N . GLU A 1 348 ? -3.261 -3.316 28.961 1.00 92.62 348 GLU A N 1
ATOM 2828 C CA . GLU A 1 348 ? -3.737 -3.801 30.259 1.00 92.62 348 GLU A CA 1
ATOM 2829 C C . GLU A 1 348 ? -5.240 -3.568 30.425 1.00 92.62 348 GLU A C 1
ATOM 2831 O O . GLU A 1 348 ? -5.934 -4.421 30.972 1.00 92.62 348 GLU A O 1
ATOM 2836 N N . ILE A 1 349 ? -5.759 -2.448 29.911 1.00 94.56 349 ILE A N 1
ATOM 2837 C CA . ILE A 1 349 ? -7.189 -2.118 29.947 1.00 94.56 349 ILE A CA 1
ATOM 2838 C C . ILE A 1 349 ? -7.971 -3.082 29.047 1.00 94.56 349 ILE A C 1
ATOM 2840 O O . ILE A 1 349 ? -8.907 -3.736 29.511 1.00 94.56 349 ILE A O 1
ATOM 2844 N N . TYR A 1 350 ? -7.565 -3.221 27.783 1.00 94.12 350 TYR A N 1
ATOM 2845 C CA . TYR A 1 350 ? -8.296 -4.001 26.777 1.00 94.12 350 TYR A CA 1
ATOM 2846 C C . TYR A 1 350 ? -8.259 -5.502 27.060 1.00 94.12 350 TYR A C 1
ATOM 2848 O O . TYR A 1 350 ? -9.248 -6.203 26.837 1.00 94.12 350 TYR A O 1
ATOM 2856 N N . LYS A 1 351 ? -7.142 -6.007 27.594 1.00 92.12 351 LYS A N 1
ATOM 2857 C CA . LYS A 1 351 ? -6.944 -7.442 27.843 1.00 92.12 351 LYS A CA 1
ATOM 2858 C C . LYS A 1 351 ? -7.355 -7.887 29.252 1.00 92.12 351 LYS A C 1
ATOM 2860 O O . LYS A 1 351 ? -7.367 -9.092 29.507 1.00 92.12 351 LYS A O 1
ATOM 2865 N N . LYS A 1 352 ? -7.746 -6.966 30.148 1.00 93.12 352 LYS A N 1
ATOM 2866 C CA . LYS A 1 352 ? -8.196 -7.287 31.519 1.00 93.12 352 LYS A CA 1
ATOM 2867 C C . LYS A 1 352 ? -9.383 -8.249 31.548 1.00 93.12 352 LYS A C 1
ATOM 2869 O O . LYS A 1 352 ? -9.387 -9.201 32.324 1.00 93.12 352 LYS A O 1
ATOM 2874 N N . ASP A 1 353 ? -10.389 -7.987 30.717 1.00 92.69 353 ASP A N 1
ATOM 2875 C CA . ASP A 1 353 ? -11.531 -8.871 30.490 1.00 92.69 353 ASP A CA 1
ATOM 2876 C C . ASP A 1 353 ? -11.769 -8.985 28.986 1.00 92.69 353 ASP A C 1
ATOM 2878 O O . ASP A 1 353 ? -12.406 -8.137 28.360 1.00 92.69 353 ASP A O 1
ATOM 2882 N N . LYS A 1 354 ? -11.266 -10.077 28.411 1.00 91.38 354 LYS A N 1
ATOM 2883 C CA . LYS A 1 354 ? -11.319 -10.341 26.971 1.00 91.38 354 LYS A CA 1
ATOM 2884 C C . LYS A 1 354 ? -12.745 -10.371 26.413 1.00 91.38 354 LYS A C 1
ATOM 2886 O O . LYS A 1 354 ? -12.949 -10.041 25.251 1.00 91.38 354 LYS A O 1
ATOM 2891 N N . SER A 1 355 ? -13.749 -10.697 27.236 1.00 91.06 355 SER A N 1
ATOM 2892 C CA . SER A 1 355 ? -15.156 -10.672 26.808 1.00 91.06 355 SER A CA 1
ATOM 2893 C C . SER A 1 355 ? -15.689 -9.254 26.569 1.00 91.06 355 SER A C 1
ATOM 2895 O O . SER A 1 355 ? -16.684 -9.072 25.864 1.00 91.06 355 SER A O 1
ATOM 2897 N N . ARG A 1 356 ? -15.008 -8.250 27.132 1.00 94.06 356 ARG A N 1
ATOM 2898 C CA . ARG A 1 356 ? -15.313 -6.823 27.010 1.00 94.06 356 ARG A CA 1
ATOM 2899 C C . ARG A 1 356 ? -14.338 -6.074 26.106 1.00 94.06 356 ARG A C 1
ATOM 2901 O O . ARG A 1 356 ? -14.515 -4.874 25.945 1.00 94.06 356 ARG A O 1
ATOM 2908 N N . TYR A 1 357 ? -13.364 -6.749 25.491 1.00 94.81 357 TYR A N 1
ATOM 2909 C CA . TYR A 1 357 ? -12.290 -6.127 24.706 1.00 94.81 357 TYR A CA 1
ATOM 2910 C C . TYR A 1 357 ? -12.789 -5.002 23.780 1.00 94.81 357 TYR A C 1
ATOM 2912 O O . TYR A 1 357 ? -12.348 -3.861 23.885 1.00 94.81 357 TYR A O 1
ATOM 2920 N N . TYR A 1 358 ? -13.788 -5.284 22.939 1.00 95.31 358 TYR A N 1
ATOM 2921 C CA . TYR A 1 358 ? -14.328 -4.311 21.982 1.00 95.31 358 TYR A CA 1
ATOM 2922 C C . TYR A 1 358 ? -15.121 -3.165 22.633 1.00 95.31 358 TYR A C 1
ATOM 2924 O O . TYR A 1 358 ? -15.171 -2.068 22.078 1.00 95.31 358 TYR A O 1
ATOM 2932 N N . LEU A 1 359 ? -15.718 -3.381 23.813 1.00 95.00 359 LEU A N 1
ATOM 2933 C CA . LEU A 1 359 ? -16.327 -2.297 24.590 1.00 95.00 359 LEU A CA 1
ATOM 2934 C C . LEU A 1 359 ? -15.256 -1.328 25.089 1.00 95.00 359 LEU A C 1
ATOM 2936 O O . LEU A 1 359 ? -15.430 -0.120 24.966 1.00 95.00 359 LEU A O 1
ATOM 2940 N N . GLU A 1 360 ? -14.159 -1.861 25.628 1.00 95.75 360 GLU A N 1
ATOM 2941 C CA . GLU A 1 360 ? -13.078 -1.052 26.190 1.00 95.75 360 GLU A CA 1
ATOM 2942 C C . GLU A 1 360 ? -12.324 -0.291 25.084 1.00 95.75 360 GLU A C 1
ATOM 2944 O O . GLU A 1 360 ? -12.071 0.906 25.234 1.00 95.75 360 GLU A O 1
ATOM 2949 N N . VAL A 1 361 ? -12.061 -0.924 23.930 1.00 95.75 361 VAL A N 1
ATOM 2950 C CA . VAL A 1 361 ? -11.491 -0.235 22.753 1.00 95.75 361 VAL A CA 1
ATOM 2951 C C . VAL A 1 361 ? -12.378 0.935 22.332 1.00 95.75 361 VAL A C 1
ATOM 2953 O O . VAL A 1 361 ? -11.892 2.049 22.159 1.00 95.75 361 VAL A O 1
ATOM 2956 N N . TRP A 1 362 ? -13.692 0.725 22.221 1.00 95.44 362 TRP A N 1
ATOM 2957 C CA . TRP A 1 362 ? -14.605 1.793 21.816 1.00 95.44 362 TRP A CA 1
ATOM 2958 C C . TRP A 1 362 ? -14.748 2.906 22.864 1.00 95.44 362 TRP A C 1
ATOM 2960 O O . TRP A 1 362 ? -14.870 4.082 22.518 1.00 95.44 362 TRP A O 1
ATOM 2970 N N . GLN A 1 363 ? -14.720 2.551 24.148 1.00 93.50 363 GLN A N 1
ATOM 2971 C CA . GLN A 1 363 ? -14.795 3.505 25.252 1.00 93.50 363 GLN A CA 1
ATOM 2972 C C . GLN A 1 363 ? -13.571 4.429 25.290 1.00 93.50 363 GLN A C 1
ATOM 2974 O O . GLN A 1 363 ? -13.718 5.629 25.522 1.00 93.50 363 GLN A O 1
ATOM 2979 N N . HIS A 1 364 ? -12.376 3.879 25.071 1.00 93.75 364 HIS A N 1
ATOM 2980 C CA . HIS A 1 364 ? -11.115 4.615 25.182 1.00 93.75 364 HIS A CA 1
ATOM 2981 C C . HIS A 1 364 ? -10.624 5.213 23.859 1.00 93.75 364 HIS A C 1
ATOM 2983 O O . HIS A 1 364 ? -9.882 6.194 23.872 1.00 93.75 364 HIS A O 1
ATOM 2989 N N . ARG A 1 365 ? -11.065 4.654 22.729 1.00 93.25 365 ARG A N 1
ATOM 2990 C CA . ARG A 1 365 ? -10.806 5.123 21.361 1.00 93.25 365 ARG A CA 1
ATOM 2991 C C . ARG A 1 365 ? -9.343 5.124 20.917 1.00 93.25 365 ARG A C 1
ATOM 2993 O O . ARG A 1 365 ? -9.072 5.649 19.851 1.00 93.25 365 ARG A O 1
ATOM 3000 N N . GLN A 1 366 ? -8.419 4.545 21.680 1.00 93.06 366 GLN A N 1
ATOM 3001 C CA . GLN A 1 366 ? -6.991 4.525 21.347 1.00 93.06 366 GLN A CA 1
ATOM 3002 C C . GLN A 1 366 ? -6.611 3.204 20.681 1.00 93.06 366 GLN A C 1
ATOM 3004 O O . GLN A 1 366 ? -6.842 2.141 21.252 1.00 93.06 366 GLN A O 1
ATOM 3009 N N . VAL A 1 367 ? -6.045 3.259 19.478 1.00 92.69 367 VAL A N 1
ATOM 3010 C CA . VAL A 1 367 ? -5.645 2.057 18.730 1.00 92.69 367 VAL A CA 1
ATOM 3011 C C . VAL A 1 367 ? -4.403 2.314 17.884 1.00 92.69 367 VAL A C 1
ATOM 3013 O O . VAL A 1 367 ? -4.234 3.409 17.353 1.00 92.69 367 VAL A O 1
ATOM 3016 N N . ASP A 1 368 ? -3.583 1.292 17.681 1.00 90.38 368 ASP A N 1
ATOM 3017 C CA . ASP A 1 368 ? -2.588 1.242 16.609 1.00 90.38 368 ASP A CA 1
ATOM 3018 C C . ASP A 1 368 ? -3.120 0.421 15.417 1.00 90.38 368 ASP A C 1
ATOM 3020 O O . ASP A 1 368 ? -4.318 0.131 15.329 1.00 90.38 368 ASP A O 1
ATOM 3024 N N . CYS A 1 369 ? -2.243 0.055 14.476 1.00 90.62 369 CYS A N 1
ATOM 3025 C CA . CYS A 1 369 ? -2.633 -0.710 13.292 1.00 90.62 369 CYS A CA 1
ATOM 3026 C C . CYS A 1 369 ? -3.176 -2.115 13.624 1.00 90.62 369 CYS A C 1
ATOM 3028 O O . CYS A 1 369 ? -4.187 -2.518 13.040 1.00 90.62 369 CYS A O 1
ATOM 3030 N N . ASP A 1 370 ? -2.597 -2.820 14.601 1.00 91.56 370 ASP A N 1
ATOM 3031 C CA . ASP A 1 370 ? -3.022 -4.167 15.000 1.00 91.56 370 ASP A CA 1
ATOM 3032 C C . ASP A 1 370 ? -4.386 -4.146 15.687 1.00 91.56 370 ASP A C 1
ATOM 3034 O O . ASP A 1 370 ? -5.308 -4.886 15.312 1.00 91.56 370 ASP A O 1
ATOM 3038 N N . VAL A 1 371 ? -4.549 -3.266 16.681 1.00 94.69 371 VAL A N 1
ATOM 3039 C CA . VAL A 1 371 ? -5.809 -3.134 17.418 1.00 94.69 371 VAL A CA 1
ATOM 3040 C C . VAL A 1 371 ? -6.916 -2.625 16.489 1.00 94.69 371 VAL A C 1
ATOM 3042 O O . VAL A 1 371 ? -8.037 -3.138 16.549 1.00 94.69 371 VAL A O 1
ATOM 3045 N N . ALA A 1 372 ? -6.621 -1.687 15.580 1.00 95.38 372 ALA A N 1
ATOM 3046 C CA . ALA A 1 372 ? -7.590 -1.195 14.599 1.00 95.38 372 ALA A CA 1
ATOM 3047 C C . ALA A 1 372 ? -8.012 -2.278 13.595 1.00 95.38 372 ALA A C 1
ATOM 3049 O O . ALA A 1 372 ? -9.208 -2.425 13.321 1.00 95.38 372 ALA A O 1
ATOM 3050 N N . ALA A 1 373 ? -7.065 -3.064 13.068 1.00 95.12 373 ALA A N 1
ATOM 3051 C CA . ALA A 1 373 ? -7.363 -4.182 12.175 1.00 95.12 373 ALA A CA 1
ATOM 3052 C C . ALA A 1 373 ? -8.239 -5.228 12.882 1.00 95.12 373 ALA A C 1
ATOM 3054 O O . ALA A 1 373 ? -9.290 -5.605 12.358 1.00 95.12 373 ALA A O 1
ATOM 3055 N N . ASN A 1 374 ? -7.884 -5.628 14.106 1.00 96.00 374 ASN A N 1
ATOM 3056 C CA . ASN A 1 374 ? -8.680 -6.559 14.907 1.00 96.00 374 ASN A CA 1
ATOM 3057 C C . ASN A 1 374 ? -10.093 -6.020 15.211 1.00 96.00 374 ASN A C 1
ATOM 3059 O O . ASN A 1 374 ? -11.080 -6.753 15.104 1.00 96.00 374 ASN A O 1
ATOM 3063 N N . PHE A 1 375 ? -10.212 -4.732 15.548 1.00 96.25 375 PHE A N 1
ATOM 3064 C CA . PHE A 1 375 ? -11.498 -4.075 15.783 1.00 96.25 375 PHE A CA 1
ATOM 3065 C C . PHE A 1 375 ? -12.371 -4.064 14.521 1.00 96.25 375 PHE A C 1
ATOM 3067 O O . PHE A 1 375 ? -13.519 -4.512 14.549 1.00 96.25 375 PHE A O 1
ATOM 3074 N N . GLY A 1 376 ? -11.814 -3.627 13.389 1.00 95.69 376 GLY A N 1
ATOM 3075 C CA . GLY A 1 376 ? -12.508 -3.612 12.102 1.00 95.69 376 GLY A CA 1
ATOM 3076 C C . GLY A 1 376 ? -12.911 -5.008 11.618 1.00 95.69 376 GLY A C 1
ATOM 3077 O O . GLY A 1 376 ? -14.008 -5.175 11.078 1.00 95.69 376 GLY A O 1
ATOM 3078 N N . ALA A 1 377 ? -12.077 -6.025 11.854 1.00 94.69 377 ALA A N 1
ATOM 3079 C CA . ALA A 1 377 ? -12.380 -7.411 11.510 1.00 94.69 377 ALA A CA 1
ATOM 3080 C C . ALA A 1 377 ? -13.616 -7.929 12.258 1.00 94.69 377 ALA A C 1
ATOM 3082 O O . ALA A 1 377 ? -14.473 -8.563 11.641 1.00 94.69 377 ALA A O 1
ATOM 3083 N N . GLU A 1 378 ? -13.763 -7.611 13.548 1.00 94.06 378 GLU A N 1
ATOM 3084 C CA . GLU A 1 378 ? -14.956 -7.984 14.319 1.00 94.06 378 GLU A CA 1
ATOM 3085 C C . GLU A 1 378 ? -16.218 -7.298 13.789 1.00 94.06 378 GLU A C 1
ATOM 3087 O O . GLU A 1 378 ? -17.237 -7.960 13.581 1.00 94.06 378 GLU A O 1
ATOM 3092 N N . LEU A 1 379 ? -16.155 -5.993 13.505 1.00 94.94 379 LEU A N 1
ATOM 3093 C CA . LEU A 1 379 ? -17.289 -5.260 12.931 1.00 94.94 379 LEU A CA 1
ATOM 3094 C C . LEU A 1 379 ? -17.740 -5.875 11.596 1.00 94.94 379 LEU A C 1
ATOM 3096 O O . LEU A 1 379 ? -18.930 -6.123 11.378 1.00 94.94 379 LEU A O 1
ATOM 3100 N N . LEU A 1 380 ? -16.783 -6.183 10.718 1.00 93.69 380 LEU A N 1
ATOM 3101 C CA . LEU A 1 380 ? -17.033 -6.855 9.443 1.00 93.69 380 LEU A CA 1
ATOM 3102 C C . LEU A 1 380 ? -17.610 -8.264 9.636 1.00 93.69 380 LEU A C 1
ATOM 3104 O O . LEU A 1 380 ? -18.546 -8.653 8.928 1.00 93.69 380 LEU A O 1
ATOM 3108 N N . ARG A 1 381 ? -17.118 -9.013 10.625 1.00 90.69 381 ARG A N 1
ATOM 3109 C CA . ARG A 1 381 ? -17.626 -10.347 10.964 1.00 90.69 381 ARG A CA 1
ATOM 3110 C C . ARG A 1 381 ? -19.085 -10.302 11.409 1.00 90.69 381 ARG A C 1
ATOM 3112 O O . ARG A 1 381 ? -19.873 -11.147 10.980 1.00 90.69 381 ARG A O 1
ATOM 3119 N N . GLN A 1 382 ? -19.497 -9.286 12.171 1.00 90.81 382 GLN A N 1
ATOM 3120 C CA . GLN A 1 382 ? -20.909 -9.091 12.534 1.00 90.81 382 GLN A CA 1
ATOM 3121 C C . GLN A 1 382 ? -21.805 -8.757 11.331 1.00 90.81 382 GLN A C 1
ATOM 3123 O O . GLN A 1 382 ? -23.003 -9.047 11.343 1.00 90.81 382 GLN A O 1
ATOM 3128 N N . LEU A 1 383 ? -21.243 -8.226 10.243 1.00 90.81 383 LEU A N 1
ATOM 3129 C CA . LEU A 1 383 ? -21.932 -8.054 8.956 1.00 90.81 383 LEU A CA 1
ATOM 3130 C C . LEU A 1 383 ? -21.872 -9.307 8.055 1.00 90.81 383 LEU A C 1
ATOM 3132 O O . LEU A 1 383 ? -22.392 -9.303 6.932 1.00 90.81 383 LEU A O 1
ATOM 3136 N N . GLY A 1 384 ? -21.277 -10.397 8.543 1.00 89.31 384 GLY A N 1
ATOM 3137 C CA . GLY A 1 384 ? -21.138 -11.660 7.823 1.00 89.31 384 GLY A CA 1
ATOM 3138 C C . GLY A 1 384 ? -20.061 -11.635 6.738 1.00 89.31 384 GLY A C 1
ATOM 3139 O O . GLY A 1 384 ? -20.149 -12.415 5.785 1.00 89.31 384 GLY A O 1
ATOM 3140 N N . PHE A 1 385 ? -19.090 -10.725 6.832 1.00 90.31 385 PHE A N 1
ATOM 3141 C CA . PHE A 1 385 ? -17.886 -10.762 6.007 1.00 90.31 385 PHE A CA 1
ATOM 3142 C C . PHE A 1 385 ? -16.835 -11.673 6.632 1.00 90.31 385 PHE A C 1
ATOM 3144 O O . PHE A 1 385 ? -16.728 -11.789 7.852 1.00 90.31 385 PHE A O 1
ATOM 3151 N N . SER A 1 386 ? -16.034 -12.300 5.779 1.00 89.44 386 SER A N 1
ATOM 3152 C CA . SER A 1 386 ? -14.801 -12.956 6.202 1.00 89.44 386 SER A CA 1
ATOM 3153 C C . SER A 1 386 ? -13.642 -12.001 5.967 1.00 89.44 386 SER A C 1
ATOM 3155 O O . SER A 1 386 ? -13.509 -11.458 4.867 1.00 89.44 386 SER A O 1
ATOM 3157 N N . ALA A 1 387 ? -12.820 -11.821 6.993 1.00 90.56 387 ALA A N 1
ATOM 3158 C CA . ALA A 1 387 ? -11.616 -11.014 6.943 1.00 90.56 387 ALA A CA 1
ATOM 3159 C C . ALA A 1 387 ? -10.440 -11.798 7.533 1.00 90.56 387 ALA A C 1
ATOM 3161 O O . ALA A 1 387 ? -10.628 -12.571 8.473 1.00 90.56 387 ALA A O 1
ATOM 3162 N N . TYR A 1 388 ? -9.255 -11.582 6.975 1.00 90.31 388 TYR A N 1
ATOM 3163 C CA . TYR A 1 388 ? -7.974 -12.024 7.522 1.00 90.31 388 TYR A CA 1
ATOM 3164 C C . TYR A 1 388 ? -7.142 -10.801 7.882 1.00 90.31 388 TYR A C 1
ATOM 3166 O O . TYR A 1 388 ? -7.267 -9.774 7.206 1.00 90.31 388 TYR A O 1
ATOM 3174 N N . ILE A 1 389 ? -6.285 -10.917 8.893 1.00 91.31 389 ILE A N 1
ATOM 3175 C CA . ILE A 1 389 ? -5.285 -9.883 9.167 1.00 91.31 389 ILE A CA 1
ATOM 3176 C C . ILE A 1 389 ? -4.062 -10.145 8.291 1.00 91.31 389 ILE A C 1
ATOM 3178 O O . ILE A 1 389 ? -3.533 -11.256 8.251 1.00 91.31 389 ILE A O 1
ATOM 3182 N N . LEU A 1 390 ? -3.644 -9.112 7.567 1.00 89.31 390 LEU A N 1
ATOM 3183 C CA . LEU A 1 390 ? -2.391 -9.046 6.835 1.00 89.31 390 LEU A CA 1
ATOM 3184 C C . LEU A 1 390 ? -1.384 -8.280 7.681 1.00 89.31 390 LEU A C 1
ATOM 3186 O O . LEU A 1 390 ? -1.632 -7.128 8.021 1.00 89.31 390 LEU A O 1
ATOM 3190 N N . ASP A 1 391 ? -0.244 -8.898 7.943 1.00 87.25 391 ASP A N 1
ATOM 3191 C CA . ASP A 1 391 ? 0.923 -8.245 8.530 1.00 87.25 391 ASP A CA 1
ATOM 3192 C C . ASP A 1 391 ? 2.010 -8.127 7.456 1.00 87.25 391 ASP A C 1
ATOM 3194 O O . ASP A 1 391 ? 2.194 -9.027 6.626 1.00 87.25 391 ASP A O 1
ATOM 3198 N N . GLY A 1 392 ? 2.699 -6.996 7.421 1.00 87.69 392 GLY A N 1
ATOM 3199 C CA . GLY A 1 392 ? 3.632 -6.669 6.356 1.00 87.69 392 GLY A CA 1
ATOM 3200 C C . GLY A 1 392 ? 4.312 -5.327 6.557 1.00 87.69 392 GLY A C 1
ATOM 3201 O O . GLY A 1 392 ? 4.242 -4.733 7.625 1.00 87.69 392 GLY A O 1
ATOM 3202 N N . ASN A 1 393 ? 4.971 -4.838 5.511 1.00 86.38 393 ASN A N 1
ATOM 3203 C CA . ASN A 1 393 ? 5.743 -3.602 5.564 1.00 86.38 393 ASN A CA 1
ATOM 3204 C C . ASN A 1 393 ? 5.176 -2.558 4.604 1.00 86.38 393 ASN A C 1
ATOM 3206 O O . ASN A 1 393 ? 5.065 -2.785 3.396 1.00 86.38 393 ASN A O 1
ATOM 3210 N N . GLN A 1 394 ? 4.886 -1.363 5.110 1.00 84.75 394 GLN A N 1
ATOM 3211 C CA . GLN A 1 394 ? 4.664 -0.211 4.249 1.00 84.75 394 GLN A CA 1
ATOM 3212 C C . GLN A 1 394 ? 6.017 0.238 3.682 1.00 84.75 394 GLN A C 1
ATOM 3214 O O . GLN A 1 394 ? 6.914 0.672 4.399 1.00 84.75 394 GLN A O 1
ATOM 3219 N N . SER A 1 395 ? 6.191 0.124 2.369 1.00 80.75 395 SER A N 1
ATOM 3220 C CA . SER A 1 395 ? 7.476 0.470 1.752 1.00 80.75 395 SER A CA 1
ATOM 3221 C C . SER A 1 395 ? 7.795 1.968 1.830 1.00 80.75 395 SER A C 1
ATOM 3223 O O . SER A 1 395 ? 6.931 2.831 1.627 1.00 80.75 395 SER A O 1
ATOM 3225 N N . GLN A 1 396 ? 9.074 2.279 2.039 1.00 77.62 396 GLN A N 1
ATOM 3226 C CA . GLN A 1 396 ? 9.609 3.640 2.049 1.00 77.62 396 GLN A CA 1
ATOM 3227 C C . GLN A 1 396 ? 10.487 3.881 0.821 1.00 77.62 396 GLN A C 1
ATOM 3229 O O . GLN A 1 396 ? 11.093 2.955 0.293 1.00 77.62 396 GLN A O 1
ATOM 3234 N N . ILE A 1 397 ? 10.527 5.117 0.315 1.00 69.38 397 ILE A N 1
ATOM 3235 C CA . ILE A 1 397 ? 11.436 5.466 -0.785 1.00 69.38 397 ILE A CA 1
ATOM 3236 C C . ILE A 1 397 ? 12.837 5.630 -0.217 1.00 69.38 397 ILE A C 1
ATOM 3238 O O . ILE A 1 397 ? 13.033 6.451 0.677 1.00 69.38 397 ILE A O 1
ATOM 3242 N N . ASP A 1 398 ? 13.785 4.917 -0.811 1.00 63.69 398 ASP A N 1
ATOM 3243 C CA . ASP A 1 398 ? 15.207 5.188 -0.676 1.00 63.69 398 ASP A CA 1
ATOM 3244 C C . ASP A 1 398 ? 15.613 6.171 -1.796 1.00 63.69 398 ASP A C 1
ATOM 3246 O O . ASP A 1 398 ? 15.621 5.798 -2.982 1.00 63.69 398 ASP A O 1
ATOM 3250 N N . PRO A 1 399 ? 15.867 7.451 -1.459 1.00 53.12 399 PRO A N 1
ATOM 3251 C CA . PRO A 1 399 ? 16.200 8.473 -2.445 1.00 53.12 399 PRO A CA 1
ATOM 3252 C C . PRO A 1 399 ? 17.554 8.231 -3.124 1.00 53.12 399 PRO A C 1
ATOM 3254 O O . PRO A 1 399 ? 17.710 8.638 -4.276 1.00 53.12 399 PRO A O 1
ATOM 3257 N N . ASP A 1 400 ? 18.489 7.545 -2.468 1.00 55.19 400 ASP A N 1
ATOM 3258 C CA . ASP A 1 400 ? 19.847 7.336 -2.973 1.00 55.19 400 ASP A CA 1
ATOM 3259 C C . ASP A 1 400 ? 19.888 6.171 -3.967 1.00 55.19 400 ASP A C 1
ATOM 3261 O O . ASP A 1 400 ? 20.586 6.213 -4.983 1.00 55.19 400 ASP A O 1
ATOM 3265 N N . ARG A 1 401 ? 19.060 5.145 -3.740 1.00 58.06 401 ARG A N 1
ATOM 3266 C CA . ARG A 1 401 ? 19.045 3.920 -4.560 1.00 58.06 401 ARG A CA 1
ATOM 3267 C C . ARG A 1 401 ? 17.985 3.905 -5.650 1.00 58.06 401 ARG A C 1
ATOM 3269 O O . ARG A 1 401 ? 17.948 2.968 -6.451 1.00 58.06 401 ARG A O 1
ATOM 3276 N N . SER A 1 402 ? 17.142 4.941 -5.719 1.00 58.59 402 SER A N 1
ATOM 3277 C CA . SER A 1 402 ? 15.995 4.998 -6.642 1.00 58.59 402 SER A CA 1
ATOM 3278 C C . SER A 1 402 ? 15.094 3.757 -6.519 1.00 58.59 402 SER A C 1
ATOM 3280 O O . SER A 1 402 ? 14.579 3.234 -7.514 1.00 58.59 402 SER A O 1
ATOM 3282 N N . GLY A 1 403 ? 14.925 3.275 -5.286 1.00 68.56 403 GLY A N 1
ATOM 3283 C CA . GLY A 1 403 ? 14.193 2.056 -4.954 1.00 68.56 403 GLY A CA 1
ATOM 3284 C C . GLY A 1 403 ? 13.271 2.234 -3.752 1.00 68.56 403 GLY A C 1
ATOM 3285 O O . GLY A 1 403 ? 13.186 3.306 -3.153 1.00 68.56 403 GLY A O 1
ATOM 3286 N N . SER A 1 404 ? 12.543 1.175 -3.430 1.00 79.75 404 SER A N 1
ATOM 3287 C CA . SER A 1 404 ? 11.692 1.082 -2.248 1.00 79.75 404 SER A CA 1
ATOM 3288 C C . SER A 1 404 ? 12.285 0.088 -1.261 1.00 79.75 404 SER A C 1
ATOM 3290 O O . SER A 1 404 ? 12.638 -1.013 -1.668 1.00 79.75 404 SER A O 1
ATOM 3292 N N . VAL A 1 405 ? 12.383 0.454 0.012 1.00 83.81 405 VAL A N 1
ATOM 3293 C CA . VAL A 1 405 ? 12.917 -0.405 1.077 1.00 83.81 405 VAL A CA 1
ATOM 3294 C C . VAL A 1 405 ? 11.803 -0.895 1.995 1.00 83.81 405 VAL A C 1
ATOM 3296 O O . VAL A 1 405 ? 10.846 -0.162 2.269 1.00 83.81 405 VAL A O 1
ATOM 3299 N N . LEU A 1 406 ? 11.927 -2.145 2.440 1.00 86.44 406 LEU A N 1
ATOM 3300 C CA . LEU A 1 406 ? 11.063 -2.768 3.444 1.00 86.44 406 LEU A CA 1
ATOM 3301 C C . LEU A 1 406 ? 11.856 -2.889 4.741 1.00 86.44 406 LEU A C 1
ATOM 3303 O O . LEU A 1 406 ? 12.897 -3.538 4.745 1.00 86.44 406 LEU A O 1
ATOM 3307 N N . MET A 1 407 ? 11.383 -2.262 5.814 1.00 81.00 407 MET A N 1
ATOM 3308 C CA . MET A 1 407 ? 12.094 -2.160 7.093 1.00 81.00 407 MET A CA 1
ATOM 3309 C C . MET A 1 407 ? 11.136 -2.457 8.241 1.00 81.00 407 MET A C 1
ATOM 3311 O O . MET A 1 407 ? 9.947 -2.153 8.132 1.00 81.00 407 MET A O 1
ATOM 3315 N N . GLU A 1 408 ? 11.664 -2.987 9.342 1.00 75.50 408 GLU A N 1
ATOM 3316 C CA . GLU A 1 408 ? 10.893 -3.350 10.540 1.00 75.50 408 GLU A CA 1
ATOM 3317 C C . GLU A 1 408 ? 10.119 -2.172 11.133 1.00 75.50 408 GLU A C 1
ATOM 3319 O O . GLU A 1 408 ? 8.953 -2.303 11.490 1.00 75.50 408 GLU A O 1
ATOM 3324 N N . SER A 1 409 ? 10.732 -0.988 11.137 1.00 69.62 409 SER A N 1
ATOM 3325 C CA . SER A 1 409 ? 10.120 0.260 11.608 1.00 69.62 409 SER A CA 1
ATOM 3326 C C . SER A 1 409 ? 8.873 0.682 10.825 1.00 69.62 409 SER A C 1
ATOM 3328 O O . SER A 1 409 ? 8.124 1.535 11.291 1.00 69.62 409 SER A O 1
ATOM 3330 N N . ASN A 1 410 ? 8.636 0.078 9.657 1.00 76.38 410 ASN A N 1
ATOM 3331 C CA . ASN A 1 410 ? 7.459 0.310 8.828 1.00 76.38 410 ASN A CA 1
ATOM 3332 C C . ASN A 1 410 ? 6.526 -0.913 8.787 1.00 76.38 410 ASN A C 1
ATOM 3334 O O . ASN A 1 410 ? 5.798 -1.087 7.802 1.00 76.38 410 ASN A O 1
ATOM 3338 N N . ASN A 1 411 ? 6.581 -1.793 9.794 1.00 82.88 411 ASN A N 1
ATOM 3339 C CA . ASN A 1 411 ? 5.564 -2.827 9.980 1.00 82.88 411 ASN A CA 1
ATOM 3340 C C . ASN A 1 411 ? 4.174 -2.176 10.060 1.00 82.88 411 ASN A C 1
ATOM 3342 O O . ASN A 1 411 ? 4.011 -1.096 10.626 1.00 82.88 411 ASN A O 1
ATOM 3346 N N . HIS A 1 412 ? 3.185 -2.814 9.443 1.00 87.44 412 HIS A N 1
ATOM 3347 C CA . HIS A 1 412 ? 1.814 -2.321 9.406 1.00 87.44 412 HIS A CA 1
ATOM 3348 C C . HIS A 1 412 ? 0.836 -3.483 9.271 1.00 87.44 412 HIS A C 1
ATOM 3350 O O . HIS A 1 412 ? 1.123 -4.461 8.576 1.00 87.44 412 HIS A O 1
ATOM 3356 N N . ALA A 1 413 ? -0.345 -3.343 9.865 1.00 89.75 413 ALA A N 1
ATOM 3357 C CA . ALA A 1 413 ? -1.417 -4.319 9.747 1.00 89.75 413 ALA A CA 1
ATOM 3358 C C . ALA A 1 413 ? -2.589 -3.792 8.914 1.00 89.75 413 ALA A C 1
ATOM 3360 O O . ALA A 1 413 ? -3.026 -2.645 9.035 1.00 89.75 413 ALA A O 1
ATOM 3361 N N . ARG A 1 414 ? -3.125 -4.659 8.053 1.00 92.12 414 ARG A N 1
ATOM 3362 C CA . ARG A 1 414 ? -4.313 -4.403 7.224 1.00 92.12 414 ARG A CA 1
ATOM 3363 C C . ARG A 1 414 ? -5.253 -5.595 7.248 1.00 92.12 414 ARG A C 1
ATOM 3365 O O . ARG A 1 414 ? -4.920 -6.664 7.745 1.00 92.12 414 ARG A O 1
ATOM 3372 N N . LEU A 1 415 ? -6.439 -5.430 6.679 1.00 92.38 415 LEU A N 1
ATOM 3373 C CA . LEU A 1 415 ? -7.394 -6.512 6.486 1.00 92.38 415 LEU A CA 1
ATOM 3374 C C . LEU A 1 415 ? -7.469 -6.934 5.028 1.00 92.38 415 LEU A C 1
ATOM 3376 O O . LEU A 1 415 ? -7.513 -6.099 4.128 1.00 92.38 415 LEU A O 1
ATOM 3380 N N . MET A 1 416 ? -7.584 -8.239 4.803 1.00 89.62 416 MET A N 1
ATOM 3381 C CA . MET A 1 416 ? -8.022 -8.803 3.532 1.00 89.62 416 MET A CA 1
ATOM 3382 C C . MET A 1 416 ? -9.457 -9.295 3.693 1.00 89.62 416 MET A C 1
ATOM 3384 O O . MET A 1 416 ? -9.706 -10.236 4.440 1.00 89.62 416 MET A O 1
ATOM 3388 N N . VAL A 1 417 ? -10.408 -8.661 3.009 1.00 90.69 417 VAL A N 1
ATOM 3389 C CA . VAL A 1 417 ? -11.851 -8.897 3.161 1.00 90.69 417 VAL A CA 1
ATOM 3390 C C . VAL A 1 417 ? -12.423 -9.515 1.892 1.00 90.69 417 VAL A C 1
ATOM 3392 O O . VAL A 1 417 ? -12.164 -9.033 0.788 1.00 90.69 417 VAL A O 1
ATOM 3395 N N . TYR A 1 418 ? -13.212 -10.581 2.026 1.00 90.06 418 TYR A N 1
ATOM 3396 C CA . TYR A 1 418 ? -13.840 -11.232 0.877 1.00 90.06 418 TYR A CA 1
ATOM 3397 C C . TYR A 1 418 ? -15.165 -10.556 0.501 1.00 90.06 418 TYR A C 1
ATOM 3399 O O . TYR A 1 418 ? -16.147 -10.636 1.241 1.00 90.06 418 TYR A O 1
ATOM 3407 N N . LEU A 1 419 ? -15.201 -9.925 -0.674 1.00 87.56 419 LEU A N 1
ATOM 3408 C CA . LEU A 1 419 ? -16.400 -9.340 -1.274 1.00 87.56 419 LEU A CA 1
ATOM 3409 C C . LEU A 1 419 ? -17.200 -10.442 -1.980 1.00 87.56 419 LEU A C 1
ATOM 3411 O O . LEU A 1 419 ? -16.711 -11.069 -2.927 1.00 87.56 419 LEU A O 1
ATOM 3415 N N . ARG A 1 420 ? -18.419 -10.716 -1.507 1.00 88.25 420 ARG A N 1
ATOM 3416 C CA . ARG A 1 420 ? -19.214 -11.894 -1.901 1.00 88.25 420 ARG A CA 1
ATOM 3417 C C . ARG A 1 420 ? -19.919 -11.681 -3.238 1.00 88.25 420 ARG A C 1
ATOM 3419 O O . ARG A 1 420 ? -20.088 -12.636 -3.995 1.00 88.25 420 ARG A O 1
ATOM 3426 N N . ASP A 1 421 ? -20.305 -10.443 -3.526 1.00 84.75 421 ASP A N 1
ATOM 3427 C CA . ASP A 1 421 ? -20.978 -10.022 -4.759 1.00 84.75 421 ASP A CA 1
ATOM 3428 C C . ASP A 1 421 ? -20.094 -10.186 -6.006 1.00 84.75 421 ASP A C 1
ATOM 3430 O O . ASP A 1 421 ? -20.529 -10.748 -7.012 1.00 84.75 421 ASP A O 1
ATOM 3434 N N . VAL A 1 422 ? -18.833 -9.768 -5.919 1.00 84.19 422 VAL A N 1
ATOM 3435 C CA . VAL A 1 422 ? -17.843 -9.832 -7.005 1.00 84.19 422 VAL A CA 1
ATOM 3436 C C . VAL A 1 422 ? -16.834 -10.970 -6.832 1.00 84.19 422 VAL A C 1
ATOM 3438 O O . VAL A 1 422 ? -15.946 -11.137 -7.666 1.00 84.19 422 VAL A O 1
ATOM 3441 N N . LYS A 1 423 ? -16.977 -11.768 -5.765 1.00 82.69 423 LYS A N 1
ATOM 3442 C CA . LYS A 1 423 ? -16.161 -12.952 -5.449 1.00 82.69 423 LYS A CA 1
ATOM 3443 C C . LYS A 1 423 ? -14.655 -12.676 -5.455 1.00 82.69 423 LYS A C 1
ATOM 3445 O O . LYS A 1 423 ? -13.881 -13.468 -5.994 1.00 82.69 423 LYS A O 1
ATOM 3450 N N . ARG A 1 424 ? -14.238 -11.561 -4.851 1.00 84.38 424 ARG A N 1
ATOM 3451 C CA . ARG A 1 424 ? -12.834 -11.121 -4.822 1.00 84.38 424 ARG A CA 1
ATOM 3452 C C . ARG A 1 424 ? -12.404 -10.699 -3.427 1.00 84.38 424 ARG A C 1
ATOM 3454 O O . ARG A 1 424 ? -13.218 -10.225 -2.642 1.00 84.38 424 ARG A O 1
ATOM 3461 N N . TRP A 1 425 ? -11.114 -10.814 -3.153 1.00 83.44 425 TRP A N 1
ATOM 3462 C CA . TRP A 1 425 ? -10.509 -10.245 -1.956 1.00 83.44 425 TRP A CA 1
ATOM 3463 C C . TRP A 1 425 ? -10.190 -8.761 -2.173 1.00 83.44 425 TRP A C 1
ATOM 3465 O O . TRP A 1 425 ? -9.752 -8.370 -3.257 1.00 83.44 425 TRP A O 1
ATOM 3475 N N . LYS A 1 426 ? -10.430 -7.941 -1.150 1.00 86.19 426 LYS A N 1
ATOM 3476 C CA . LYS A 1 426 ? -10.103 -6.512 -1.100 1.00 86.19 426 LYS A CA 1
ATOM 3477 C C . LYS A 1 426 ? -9.239 -6.243 0.124 1.00 86.19 426 LYS A C 1
ATOM 3479 O O . LYS A 1 426 ? -9.558 -6.707 1.213 1.00 86.19 426 LYS A O 1
ATOM 3484 N N . GLU A 1 427 ? -8.173 -5.478 -0.062 1.00 87.06 427 GLU A N 1
ATOM 3485 C CA . GLU A 1 427 ? -7.391 -4.946 1.050 1.00 87.06 427 GLU A CA 1
ATOM 3486 C C . GLU A 1 427 ? -8.067 -3.710 1.641 1.00 87.06 427 GLU A C 1
ATOM 3488 O O . GLU A 1 427 ? -8.588 -2.871 0.899 1.00 87.06 427 GLU A O 1
ATOM 3493 N N . VAL A 1 428 ? -8.054 -3.597 2.965 1.00 89.69 428 VAL A N 1
ATOM 3494 C CA . VAL A 1 428 ? -8.645 -2.484 3.707 1.00 89.69 428 VAL A CA 1
ATOM 3495 C C . VAL A 1 428 ? -7.721 -2.118 4.857 1.00 89.69 428 VAL A C 1
ATOM 3497 O O . VAL A 1 428 ? -7.337 -2.976 5.647 1.00 89.69 428 VAL A O 1
ATOM 3500 N N . ASP A 1 429 ? -7.381 -0.841 4.962 1.00 91.12 429 ASP A N 1
ATOM 3501 C CA . ASP A 1 429 ? -6.627 -0.309 6.090 1.00 91.12 429 ASP A CA 1
ATOM 3502 C C . ASP A 1 429 ? -7.605 0.282 7.103 1.00 91.12 429 ASP A C 1
ATOM 3504 O O . ASP A 1 429 ? -8.353 1.195 6.758 1.00 91.12 429 ASP A O 1
ATOM 3508 N N . MET A 1 430 ? -7.617 -0.250 8.325 1.00 92.56 430 MET A N 1
ATOM 3509 C CA . MET A 1 430 ? -8.506 0.203 9.403 1.00 92.56 430 MET A CA 1
ATOM 3510 C C . MET A 1 430 ? -7.866 1.291 10.273 1.00 92.56 430 MET A C 1
ATOM 3512 O O . MET A 1 430 ? -8.535 1.858 11.136 1.00 92.56 430 MET A O 1
ATOM 3516 N N . THR A 1 431 ? -6.583 1.588 10.056 1.00 89.81 431 THR A N 1
ATOM 3517 C CA . THR A 1 431 ? -5.789 2.448 10.935 1.00 89.81 431 THR A CA 1
ATOM 3518 C C . THR A 1 431 ? -6.309 3.887 10.894 1.00 89.81 431 THR A C 1
ATOM 3520 O O . THR A 1 431 ? -6.433 4.449 9.796 1.00 89.81 431 THR A O 1
ATOM 3523 N N . PRO A 1 432 ? -6.633 4.502 12.050 1.00 85.38 432 PRO A N 1
ATOM 3524 C CA . PRO A 1 432 ? -7.019 5.906 12.112 1.00 85.38 432 PRO A CA 1
ATOM 3525 C C . PRO A 1 432 ? -5.891 6.83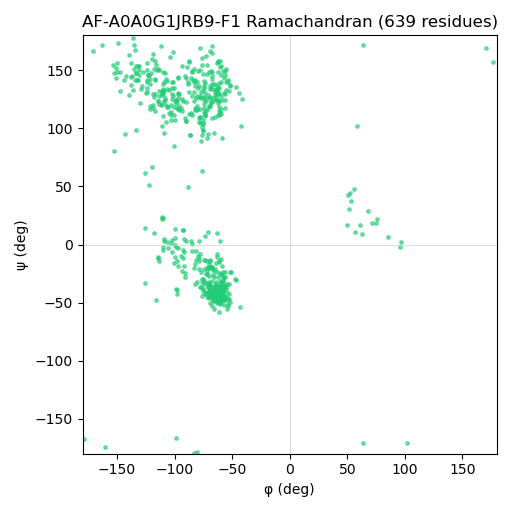9 11.653 1.00 85.38 432 PRO A C 1
ATOM 3527 O O . PRO A 1 432 ? -4.715 6.478 11.718 1.00 85.38 432 PRO A O 1
ATOM 3530 N N . PRO A 1 433 ? -6.221 8.063 11.213 1.00 78.25 433 PRO A N 1
ATOM 3531 C CA . PRO A 1 433 ? -5.214 9.061 10.883 1.00 78.25 433 PRO A CA 1
ATOM 3532 C C . PRO A 1 433 ? -4.367 9.410 12.114 1.00 78.25 433 PRO A C 1
ATOM 3534 O O . PRO A 1 433 ? -4.892 9.613 13.208 1.00 78.25 433 PRO A O 1
ATOM 3537 N N . SER A 1 434 ? -3.059 9.561 11.912 1.00 73.62 434 SER A N 1
ATOM 3538 C CA . SER A 1 434 ? -2.092 9.868 12.977 1.00 73.62 434 SER A CA 1
ATOM 3539 C C . SER A 1 434 ? -2.092 11.343 13.399 1.00 73.62 434 SER A C 1
ATOM 3541 O O . SER A 1 434 ? -1.438 11.731 14.366 1.00 73.62 434 SER A O 1
ATOM 3543 N N . SER A 1 435 ? -2.810 12.202 12.665 1.00 67.44 435 SER A N 1
ATOM 3544 C CA . SER A 1 435 ? -2.896 13.635 12.946 1.00 67.44 435 SER A CA 1
ATOM 3545 C C . SER A 1 435 ? -4.225 14.253 12.511 1.00 67.44 435 SER A C 1
ATOM 3547 O O . SER A 1 435 ? -4.863 13.810 11.555 1.00 67.44 435 SER A O 1
ATOM 3549 N N . ASP A 1 436 ? -4.595 15.376 13.132 1.00 56.72 436 ASP A N 1
ATOM 3550 C CA . ASP A 1 436 ? -5.778 16.162 12.748 1.00 56.72 436 ASP A CA 1
ATOM 3551 C C . ASP A 1 436 ? -5.741 16.644 11.291 1.00 56.72 436 ASP A C 1
ATOM 3553 O O . ASP A 1 436 ? -6.782 16.847 10.663 1.00 56.72 436 ASP A O 1
ATOM 3557 N N . GLN A 1 437 ? -4.547 16.860 10.733 1.00 50.59 437 GLN A N 1
ATOM 3558 C CA . GLN A 1 437 ? -4.394 17.232 9.325 1.00 50.59 437 GLN A CA 1
ATOM 3559 C C . GLN A 1 437 ? -4.729 16.060 8.402 1.00 50.59 437 GLN A C 1
ATOM 3561 O O . GLN A 1 437 ? -5.398 16.258 7.386 1.00 50.59 437 GLN A O 1
ATOM 3566 N N . GLU A 1 438 ? -4.303 14.848 8.762 1.00 56.38 438 GLU A N 1
ATOM 3567 C CA . GLU A 1 438 ? -4.695 13.627 8.059 1.00 56.38 438 GLU A CA 1
ATOM 3568 C C . GLU A 1 438 ? -6.194 13.368 8.205 1.00 56.38 438 GLU A C 1
ATOM 3570 O O . GLU A 1 438 ? -6.850 13.116 7.195 1.00 56.38 438 GLU A O 1
ATOM 3575 N N . ARG A 1 439 ? -6.766 13.561 9.403 1.00 58.06 439 ARG A N 1
ATOM 3576 C CA . ARG A 1 439 ? -8.212 13.435 9.644 1.00 58.06 439 ARG A CA 1
ATOM 3577 C C . ARG A 1 439 ? -9.018 14.403 8.782 1.00 58.06 439 ARG A C 1
ATOM 3579 O O . ARG A 1 439 ? -9.903 13.975 8.048 1.00 58.06 439 ARG A O 1
ATOM 3586 N N . LYS A 1 440 ? -8.655 15.692 8.765 1.00 57.84 440 LYS A N 1
ATOM 3587 C CA . LYS A 1 440 ? -9.307 16.707 7.913 1.00 57.84 440 LYS A CA 1
ATOM 3588 C C . LYS A 1 440 ? -9.196 16.376 6.426 1.00 57.84 440 LYS A C 1
ATOM 3590 O O . LYS A 1 440 ? -10.167 16.536 5.689 1.00 57.84 440 LYS A O 1
ATOM 3595 N N . LYS A 1 441 ? -8.033 15.900 5.973 1.00 53.03 441 LYS A N 1
ATOM 3596 C CA . LYS A 1 441 ? -7.838 15.479 4.579 1.00 53.03 441 LYS A CA 1
ATOM 3597 C C . LYS A 1 441 ? -8.734 14.286 4.234 1.00 53.03 441 LYS A C 1
ATOM 3599 O O . LYS A 1 441 ? -9.361 14.273 3.178 1.00 53.03 441 LYS A O 1
ATOM 3604 N N . MET A 1 442 ? -8.826 13.317 5.136 1.00 55.88 442 MET A N 1
ATOM 3605 C CA . MET A 1 442 ? -9.647 12.127 4.963 1.00 55.88 442 MET A CA 1
ATOM 3606 C C . MET A 1 442 ? -11.143 12.478 4.935 1.00 55.88 442 MET A C 1
ATOM 3608 O O . MET A 1 442 ? -11.861 12.045 4.035 1.00 55.88 442 MET A O 1
ATOM 3612 N N . GLU A 1 443 ? -11.601 13.362 5.825 1.00 55.41 443 GLU A N 1
ATOM 3613 C CA . GLU A 1 443 ? -12.960 13.920 5.800 1.00 55.41 443 GLU A CA 1
ATOM 3614 C C . GLU A 1 443 ? -13.278 14.664 4.489 1.00 55.41 443 GLU A C 1
ATOM 3616 O O . GLU A 1 443 ? -14.390 14.554 3.962 1.00 55.41 443 GLU A O 1
ATOM 3621 N N . GLU A 1 444 ? -12.328 15.428 3.941 1.00 56.34 444 GLU A N 1
ATOM 3622 C CA . GLU A 1 444 ? -12.487 16.106 2.649 1.00 56.34 444 GLU A CA 1
ATOM 3623 C C . GLU A 1 444 ? -12.601 15.118 1.484 1.00 56.34 444 GLU A C 1
ATOM 3625 O O . GLU A 1 444 ? -13.439 15.305 0.596 1.00 56.34 444 GLU A O 1
ATOM 3630 N N . ASP A 1 445 ? -11.790 14.062 1.479 1.00 48.31 445 ASP A N 1
ATOM 3631 C CA . ASP A 1 445 ? -11.816 13.043 0.431 1.00 48.31 445 ASP A CA 1
ATOM 3632 C C . ASP A 1 445 ? -13.101 12.193 0.502 1.00 48.31 445 ASP A C 1
ATOM 3634 O O . ASP A 1 445 ? -13.687 11.882 -0.542 1.00 48.31 445 ASP A O 1
ATOM 3638 N N . HIS A 1 446 ? -13.638 11.941 1.703 1.00 51.19 446 HIS A N 1
ATOM 3639 C CA . HIS A 1 446 ? -14.976 11.359 1.886 1.00 51.19 446 HIS A CA 1
ATOM 3640 C C . HIS A 1 446 ? -16.094 12.266 1.371 1.00 51.19 446 HIS A C 1
ATOM 3642 O O . HIS A 1 446 ? -16.960 11.817 0.614 1.00 51.19 446 HIS A O 1
ATOM 3648 N N . LYS A 1 447 ? -16.056 13.563 1.705 1.00 52.31 447 LYS A N 1
ATOM 3649 C CA . LYS A 1 447 ? -17.040 14.543 1.210 1.00 52.31 447 LYS A CA 1
ATOM 3650 C C . LYS A 1 447 ? -17.015 14.655 -0.319 1.00 52.31 447 LYS A C 1
ATOM 3652 O O . LYS A 1 447 ? -18.075 14.797 -0.932 1.00 52.31 447 LYS A O 1
ATOM 3657 N N . LYS A 1 448 ? -15.839 14.540 -0.951 1.00 44.81 448 LYS A N 1
ATOM 3658 C CA . LYS A 1 448 ? -15.685 14.536 -2.421 1.00 44.81 448 LYS A CA 1
ATOM 3659 C C . LYS A 1 448 ? -16.229 13.267 -3.083 1.00 44.81 448 LYS A C 1
ATOM 3661 O O . LYS A 1 448 ? -16.750 13.366 -4.190 1.00 44.81 448 LYS A O 1
ATOM 3666 N N . LYS A 1 449 ? -16.136 12.098 -2.436 1.00 42.38 449 LYS A N 1
ATOM 3667 C CA . LYS A 1 449 ? -16.710 10.840 -2.957 1.00 42.38 449 LYS A CA 1
ATOM 3668 C C . LYS A 1 449 ? -18.243 10.793 -2.858 1.00 42.38 449 LYS A C 1
ATOM 3670 O O . LYS A 1 449 ? -18.867 10.118 -3.668 1.00 42.38 449 LYS A O 1
ATOM 3675 N N . MET A 1 450 ? -18.850 11.540 -1.929 1.00 35.78 450 MET A N 1
ATOM 3676 C CA . MET A 1 450 ? -20.308 11.559 -1.708 1.00 35.78 450 MET A CA 1
ATOM 3677 C C . MET A 1 450 ? -21.073 12.728 -2.363 1.00 35.78 450 MET A C 1
ATOM 3679 O O . MET A 1 450 ? -22.297 12.775 -2.258 1.00 35.78 450 MET A O 1
ATOM 3683 N N . THR A 1 451 ? -20.417 13.671 -3.052 1.00 27.88 451 THR A N 1
ATOM 3684 C CA . THR A 1 451 ? -21.099 14.838 -3.653 1.00 27.88 451 THR A CA 1
ATOM 3685 C C . THR A 1 451 ? -21.047 14.853 -5.191 1.00 27.88 451 THR A C 1
ATOM 3687 O O . THR A 1 451 ? -19.961 14.893 -5.773 1.00 27.88 451 THR A O 1
ATOM 3690 N N . PRO A 1 452 ? -22.199 14.907 -5.897 1.00 27.77 452 PRO A N 1
ATOM 3691 C CA . PRO A 1 452 ? -22.237 15.302 -7.303 1.00 27.77 452 PRO A CA 1
ATOM 3692 C C . PRO A 1 452 ? -21.804 16.769 -7.425 1.00 27.77 452 PRO A C 1
ATOM 3694 O O . PRO A 1 452 ? -22.323 17.642 -6.727 1.00 27.77 452 PRO A O 1
ATOM 3697 N N . ARG A 1 453 ? -20.841 17.054 -8.308 1.00 26.33 453 ARG A N 1
ATOM 3698 C CA . ARG A 1 453 ? -20.313 18.408 -8.542 1.00 26.33 453 ARG A CA 1
ATOM 3699 C C . ARG A 1 453 ? -21.415 19.364 -9.017 1.00 26.33 453 ARG A C 1
ATOM 3701 O O . ARG A 1 453 ? -21.855 19.257 -10.156 1.00 26.33 453 ARG A O 1
ATOM 3708 N N . PHE A 1 454 ? -21.744 20.370 -8.207 1.00 26.44 454 PHE A N 1
ATOM 3709 C CA . PHE A 1 454 ? -22.338 21.626 -8.674 1.00 26.44 454 PHE A CA 1
ATOM 3710 C C . PHE A 1 454 ? -21.567 22.831 -8.118 1.00 26.44 454 PHE A C 1
ATOM 3712 O O . PHE A 1 454 ? -21.200 22.891 -6.946 1.00 26.44 454 PHE A O 1
ATOM 3719 N N . SER A 1 455 ? -21.281 23.767 -9.019 1.00 27.27 455 SER A N 1
ATOM 3720 C CA . SER A 1 455 ? -20.495 24.989 -8.846 1.00 27.27 455 SER A CA 1
ATOM 3721 C C . SER A 1 455 ? -21.145 26.006 -7.900 1.00 27.27 455 SER A C 1
ATOM 3723 O O . SER A 1 455 ? -22.330 26.297 -8.044 1.00 27.27 455 SER A O 1
ATOM 3725 N N . LYS A 1 456 ? -20.350 26.637 -7.025 1.00 27.55 456 LYS A N 1
ATOM 3726 C CA . LYS A 1 456 ? -20.711 27.884 -6.330 1.00 27.55 456 LYS A CA 1
ATOM 3727 C C . LYS A 1 456 ? -19.901 29.056 -6.887 1.00 27.55 456 LYS A C 1
ATOM 3729 O O . LYS A 1 456 ? -18.674 29.009 -6.878 1.00 27.55 456 LYS A O 1
ATOM 3734 N N . GLY A 1 457 ? -20.598 30.106 -7.310 1.00 29.91 457 GLY A N 1
ATOM 3735 C CA . GLY A 1 457 ? -20.094 31.476 -7.282 1.00 29.91 457 GLY A CA 1
ATOM 3736 C C . GLY A 1 457 ? -20.696 32.200 -6.076 1.00 29.91 457 GLY A C 1
ATOM 3737 O O . GLY A 1 457 ? -21.843 31.932 -5.734 1.00 29.91 457 GLY A O 1
ATOM 3738 N N . ASP A 1 458 ? -19.908 33.023 -5.381 1.00 27.52 458 ASP A N 1
ATOM 3739 C CA . ASP A 1 458 ? -20.156 34.469 -5.270 1.00 27.52 458 ASP A CA 1
ATOM 3740 C C . ASP A 1 458 ? -19.147 35.191 -4.351 1.00 27.52 458 ASP A C 1
ATOM 3742 O O . ASP A 1 458 ? -18.448 34.591 -3.538 1.00 27.52 458 ASP A O 1
ATOM 3746 N N . LYS A 1 459 ? -19.033 36.498 -4.614 1.00 29.62 459 LYS A N 1
ATOM 3747 C CA . LYS A 1 459 ? -17.995 37.494 -4.269 1.00 29.62 459 LYS A CA 1
ATOM 3748 C C . LYS A 1 459 ? -18.021 38.035 -2.814 1.00 29.62 459 LYS A C 1
ATOM 3750 O O . LYS A 1 459 ? -19.008 37.836 -2.114 1.00 29.62 459 LYS A O 1
ATOM 3755 N N . PRO A 1 460 ? -16.972 38.780 -2.375 1.00 33.34 460 PRO A N 1
ATOM 3756 C CA . PRO A 1 460 ? -16.835 39.320 -1.013 1.00 33.34 460 PRO A CA 1
ATOM 3757 C C . PRO A 1 460 ? -17.501 40.700 -0.812 1.00 33.34 460 PRO A C 1
ATOM 3759 O O . PRO A 1 460 ? -17.673 41.457 -1.768 1.00 33.34 460 PRO A O 1
ATOM 3762 N N . VAL A 1 461 ? -17.830 41.041 0.444 1.00 30.91 461 VAL A N 1
ATOM 3763 C CA . VAL A 1 461 ? -18.491 42.299 0.858 1.00 30.91 461 VAL A CA 1
ATOM 3764 C C . VAL A 1 461 ? -17.537 43.248 1.610 1.00 30.91 461 VAL A C 1
ATOM 3766 O O . VAL A 1 461 ? -16.621 42.824 2.307 1.00 30.91 461 VAL A O 1
ATOM 3769 N N . SER A 1 462 ? -17.812 44.535 1.384 1.00 37.50 462 SER A N 1
ATOM 3770 C CA . SER A 1 462 ? -17.141 45.815 1.663 1.00 37.50 462 SER A CA 1
ATOM 3771 C C . SER A 1 462 ? -17.039 46.282 3.133 1.00 37.50 462 SER A C 1
ATOM 3773 O O . SER A 1 462 ? -17.750 45.800 4.007 1.00 37.50 462 SER A O 1
ATOM 3775 N N . SER A 1 463 ? -16.183 47.298 3.335 1.00 43.75 463 SER A N 1
ATOM 3776 C CA . SER A 1 463 ? -15.832 48.061 4.549 1.00 43.75 463 SER A CA 1
ATOM 3777 C C . SER A 1 463 ? -16.998 48.692 5.329 1.00 43.75 463 SER A C 1
ATOM 3779 O O . SER A 1 463 ? -17.862 49.328 4.723 1.00 43.75 463 SER A O 1
ATOM 3781 N N . THR A 1 464 ? -16.935 48.633 6.666 1.00 49.16 464 THR A N 1
ATOM 3782 C CA . THR A 1 464 ? -17.865 49.264 7.630 1.00 49.16 464 THR A CA 1
ATOM 3783 C C . THR A 1 464 ? -17.114 50.041 8.727 1.00 49.16 464 THR A C 1
ATOM 3785 O O . THR A 1 464 ? -15.996 49.661 9.077 1.00 49.16 464 THR A O 1
ATOM 3788 N N . ASP A 1 465 ? -17.735 51.107 9.252 1.00 72.50 465 ASP A N 1
ATOM 3789 C CA . ASP A 1 465 ? -17.301 51.959 10.381 1.00 72.50 465 ASP A CA 1
ATOM 3790 C C . ASP A 1 465 ? -16.822 51.124 11.602 1.00 72.50 465 ASP A C 1
ATOM 3792 O O . ASP A 1 465 ? -17.480 50.130 11.930 1.00 72.50 465 ASP A O 1
ATOM 3796 N N . PRO A 1 466 ? -15.688 51.455 12.267 1.00 68.50 466 PRO A N 1
ATOM 3797 C CA . PRO A 1 466 ? -15.163 50.693 13.406 1.00 68.50 466 PRO A CA 1
ATOM 3798 C C . PRO A 1 466 ? -16.148 50.514 14.567 1.00 68.50 466 PRO A C 1
ATOM 3800 O O . PRO A 1 466 ? -16.155 49.441 15.173 1.00 68.50 466 PRO A O 1
ATOM 3803 N N . VAL A 1 467 ? -16.977 51.524 14.863 1.00 75.94 467 VAL A N 1
ATOM 3804 C CA . VAL A 1 467 ? -17.953 51.461 15.965 1.00 75.94 467 VAL A CA 1
ATOM 3805 C C . VAL A 1 467 ? -19.096 50.520 15.597 1.00 75.94 467 VAL A C 1
ATOM 3807 O O . VAL A 1 467 ? -19.435 49.636 16.381 1.00 75.94 467 VAL A O 1
ATOM 3810 N N . ASP A 1 468 ? -19.623 50.635 14.378 1.00 71.69 468 ASP A N 1
ATOM 3811 C CA . ASP A 1 468 ? -20.694 49.762 13.883 1.00 71.69 468 ASP A CA 1
ATOM 3812 C C . ASP A 1 468 ? -20.229 48.310 13.749 1.00 71.69 468 ASP A C 1
ATOM 3814 O O . ASP A 1 468 ? -20.972 47.370 14.042 1.00 71.69 468 ASP A O 1
ATOM 3818 N N . ASN A 1 469 ? -18.978 48.111 13.329 1.00 75.31 469 ASN A N 1
ATOM 3819 C CA . ASN A 1 469 ? -18.389 46.785 13.227 1.00 75.31 469 ASN A CA 1
ATOM 3820 C C . ASN A 1 469 ? -18.189 46.162 14.616 1.00 75.31 469 ASN A C 1
ATOM 3822 O O . ASN A 1 469 ? -18.540 45.000 14.821 1.00 75.31 469 ASN A O 1
ATOM 3826 N N . PHE A 1 470 ? -17.687 46.934 15.586 1.00 73.06 470 PHE A N 1
ATOM 3827 C CA . PHE A 1 470 ? -17.542 46.467 16.964 1.00 73.06 470 PHE A CA 1
ATOM 3828 C C . PHE A 1 470 ? -18.902 46.149 17.593 1.00 73.06 470 PHE A C 1
ATOM 3830 O O . PHE A 1 470 ? -19.076 45.049 18.112 1.00 73.06 470 PHE A O 1
ATOM 3837 N N . ALA A 1 471 ? -19.879 47.053 17.480 1.00 74.56 471 ALA A N 1
ATOM 3838 C CA . ALA A 1 471 ? -21.237 46.868 17.994 1.00 74.56 471 ALA A CA 1
ATOM 3839 C C . ALA A 1 471 ? -21.879 45.585 17.445 1.00 74.56 471 ALA A C 1
ATOM 3841 O O . ALA A 1 471 ? -22.420 44.771 18.196 1.00 74.56 471 ALA A O 1
ATOM 3842 N N . LYS A 1 472 ? -21.742 45.352 16.133 1.00 72.88 472 LYS A N 1
ATOM 3843 C CA . LYS A 1 472 ? -22.265 44.158 15.462 1.00 72.88 472 LYS A CA 1
ATOM 3844 C C . LYS A 1 472 ? -21.588 42.866 15.923 1.00 72.88 472 LYS A C 1
ATOM 3846 O O . LYS A 1 472 ? -22.274 41.861 16.082 1.00 72.88 472 LYS A O 1
ATOM 3851 N N . ILE A 1 473 ? -20.266 42.872 16.103 1.00 70.50 473 ILE A N 1
ATOM 3852 C CA . ILE A 1 473 ? -19.506 41.685 16.531 1.00 70.50 473 ILE A CA 1
ATOM 3853 C C . ILE A 1 473 ? -19.757 41.378 18.012 1.00 70.50 473 ILE A C 1
ATOM 3855 O O . ILE A 1 473 ? -19.930 40.217 18.372 1.00 70.50 473 ILE A O 1
ATOM 3859 N N . ALA A 1 474 ? -19.784 42.406 18.861 1.00 69.31 474 ALA A N 1
ATOM 3860 C CA . ALA A 1 474 ? -19.950 42.269 20.305 1.00 69.31 474 ALA A CA 1
ATOM 3861 C C . ALA A 1 474 ? -21.416 42.092 20.739 1.00 69.31 474 ALA A C 1
ATOM 3863 O O . ALA A 1 474 ? -21.668 41.730 21.886 1.00 69.31 474 ALA A O 1
ATOM 3864 N N . GLY A 1 475 ? -22.381 42.339 19.846 1.00 72.19 475 GLY A N 1
ATOM 3865 C CA . GLY A 1 475 ? -23.809 42.263 20.160 1.00 72.19 475 GLY A CA 1
ATOM 3866 C C . GLY A 1 475 ? -24.282 43.357 21.124 1.00 72.19 475 GLY A C 1
ATOM 3867 O O . GLY A 1 475 ? -25.228 43.125 21.872 1.00 72.19 475 GLY A O 1
ATOM 3868 N N . CYS A 1 476 ? -23.628 44.523 21.126 1.00 76.00 476 CYS A N 1
ATOM 3869 C CA . CYS A 1 476 ? -23.979 45.675 21.964 1.00 76.00 476 CYS A CA 1
ATOM 3870 C C . CYS A 1 476 ? -24.506 46.854 21.130 1.00 76.00 476 CYS A C 1
ATOM 3872 O O . CYS A 1 476 ? -24.472 46.837 19.896 1.00 76.00 476 CYS A O 1
ATOM 3874 N N . SER A 1 477 ? -25.028 47.885 21.797 1.00 81.00 477 SER A N 1
ATOM 3875 C CA . SER A 1 477 ? -25.475 49.102 21.114 1.00 81.00 477 SER A CA 1
ATOM 3876 C C . SER A 1 477 ? -24.287 49.938 20.598 1.00 81.00 477 SER A C 1
ATOM 3878 O O . SER A 1 477 ? -23.202 49.894 21.180 1.00 81.00 477 SER A O 1
ATOM 3880 N N . PRO A 1 478 ? -24.466 50.766 19.548 1.00 80.19 478 PRO A N 1
ATOM 3881 C CA . PRO A 1 478 ? -23.406 51.656 19.061 1.00 80.19 478 PRO A CA 1
ATOM 3882 C C . PRO A 1 478 ? -22.873 52.634 20.121 1.00 80.19 478 PRO A C 1
ATOM 3884 O O . PRO A 1 478 ? -21.693 52.972 20.109 1.00 80.19 478 PRO A O 1
ATOM 3887 N N . GLY A 1 479 ? -23.724 53.064 21.062 1.00 77.19 479 GLY A N 1
ATOM 3888 C CA . GLY A 1 479 ? -23.316 53.914 22.185 1.00 77.19 479 GLY A CA 1
ATOM 3889 C C . GLY A 1 479 ? -22.376 53.188 23.150 1.00 77.19 479 GLY A C 1
ATOM 3890 O O . GLY A 1 479 ? -21.305 53.698 23.463 1.00 77.19 479 GLY A O 1
ATOM 3891 N N . GLU A 1 480 ? -22.720 51.959 23.543 1.00 75.25 480 GLU A N 1
ATOM 3892 C CA . GLU A 1 480 ? -21.855 51.116 24.383 1.00 75.25 480 GLU A CA 1
ATOM 3893 C C . GLU A 1 480 ? -20.551 50.747 23.663 1.00 75.25 480 GLU A C 1
ATOM 3895 O O . GLU A 1 480 ? -19.482 50.742 24.269 1.00 75.25 480 GLU A O 1
ATOM 3900 N N . ALA A 1 481 ? -20.613 50.479 22.356 1.00 78.31 481 ALA A N 1
ATOM 3901 C CA . ALA A 1 481 ? -19.433 50.234 21.535 1.00 78.31 481 ALA A CA 1
ATOM 3902 C C . ALA A 1 481 ? -18.479 51.440 21.533 1.00 78.31 481 ALA A C 1
ATOM 3904 O O . ALA A 1 481 ? -17.276 51.264 21.727 1.00 78.31 481 ALA A O 1
ATOM 3905 N N . ALA A 1 482 ? -19.005 52.658 21.370 1.00 80.94 482 ALA A N 1
ATOM 3906 C CA . ALA A 1 482 ? -18.215 53.885 21.436 1.00 80.94 482 ALA A CA 1
ATOM 3907 C C . ALA A 1 482 ? -17.579 54.094 22.821 1.00 80.94 482 ALA A C 1
ATOM 3909 O O . ALA A 1 482 ? -16.400 54.440 22.911 1.00 80.94 482 ALA A O 1
ATOM 3910 N N . GLU A 1 483 ? -18.315 53.823 23.902 1.00 81.00 483 GLU A N 1
ATOM 3911 C CA . GLU A 1 483 ? -17.788 53.905 25.272 1.00 81.00 483 GLU A CA 1
ATOM 3912 C C . GLU A 1 483 ? -16.654 52.902 25.521 1.00 81.00 483 GLU A C 1
ATOM 3914 O O . GLU A 1 483 ? -15.628 53.261 26.104 1.00 81.00 483 GLU A O 1
ATOM 3919 N N . ILE A 1 484 ? -16.801 51.662 25.044 1.00 79.12 484 ILE A N 1
ATOM 3920 C CA . ILE A 1 484 ? -15.774 50.618 25.171 1.00 79.12 484 ILE A CA 1
ATOM 3921 C C . ILE A 1 484 ? -14.534 50.968 24.341 1.00 79.12 484 ILE A C 1
ATOM 3923 O O . ILE A 1 484 ? -13.413 50.822 24.828 1.00 79.12 484 ILE A O 1
ATOM 3927 N N . ILE A 1 485 ? -14.708 51.466 23.114 1.00 80.75 485 ILE A N 1
ATOM 3928 C CA . ILE A 1 485 ? -13.587 51.890 22.264 1.00 80.75 485 ILE A CA 1
ATOM 3929 C C . ILE A 1 485 ? -12.809 53.028 22.939 1.00 80.75 485 ILE A C 1
ATOM 3931 O O . ILE A 1 485 ? -11.589 52.931 23.078 1.00 80.75 485 ILE A O 1
ATOM 3935 N N . HIS A 1 486 ? -13.499 54.049 23.455 1.00 84.44 486 HIS A N 1
ATOM 3936 C CA . HIS A 1 486 ? -12.857 55.138 24.196 1.00 84.44 486 HIS A CA 1
ATOM 3937 C C . HIS A 1 486 ? -12.184 54.678 25.493 1.00 84.44 486 HIS A C 1
ATOM 3939 O O . HIS A 1 486 ? -11.153 55.229 25.891 1.00 84.44 486 HIS A O 1
ATOM 3945 N N . LEU A 1 487 ? -12.744 53.674 26.170 1.00 83.25 487 LEU A N 1
ATOM 3946 C CA . LEU A 1 487 ? -12.109 53.061 27.331 1.00 83.25 487 LEU A CA 1
ATOM 3947 C C . LEU A 1 487 ? -10.785 52.393 26.937 1.00 83.25 487 LEU A C 1
ATOM 3949 O O . LEU A 1 487 ? -9.765 52.673 27.559 1.00 83.25 487 LEU A O 1
ATOM 3953 N N . ILE A 1 488 ? -10.771 51.579 25.879 1.00 81.94 488 ILE A N 1
ATOM 3954 C CA . ILE A 1 488 ? -9.552 50.919 25.381 1.00 81.94 488 ILE A CA 1
ATOM 3955 C C . ILE A 1 488 ? -8.494 51.959 24.982 1.00 81.94 488 ILE A C 1
ATOM 3957 O O . ILE A 1 488 ? -7.327 51.829 25.356 1.00 81.94 488 ILE A O 1
ATOM 3961 N N . GLU A 1 489 ? -8.886 53.027 24.283 1.00 84.44 489 GLU A N 1
ATOM 3962 C CA . GLU A 1 489 ? -7.985 54.134 23.929 1.00 84.44 489 GLU A CA 1
ATOM 3963 C C . GLU A 1 489 ? -7.363 54.797 25.161 1.00 84.44 489 GLU A C 1
ATOM 3965 O O . GLU A 1 489 ? -6.164 55.085 25.181 1.00 84.44 489 GLU A O 1
ATOM 3970 N N . ARG A 1 490 ? -8.154 55.013 26.213 1.00 86.75 490 ARG A N 1
ATOM 3971 C CA . ARG A 1 490 ? -7.657 55.560 27.479 1.00 86.75 490 ARG A CA 1
ATOM 3972 C C . ARG A 1 490 ? -6.667 54.609 28.147 1.00 86.75 490 ARG A C 1
ATOM 3974 O O . ARG A 1 490 ? -5.607 55.046 28.591 1.00 86.75 490 ARG A O 1
ATOM 3981 N N . LEU A 1 491 ? -6.979 53.314 28.179 1.00 84.69 491 LEU A N 1
ATOM 3982 C CA . LEU A 1 491 ? -6.136 52.293 28.803 1.00 84.69 491 LEU A CA 1
ATOM 3983 C C . LEU A 1 491 ? -4.771 52.169 28.117 1.00 84.69 491 LEU A C 1
ATOM 3985 O O . LEU A 1 491 ? -3.751 52.093 28.800 1.00 84.69 491 LEU A O 1
ATOM 3989 N N . ARG A 1 492 ? -4.722 52.270 26.783 1.00 83.19 492 ARG A N 1
ATOM 3990 C CA . ARG A 1 492 ? -3.461 52.304 26.015 1.00 83.19 492 ARG A CA 1
ATOM 3991 C C . ARG A 1 492 ? -2.519 53.435 26.434 1.00 83.19 492 ARG A C 1
ATOM 3993 O O . ARG A 1 492 ? -1.306 53.295 26.315 1.00 83.19 492 ARG A O 1
ATOM 4000 N N . ASN A 1 493 ? -3.076 54.534 26.938 1.00 86.12 493 ASN A N 1
ATOM 4001 C CA . ASN A 1 493 ? -2.343 55.728 27.355 1.00 86.12 493 ASN A CA 1
ATOM 4002 C C . ASN A 1 493 ? -2.108 55.803 28.875 1.00 86.12 493 ASN A C 1
ATOM 4004 O O . ASN A 1 493 ? -1.743 56.862 29.380 1.00 86.12 493 ASN A O 1
ATOM 4008 N N . THR A 1 494 ? -2.323 54.713 29.619 1.00 82.19 494 THR A N 1
ATOM 4009 C CA . THR A 1 494 ? -2.135 54.697 31.078 1.00 82.19 494 THR A CA 1
ATOM 4010 C C . THR A 1 494 ? -0.648 54.527 31.436 1.00 82.19 494 THR A C 1
ATOM 4012 O O . THR A 1 494 ? -0.063 53.503 31.063 1.00 82.19 494 THR A O 1
ATOM 4015 N N . PRO A 1 495 ? -0.018 55.492 32.139 1.00 80.38 495 PRO A N 1
ATOM 4016 C CA . PRO A 1 495 ? 1.364 55.374 32.596 1.00 80.38 495 PRO A CA 1
ATOM 4017 C C . PRO A 1 495 ? 1.473 54.590 33.915 1.00 80.38 495 PRO A C 1
ATOM 4019 O O . PRO A 1 495 ? 0.563 54.610 34.742 1.00 80.38 495 PRO A O 1
ATOM 4022 N N . ASP A 1 496 ? 2.606 53.925 34.123 1.00 79.38 496 ASP A N 1
ATOM 4023 C CA . ASP A 1 496 ? 3.008 53.326 35.394 1.00 79.38 496 ASP A CA 1
ATOM 4024 C C . ASP A 1 496 ? 3.616 54.372 36.353 1.00 79.38 496 ASP A C 1
ATOM 4026 O O . ASP A 1 496 ? 3.739 55.559 36.034 1.00 79.38 496 ASP A O 1
ATOM 4030 N N . SER A 1 497 ? 4.045 53.930 37.541 1.00 74.94 497 SER A N 1
ATOM 4031 C CA . SER A 1 497 ? 4.669 54.792 38.558 1.00 74.94 497 SER A CA 1
ATOM 4032 C C . SER A 1 497 ? 5.996 55.438 38.125 1.00 74.94 497 SER A C 1
ATOM 4034 O O . SER A 1 497 ? 6.498 56.314 38.826 1.00 74.94 497 SER A O 1
ATOM 4036 N N . HIS A 1 498 ? 6.576 55.010 37.002 1.00 76.25 498 HIS A N 1
ATOM 4037 C CA . HIS A 1 498 ? 7.820 55.525 36.427 1.00 76.25 498 HIS A CA 1
ATOM 4038 C C . HIS A 1 498 ? 7.582 56.324 35.130 1.00 76.25 498 HIS A C 1
ATOM 4040 O O . HIS A 1 498 ? 8.544 56.792 34.520 1.00 76.25 498 HIS A O 1
ATOM 4046 N N . GLY A 1 499 ? 6.322 56.511 34.717 1.00 78.06 499 GLY A N 1
ATOM 4047 C CA . GLY A 1 499 ? 5.936 57.251 33.514 1.00 78.06 499 GLY A CA 1
ATOM 4048 C C . GLY A 1 499 ? 5.936 56.432 32.218 1.00 78.06 499 GLY A C 1
ATOM 4049 O O . GLY A 1 499 ? 5.719 57.006 31.150 1.00 78.06 499 GLY A O 1
ATOM 4050 N N . ASN A 1 500 ? 6.153 55.115 32.275 1.00 81.75 500 ASN A N 1
ATOM 4051 C CA . ASN A 1 500 ? 6.103 54.239 31.102 1.00 81.75 500 ASN A CA 1
ATOM 4052 C C . ASN A 1 500 ? 4.671 53.779 30.830 1.00 81.75 500 ASN A C 1
ATOM 4054 O O . ASN A 1 500 ? 3.924 53.484 31.755 1.00 81.75 500 ASN A O 1
ATOM 4058 N N . LEU A 1 501 ? 4.277 53.661 29.561 1.00 85.88 501 LEU A N 1
ATOM 4059 C CA . LEU A 1 501 ? 2.941 53.170 29.217 1.00 85.88 501 LEU A CA 1
ATOM 4060 C C . LEU A 1 501 ? 2.819 51.674 29.526 1.00 85.88 501 LEU A C 1
ATOM 4062 O O . LEU A 1 501 ? 3.495 50.850 28.905 1.00 85.88 501 LEU A O 1
ATOM 4066 N N . VAL A 1 502 ? 1.896 51.322 30.426 1.00 82.50 502 VAL A N 1
ATOM 4067 C CA . VAL A 1 502 ? 1.650 49.932 30.860 1.00 82.50 502 VAL A CA 1
ATOM 4068 C C . VAL A 1 502 ? 1.329 49.031 29.663 1.00 82.50 502 VAL A C 1
ATOM 4070 O O . VAL A 1 502 ? 1.743 47.872 29.603 1.00 82.50 502 VAL A O 1
ATOM 4073 N N . TYR A 1 503 ? 0.627 49.583 28.673 1.00 85.19 503 TYR A N 1
ATOM 4074 C CA . TYR A 1 503 ? 0.278 48.902 27.432 1.00 85.19 503 TYR A CA 1
ATOM 4075 C C . TYR A 1 503 ? 1.496 48.476 26.597 1.00 85.19 503 TYR A C 1
ATOM 4077 O O . TYR A 1 503 ? 1.555 47.333 26.137 1.00 85.19 503 TYR A O 1
ATOM 4085 N N . GLU A 1 504 ? 2.475 49.366 26.405 1.00 83.06 504 GLU A N 1
ATOM 4086 C CA . GLU A 1 504 ? 3.656 49.072 25.582 1.00 83.06 504 GLU A CA 1
ATOM 4087 C C . GLU A 1 504 ? 4.580 48.061 26.264 1.00 83.06 504 GLU A C 1
ATOM 4089 O O . GLU A 1 504 ? 5.099 47.159 25.601 1.00 83.06 504 GLU A O 1
ATOM 4094 N N . GLU A 1 505 ? 4.709 48.135 27.589 1.00 82.81 505 GLU A N 1
ATOM 4095 C CA . GLU A 1 505 ? 5.481 47.149 28.347 1.00 82.81 505 GLU A CA 1
ATOM 4096 C C . GLU A 1 505 ? 4.812 45.767 28.312 1.00 82.81 505 GLU A C 1
ATOM 4098 O O . GLU A 1 505 ? 5.455 44.764 27.997 1.00 82.81 505 GLU A O 1
ATOM 4103 N N . SER A 1 506 ? 3.489 45.712 28.505 1.00 80.50 506 SER A N 1
ATOM 4104 C CA . SER A 1 506 ? 2.715 44.466 28.394 1.00 80.50 506 SER A CA 1
ATOM 4105 C C . SER A 1 506 ? 2.859 43.836 27.005 1.00 80.50 506 SER A C 1
ATOM 4107 O O . SER A 1 506 ? 3.103 42.636 26.871 1.00 80.50 506 SER A O 1
ATOM 4109 N N . LYS A 1 507 ? 2.787 44.652 25.946 1.00 81.06 507 LYS A N 1
ATOM 4110 C CA . LYS A 1 507 ? 2.981 44.209 24.558 1.00 81.06 507 LYS A CA 1
ATOM 4111 C C . LYS A 1 507 ? 4.384 43.638 24.326 1.00 81.06 507 LYS A C 1
ATOM 4113 O O . LYS A 1 507 ? 4.521 42.624 23.638 1.00 81.06 507 LYS A O 1
ATOM 4118 N N . ARG A 1 508 ? 5.420 44.254 24.904 1.00 77.06 508 ARG A N 1
ATOM 4119 C CA . ARG A 1 508 ? 6.807 43.775 24.819 1.00 77.06 508 ARG A CA 1
ATOM 4120 C C . ARG A 1 508 ? 6.986 42.426 25.514 1.00 77.06 508 ARG A C 1
ATOM 4122 O O . ARG A 1 508 ? 7.619 41.538 24.944 1.00 77.06 508 ARG A O 1
ATOM 4129 N N . ILE A 1 509 ? 6.401 42.248 26.699 1.00 75.56 509 ILE A N 1
ATOM 4130 C CA . ILE A 1 509 ? 6.444 40.980 27.444 1.00 75.56 509 ILE A CA 1
ATOM 4131 C C . ILE A 1 509 ? 5.835 39.849 26.610 1.00 75.56 509 ILE A C 1
ATOM 4133 O O . ILE A 1 509 ? 6.451 38.791 26.472 1.00 75.56 509 ILE A O 1
ATOM 4137 N N . TRP A 1 510 ? 4.685 40.090 25.971 1.00 71.88 510 TRP A N 1
ATOM 4138 C CA . TRP A 1 510 ? 4.082 39.106 25.071 1.00 71.88 510 TRP A CA 1
ATOM 4139 C C . TRP A 1 510 ? 5.034 38.707 23.941 1.00 71.88 510 TRP A C 1
ATOM 4141 O O . TRP A 1 510 ? 5.236 37.519 23.705 1.00 71.88 510 TRP A O 1
ATOM 4151 N N . GLN A 1 511 ? 5.680 39.671 23.282 1.00 67.81 511 GLN A N 1
ATOM 4152 C CA . GLN A 1 511 ? 6.626 39.389 22.195 1.00 67.81 511 GLN A CA 1
ATOM 4153 C C . GLN A 1 511 ? 7.828 38.537 22.636 1.00 67.81 511 GLN A C 1
ATOM 4155 O O . GLN A 1 511 ? 8.332 37.751 21.835 1.00 67.81 511 GLN A O 1
ATOM 4160 N N . VAL A 1 512 ? 8.276 38.663 23.890 1.00 68.25 512 VAL A N 1
ATOM 4161 C CA . VAL A 1 512 ? 9.366 37.848 24.459 1.00 68.25 512 VAL A CA 1
ATOM 4162 C C . VAL A 1 512 ? 8.909 36.420 24.780 1.00 68.25 512 VAL A C 1
ATOM 4164 O O . VAL A 1 512 ? 9.691 35.482 24.632 1.00 68.25 512 VAL A O 1
ATOM 4167 N N . LEU A 1 513 ? 7.651 36.227 25.191 1.00 61.66 513 LEU A N 1
ATOM 4168 C CA . LEU A 1 513 ? 7.099 34.906 25.523 1.00 61.66 513 LEU A CA 1
ATOM 4169 C C . LEU A 1 513 ? 6.909 33.988 24.297 1.00 61.66 513 LEU A C 1
ATOM 4171 O O . LEU A 1 513 ? 6.798 32.772 24.459 1.00 61.66 513 LEU A O 1
ATOM 4175 N N . ALA A 1 514 ? 6.917 34.529 23.076 1.00 58.03 514 ALA A N 1
ATOM 4176 C CA . ALA A 1 514 ? 6.843 33.752 21.839 1.00 58.03 514 ALA A CA 1
ATOM 4177 C C . ALA A 1 514 ? 8.186 33.058 21.515 1.00 58.03 514 ALA A C 1
ATOM 4179 O O . ALA A 1 514 ? 9.096 33.665 20.948 1.00 58.03 514 ALA A O 1
ATOM 4180 N N . LYS A 1 515 ? 8.323 31.767 21.851 1.00 53.41 515 LYS A N 1
ATOM 4181 C CA . LYS A 1 515 ? 9.516 30.957 21.529 1.00 53.41 515 LYS A CA 1
ATOM 4182 C C . LYS A 1 515 ? 9.516 30.463 20.073 1.00 53.41 515 LYS A C 1
ATOM 4184 O O . LYS A 1 515 ? 8.465 30.182 19.495 1.00 53.41 515 LYS A O 1
ATOM 4189 N N . ASN A 1 516 ? 10.715 30.308 19.494 1.00 51.84 516 ASN A N 1
ATOM 4190 C CA . ASN A 1 516 ? 10.926 29.619 18.214 1.00 51.84 516 ASN A CA 1
ATOM 4191 C C . ASN A 1 516 ? 10.432 28.173 18.333 1.00 51.84 516 ASN A C 1
ATOM 4193 O O . ASN A 1 516 ? 10.963 27.414 19.137 1.00 51.84 516 ASN A O 1
ATOM 4197 N N . SER A 1 517 ? 9.419 27.806 17.550 1.00 44.16 517 SER A N 1
ATOM 4198 C CA . SER A 1 517 ? 8.971 26.420 17.414 1.00 44.16 517 SER A CA 1
ATOM 4199 C C . SER A 1 517 ? 9.222 25.953 15.986 1.00 44.16 517 SER A C 1
ATOM 4201 O O . SER A 1 517 ? 9.230 26.742 15.041 1.00 44.16 517 SER A O 1
ATOM 4203 N N . VAL A 1 518 ? 9.448 24.660 15.809 1.00 43.88 518 VAL A N 1
ATOM 4204 C CA . VAL A 1 518 ? 9.611 24.070 14.484 1.00 43.88 518 VAL A CA 1
ATOM 4205 C C . VAL A 1 518 ? 8.220 23.923 13.871 1.00 43.88 518 VAL A C 1
ATOM 4207 O O . VAL A 1 518 ? 7.451 23.057 14.276 1.00 43.88 518 VAL A O 1
ATOM 4210 N N . VAL A 1 519 ? 7.868 24.792 12.922 1.00 43.50 519 VAL A N 1
ATOM 4211 C CA . VAL A 1 519 ? 6.556 24.756 12.265 1.00 43.50 519 VAL A CA 1
ATOM 4212 C C . VAL A 1 519 ? 6.707 24.122 10.880 1.00 43.50 519 VAL A C 1
ATOM 4214 O O . VAL A 1 519 ? 7.576 24.528 10.098 1.00 43.50 519 VAL A O 1
ATOM 4217 N N . PRO A 1 520 ? 5.875 23.127 10.533 1.00 38.78 520 PRO A N 1
ATOM 4218 C CA . PRO A 1 520 ? 5.845 22.578 9.187 1.00 38.78 520 PRO A CA 1
ATOM 4219 C C . PRO A 1 520 ? 5.311 23.630 8.206 1.00 38.78 520 PRO A C 1
ATOM 4221 O O . PRO A 1 520 ? 4.123 23.943 8.176 1.00 38.78 520 PRO A O 1
ATOM 4224 N N . ARG A 1 521 ? 6.181 24.170 7.349 1.00 45.94 521 ARG A N 1
ATOM 4225 C CA . ARG A 1 521 ? 5.769 24.980 6.203 1.00 45.94 521 ARG A CA 1
ATOM 4226 C C . ARG A 1 521 ? 5.386 24.059 5.060 1.00 45.94 521 ARG A C 1
ATOM 4228 O O . ARG A 1 521 ? 6.211 23.327 4.512 1.00 45.94 521 ARG A O 1
ATOM 4235 N N . VAL A 1 522 ? 4.127 24.143 4.662 1.00 47.75 522 VAL A N 1
ATOM 4236 C CA . VAL A 1 522 ? 3.587 23.343 3.575 1.00 47.75 522 VAL A CA 1
ATOM 4237 C C . VAL A 1 522 ? 4.010 23.931 2.229 1.00 47.75 522 VAL A C 1
ATOM 4239 O O . VAL A 1 522 ? 3.552 24.997 1.818 1.00 47.75 522 VAL A O 1
ATOM 4242 N N . VAL A 1 523 ? 4.900 23.231 1.531 1.00 51.97 523 VAL A N 1
ATOM 4243 C CA . VAL A 1 523 ? 5.354 23.589 0.185 1.00 51.97 523 VAL A CA 1
ATOM 4244 C C . VAL A 1 523 ? 4.650 22.686 -0.820 1.00 51.97 523 VAL A C 1
ATOM 4246 O O . VAL A 1 523 ? 4.713 21.462 -0.725 1.00 51.97 523 VAL A O 1
ATOM 4249 N N . GLU A 1 524 ? 3.979 23.269 -1.808 1.00 48.69 524 GLU A N 1
ATOM 4250 C CA . GLU A 1 524 ? 3.391 22.503 -2.907 1.00 48.69 524 GLU A CA 1
ATOM 4251 C C . GLU A 1 524 ? 4.499 22.029 -3.854 1.00 48.69 524 GLU A C 1
ATOM 4253 O O . GLU A 1 524 ? 5.144 22.820 -4.544 1.00 48.69 524 GLU A O 1
ATOM 4258 N N . ARG A 1 525 ? 4.740 20.717 -3.872 1.00 46.00 525 ARG A N 1
ATOM 4259 C CA . ARG A 1 525 ? 5.629 20.052 -4.824 1.00 46.00 525 ARG A CA 1
ATOM 4260 C C . ARG A 1 525 ? 4.801 19.276 -5.842 1.00 46.00 525 ARG A C 1
ATOM 4262 O O . ARG A 1 525 ? 3.870 18.554 -5.500 1.00 46.00 525 ARG A O 1
ATOM 4269 N N . GLY A 1 526 ? 5.154 19.417 -7.109 1.00 52.25 526 GLY A N 1
ATOM 4270 C CA . GLY A 1 526 ? 4.565 18.678 -8.218 1.00 52.25 526 GLY A CA 1
ATOM 4271 C C . GLY A 1 526 ? 5.461 18.756 -9.454 1.00 52.25 526 GLY A C 1
ATOM 4272 O O . GLY A 1 526 ? 6.438 19.516 -9.427 1.00 52.25 526 GLY A O 1
ATOM 4273 N N . PRO A 1 527 ? 5.147 17.984 -10.507 1.00 47.84 527 PRO A N 1
ATOM 4274 C CA . PRO A 1 527 ? 4.015 17.055 -10.597 1.00 47.84 527 PRO A CA 1
ATOM 4275 C C . PRO A 1 527 ? 4.243 15.731 -9.838 1.00 47.84 527 PRO A C 1
ATOM 4277 O O . PRO A 1 527 ? 5.277 15.082 -9.984 1.00 47.84 527 PRO A O 1
ATOM 4280 N N . VAL A 1 528 ? 3.266 15.321 -9.025 1.00 47.03 528 VAL A N 1
ATOM 4281 C CA . VAL A 1 528 ? 3.228 14.031 -8.312 1.00 47.03 528 VAL A CA 1
ATOM 4282 C C . VAL A 1 528 ? 2.050 13.194 -8.787 1.00 47.03 528 VAL A C 1
ATOM 4284 O O . VAL A 1 528 ? 1.073 13.735 -9.314 1.00 47.03 528 VAL A O 1
ATOM 4287 N N . SER A 1 529 ? 2.138 11.880 -8.583 1.00 53.59 529 SER A N 1
ATOM 4288 C CA . SER A 1 529 ? 1.097 10.928 -8.964 1.00 53.59 529 SER A CA 1
ATOM 4289 C C . SER A 1 529 ? -0.251 11.291 -8.338 1.00 53.59 529 SER A C 1
ATOM 4291 O O . SER A 1 529 ? -0.298 11.809 -7.224 1.00 53.59 529 SER A O 1
ATOM 4293 N N . LEU A 1 530 ? -1.341 11.037 -9.056 1.00 52.53 530 LEU A N 1
ATOM 4294 C CA . LEU A 1 530 ? -2.709 11.382 -8.683 1.00 52.53 530 LEU A CA 1
ATOM 4295 C C . LEU A 1 530 ? -3.070 10.865 -7.290 1.00 52.53 530 LEU A C 1
ATOM 4297 O O . LEU A 1 530 ? -3.643 11.610 -6.505 1.00 52.53 530 LEU A O 1
ATOM 4301 N N . SER A 1 531 ? -2.676 9.633 -6.969 1.00 50.16 531 SER A N 1
ATOM 4302 C CA . SER A 1 531 ? -2.905 9.016 -5.661 1.00 50.16 531 SER A CA 1
ATOM 4303 C C . SER A 1 531 ? -2.109 9.677 -4.530 1.00 50.16 531 SER A C 1
ATOM 4305 O O . SER A 1 531 ? -2.458 9.532 -3.366 1.00 50.16 531 SER A O 1
ATOM 4307 N N . LEU A 1 532 ? -1.029 10.392 -4.861 1.00 42.34 532 LEU A N 1
ATOM 4308 C CA . LEU A 1 532 ? -0.128 11.050 -3.911 1.00 42.34 532 LEU A CA 1
ATOM 4309 C C . LEU A 1 532 ? -0.404 12.552 -3.782 1.00 42.34 532 LEU A C 1
ATOM 4311 O O . LEU A 1 532 ? 0.126 13.204 -2.879 1.00 42.34 532 LEU A O 1
ATOM 4315 N N . GLY A 1 533 ? -1.148 13.134 -4.718 1.00 46.62 533 GLY A N 1
ATOM 4316 C CA . GLY A 1 533 ? -1.401 14.562 -4.758 1.00 46.62 533 GLY A CA 1
ATOM 4317 C C . GLY A 1 533 ? -2.656 14.949 -3.997 1.00 46.62 533 GLY A C 1
ATOM 4318 O O . GLY A 1 533 ? -3.653 14.241 -3.991 1.00 46.62 533 GLY A O 1
ATOM 4319 N N . ASN A 1 534 ? -2.608 16.117 -3.368 1.00 50.69 534 ASN A N 1
ATOM 4320 C CA . ASN A 1 534 ? -3.736 16.623 -2.588 1.00 50.69 534 ASN A CA 1
ATOM 4321 C C . ASN A 1 534 ? -4.675 17.478 -3.455 1.00 50.69 534 ASN A C 1
ATOM 4323 O O . ASN A 1 534 ? -5.853 17.609 -3.150 1.00 50.69 534 ASN A O 1
ATOM 4327 N N . ASN A 1 535 ? -4.149 18.061 -4.539 1.00 52.38 535 ASN A N 1
ATOM 4328 C CA . ASN A 1 535 ? -4.892 18.889 -5.485 1.00 52.38 535 ASN A CA 1
ATOM 4329 C C . ASN A 1 535 ? -4.515 18.515 -6.920 1.00 52.38 535 ASN A C 1
ATOM 4331 O O . ASN A 1 535 ? -3.328 18.437 -7.250 1.00 52.38 535 ASN A O 1
ATOM 4335 N N . LEU A 1 536 ? -5.522 18.346 -7.779 1.00 55.19 536 LEU A N 1
ATOM 4336 C CA . LEU A 1 536 ? -5.336 18.202 -9.220 1.00 55.19 536 LEU A CA 1
ATOM 4337 C C . LEU A 1 536 ? -5.006 19.582 -9.792 1.00 55.19 536 LEU A C 1
ATOM 4339 O O . LEU A 1 536 ? -5.875 20.448 -9.864 1.00 55.19 536 LEU A O 1
ATOM 4343 N N . ARG A 1 537 ? -3.740 19.816 -10.130 1.00 48.75 537 ARG A N 1
ATOM 4344 C CA . ARG A 1 537 ? -3.272 21.145 -10.551 1.00 48.75 537 ARG A CA 1
ATOM 4345 C C . ARG A 1 537 ? -2.805 21.200 -11.998 1.00 48.75 537 ARG A C 1
ATOM 4347 O O . ARG A 1 537 ? -2.642 22.296 -12.518 1.00 48.75 537 ARG A O 1
ATOM 4354 N N . TYR A 1 538 ? -2.652 20.038 -12.632 1.00 50.41 538 TYR A N 1
ATOM 4355 C CA . TYR A 1 538 ? -2.227 19.891 -14.023 1.00 50.41 538 TYR A CA 1
ATOM 4356 C C . TYR A 1 538 ? -3.322 19.174 -14.837 1.00 50.41 538 TYR A C 1
ATOM 4358 O O . TYR A 1 538 ? -3.155 18.011 -15.227 1.00 50.41 538 TYR A O 1
ATOM 4366 N N . PRO A 1 539 ? -4.495 19.812 -15.038 1.00 47.12 539 PRO A N 1
ATOM 4367 C CA . PRO A 1 539 ? -5.658 19.203 -15.688 1.00 47.12 539 PRO A CA 1
ATOM 4368 C C . PRO A 1 539 ? -5.385 18.769 -17.131 1.00 47.12 539 PRO A C 1
ATOM 4370 O O . PRO A 1 539 ? -6.006 17.827 -17.596 1.00 47.12 539 PRO A O 1
ATOM 4373 N N . GLU A 1 540 ? -4.419 19.365 -17.822 1.00 46.09 540 GLU A N 1
ATOM 4374 C CA . GLU A 1 540 ? -3.960 18.950 -19.150 1.00 46.09 540 GLU A CA 1
ATOM 4375 C C . GLU A 1 540 ? -3.216 17.600 -19.160 1.00 46.09 540 GLU A C 1
ATOM 4377 O O . GLU A 1 540 ? -2.996 17.021 -20.222 1.00 46.09 540 GLU A O 1
ATOM 4382 N N . GLN A 1 541 ? -2.803 17.081 -17.999 1.00 42.75 541 GLN A N 1
ATOM 4383 C CA . GLN A 1 541 ? -2.100 15.798 -17.867 1.00 42.75 541 GLN A CA 1
ATOM 4384 C C . GLN A 1 541 ? -3.040 14.636 -17.506 1.00 42.75 541 GLN A C 1
ATOM 4386 O O . GLN A 1 541 ? -2.685 13.479 -17.716 1.00 42.75 541 GLN A O 1
ATOM 4391 N N . PHE A 1 542 ? -4.241 14.926 -16.998 1.00 45.69 542 PHE A N 1
ATOM 4392 C CA . PHE A 1 542 ? -5.215 13.928 -16.540 1.00 45.69 542 PHE A CA 1
ATOM 4393 C C . PHE A 1 542 ? -5.965 13.215 -17.678 1.00 45.69 542 PHE A C 1
ATOM 4395 O O . PHE A 1 542 ? -6.021 11.983 -17.648 1.00 45.69 542 PHE A O 1
ATOM 4402 N N . PRO A 1 543 ? -6.452 13.916 -18.727 1.00 39.62 543 PRO A N 1
ATOM 4403 C CA . PRO A 1 543 ? -6.889 13.278 -19.954 1.00 39.62 543 PRO A CA 1
ATOM 4404 C C . PRO A 1 543 ? -5.759 12.413 -20.489 1.00 39.62 543 PRO A C 1
ATOM 4406 O O . PRO A 1 543 ? -5.965 11.219 -20.560 1.00 39.62 543 PRO A O 1
ATOM 4409 N N . LEU A 1 544 ? -4.551 12.962 -20.711 1.00 38.97 544 LEU A N 1
ATOM 4410 C CA . LEU A 1 544 ? -3.385 12.249 -21.275 1.00 38.97 544 LEU A CA 1
ATOM 4411 C C . LEU A 1 544 ? -3.004 10.981 -20.497 1.00 38.97 544 LEU A C 1
ATOM 4413 O O . LEU A 1 544 ? -2.660 9.964 -21.078 1.00 38.97 544 LEU A O 1
ATOM 4417 N N . ALA A 1 545 ? -3.118 10.992 -19.184 1.00 39.53 545 ALA A N 1
ATOM 4418 C CA . ALA A 1 545 ? -2.893 9.812 -18.373 1.00 39.53 545 ALA A CA 1
ATOM 4419 C C . ALA A 1 545 ? -3.939 8.704 -18.516 1.00 39.53 545 ALA A C 1
ATOM 4421 O O . ALA A 1 545 ? -3.589 7.527 -18.566 1.00 39.53 545 ALA A O 1
ATOM 4422 N N . THR A 1 546 ? -5.210 9.103 -18.562 1.00 39.09 546 THR A N 1
ATOM 4423 C CA . THR A 1 546 ? -6.354 8.207 -18.784 1.00 39.09 546 THR A CA 1
ATOM 4424 C C . THR A 1 546 ? -6.267 7.602 -20.187 1.00 39.09 546 THR A C 1
ATOM 4426 O O . THR A 1 546 ? -6.432 6.405 -20.389 1.00 39.09 546 THR A O 1
ATOM 4429 N N . LEU A 1 547 ? -5.901 8.464 -21.130 1.00 39.19 547 LEU A N 1
ATOM 4430 C CA . LEU A 1 547 ? -5.537 8.241 -22.519 1.00 39.19 547 LEU A CA 1
ATOM 4431 C C . LEU A 1 547 ? -4.418 7.173 -22.670 1.00 39.19 547 LEU A C 1
ATOM 4433 O O . LEU A 1 547 ? -4.592 6.212 -23.413 1.00 39.19 547 LEU A O 1
ATOM 4437 N N . PHE A 1 548 ? -3.340 7.246 -21.875 1.00 36.72 548 PHE A N 1
ATOM 4438 C CA . PHE A 1 548 ? -2.210 6.294 -21.871 1.00 36.72 548 PHE A CA 1
ATOM 4439 C C . PHE A 1 548 ? -2.320 5.132 -20.863 1.00 36.72 548 PHE A C 1
ATOM 4441 O O . PHE A 1 548 ? -1.327 4.445 -20.616 1.00 36.72 548 PHE A O 1
ATOM 4448 N N . SER A 1 549 ? -3.493 4.911 -20.257 1.00 38.56 549 SER A N 1
ATOM 4449 C CA . SER A 1 549 ? -3.717 3.878 -19.224 1.00 38.56 549 SER A CA 1
ATOM 4450 C C . SER A 1 549 ? -2.714 3.919 -18.056 1.00 38.56 549 SER A C 1
ATOM 4452 O O . SER A 1 549 ? -2.388 2.896 -17.452 1.00 38.56 549 SER A O 1
ATOM 4454 N N . ILE A 1 550 ? -2.206 5.107 -17.719 1.00 43.56 550 ILE A N 1
ATOM 4455 C CA . ILE A 1 550 ? -1.321 5.294 -16.570 1.00 43.56 550 ILE A CA 1
ATOM 4456 C C . ILE A 1 550 ? -2.200 5.234 -15.324 1.00 43.56 550 ILE A C 1
ATOM 4458 O O . ILE A 1 550 ? -2.895 6.195 -15.004 1.00 43.56 550 ILE A O 1
ATOM 4462 N N . LEU A 1 551 ? -2.141 4.099 -14.623 1.00 40.47 551 LEU A N 1
ATOM 4463 C CA . LEU A 1 551 ? -2.927 3.790 -13.419 1.00 40.47 551 LEU A CA 1
ATOM 4464 C C . LEU A 1 551 ? -2.839 4.869 -12.327 1.00 40.47 551 LEU A C 1
ATOM 4466 O O . LEU A 1 551 ? -3.741 4.981 -11.502 1.00 40.47 551 LEU A O 1
ATOM 4470 N N . ASN A 1 552 ? -1.772 5.675 -12.317 1.00 46.94 552 ASN A N 1
ATOM 4471 C CA . ASN A 1 552 ? -1.570 6.704 -11.306 1.00 46.94 552 ASN A CA 1
ATOM 4472 C C . ASN A 1 552 ? -0.721 7.892 -11.806 1.00 46.94 552 ASN A C 1
ATOM 4474 O O . ASN A 1 552 ? 0.488 7.964 -11.562 1.00 46.94 552 ASN A O 1
ATOM 4478 N N . PRO A 1 553 ? -1.317 8.831 -12.545 1.00 51.81 553 PRO A N 1
ATOM 4479 C CA . PRO A 1 553 ? -0.543 9.783 -13.327 1.00 51.81 553 PRO A CA 1
ATOM 4480 C C . PRO A 1 553 ? -0.085 11.005 -12.556 1.00 51.81 553 PRO A C 1
ATOM 4482 O O . PRO A 1 553 ? -0.788 11.482 -11.671 1.00 51.81 553 PRO A O 1
ATOM 4485 N N . ARG A 1 554 ? 1.070 11.569 -12.927 1.00 50.12 554 ARG A N 1
ATOM 4486 C CA . ARG A 1 554 ? 1.677 12.706 -12.224 1.00 50.12 554 ARG A CA 1
ATOM 4487 C C . ARG A 1 554 ? 1.011 14.053 -12.521 1.00 50.12 554 ARG A C 1
ATOM 4489 O O . ARG A 1 554 ? 1.614 14.951 -13.072 1.00 50.12 554 ARG A O 1
ATOM 4496 N N . VAL A 1 555 ? -0.254 14.197 -12.165 1.00 50.09 555 VAL A N 1
ATOM 4497 C CA . VAL A 1 555 ? -1.128 15.326 -12.557 1.00 50.09 555 VAL A CA 1
ATOM 4498 C C . VAL A 1 555 ? -1.477 16.248 -11.393 1.00 50.09 555 VAL A C 1
ATOM 4500 O O . VAL A 1 555 ? -2.212 17.231 -11.535 1.00 50.09 555 VAL A O 1
ATOM 4503 N N . ALA A 1 556 ? -0.994 15.896 -10.209 1.00 50.56 556 ALA A N 1
ATOM 4504 C CA . ALA A 1 556 ? -1.388 16.518 -8.970 1.00 50.56 556 ALA A CA 1
ATOM 4505 C C . ALA A 1 556 ? -0.179 17.167 -8.288 1.00 50.56 556 ALA A C 1
ATOM 4507 O O . ALA A 1 556 ? 0.979 16.928 -8.632 1.00 50.56 556 ALA A O 1
ATOM 4508 N N . THR A 1 557 ? -0.443 18.043 -7.329 1.00 47.97 557 THR A N 1
ATOM 4509 C CA . THR A 1 557 ? 0.584 18.610 -6.449 1.00 47.97 557 THR A CA 1
ATOM 4510 C C . THR A 1 557 ? 0.407 18.032 -5.053 1.00 47.97 557 THR A C 1
ATOM 4512 O O . THR A 1 557 ? -0.707 18.030 -4.519 1.00 47.97 557 THR A O 1
ATOM 4515 N N . ARG A 1 558 ? 1.497 17.561 -4.447 1.00 56.53 558 ARG A N 1
ATOM 4516 C CA . ARG A 1 558 ? 1.545 17.125 -3.054 1.00 56.53 558 ARG A CA 1
ATOM 4517 C C . ARG A 1 558 ? 2.080 18.268 -2.226 1.00 56.53 558 ARG A C 1
ATOM 4519 O O . ARG A 1 558 ? 3.118 18.857 -2.521 1.00 56.53 558 ARG A O 1
ATOM 4526 N N . ARG A 1 559 ? 1.356 18.574 -1.168 1.00 51.19 559 ARG A N 1
ATOM 4527 C CA . ARG A 1 559 ? 1.819 19.477 -0.129 1.00 51.19 559 ARG A CA 1
ATOM 4528 C C . ARG A 1 559 ? 2.798 18.702 0.746 1.00 51.19 559 ARG A C 1
ATOM 4530 O O . ARG A 1 559 ? 2.427 17.680 1.310 1.00 51.19 559 ARG A O 1
ATOM 4537 N N . VAL A 1 560 ? 4.052 19.139 0.768 1.00 46.88 560 VAL A N 1
ATOM 4538 C CA . VAL A 1 560 ? 5.119 18.543 1.574 1.00 46.88 560 VAL A CA 1
ATOM 4539 C C . VAL A 1 560 ? 5.453 19.517 2.688 1.00 46.88 560 VAL A C 1
ATOM 4541 O O . VAL A 1 560 ? 5.786 20.674 2.424 1.00 46.88 560 VAL A O 1
ATOM 4544 N N . SER A 1 561 ? 5.356 19.049 3.923 1.00 41.94 561 SER A N 1
ATOM 4545 C CA . SER A 1 561 ? 5.753 19.806 5.102 1.00 41.94 561 SER A CA 1
ATOM 4546 C C . SER A 1 561 ? 7.276 19.852 5.172 1.00 41.94 561 SER A C 1
ATOM 4548 O O . SER A 1 561 ? 7.925 18.824 5.344 1.00 41.94 561 SER A O 1
ATOM 4550 N N . LYS A 1 562 ? 7.865 21.036 4.995 1.00 43.25 562 LYS A N 1
ATOM 4551 C CA . LYS A 1 562 ? 9.257 21.288 5.373 1.00 43.25 562 LYS A CA 1
ATOM 4552 C C . LYS A 1 562 ? 9.273 21.945 6.740 1.00 43.25 562 LYS A C 1
ATOM 4554 O O . LYS A 1 562 ? 8.635 22.975 6.930 1.00 43.25 562 LYS A O 1
ATOM 4559 N N . PHE A 1 563 ? 10.020 21.368 7.666 1.00 43.62 563 PHE A N 1
ATOM 4560 C CA . PHE A 1 563 ? 10.204 21.927 8.994 1.00 43.62 563 PHE A CA 1
ATOM 4561 C C . PHE A 1 563 ? 11.108 23.159 8.919 1.00 43.62 563 PHE A C 1
ATOM 4563 O O . PHE A 1 563 ? 12.217 23.098 8.385 1.00 43.62 563 PHE A O 1
ATOM 4570 N N . HIS A 1 564 ? 10.611 24.290 9.409 1.00 48.75 564 HIS A N 1
ATOM 4571 C CA . HIS A 1 564 ? 11.408 25.493 9.599 1.00 48.75 564 HIS A CA 1
ATOM 4572 C C . HIS A 1 564 ? 11.160 26.046 10.997 1.00 48.75 564 HIS A C 1
ATOM 4574 O O . HIS A 1 564 ? 10.036 26.024 11.492 1.00 48.75 564 HIS A O 1
ATOM 4580 N N . GLU A 1 565 ? 12.212 26.551 11.631 1.00 50.09 565 GLU A N 1
ATOM 4581 C CA . GLU A 1 565 ? 12.084 27.253 12.902 1.00 50.09 565 GLU A CA 1
ATOM 4582 C C . GLU A 1 565 ? 11.386 28.595 12.673 1.00 50.09 565 GLU A C 1
ATOM 4584 O O . GLU A 1 565 ? 11.874 29.454 11.933 1.00 50.09 565 GLU A O 1
ATOM 4589 N N . GLN A 1 566 ? 10.229 28.779 13.305 1.00 48.62 566 GLN A N 1
ATOM 4590 C CA . GLN A 1 566 ? 9.519 30.048 13.319 1.00 48.62 566 GLN A CA 1
ATOM 4591 C C . GLN A 1 566 ? 8.973 30.323 14.727 1.00 48.62 566 GLN A C 1
ATOM 4593 O O . GLN A 1 566 ? 8.434 29.425 15.366 1.00 48.62 566 GLN A O 1
ATOM 4598 N N . PRO A 1 567 ? 9.077 31.553 15.253 1.00 50.22 567 PRO A N 1
ATOM 4599 C CA . PRO A 1 567 ? 8.430 31.882 16.514 1.00 50.22 567 PRO A CA 1
ATOM 4600 C C . PRO A 1 567 ? 6.914 31.894 16.348 1.00 50.22 567 PRO A C 1
ATOM 4602 O O . PRO A 1 567 ? 6.379 32.636 15.520 1.00 50.22 567 PRO A O 1
ATOM 4605 N N . VAL A 1 568 ? 6.237 31.070 17.145 1.00 53.47 568 VAL A N 1
ATOM 4606 C CA . VAL A 1 568 ? 4.774 30.945 17.204 1.00 53.47 568 VAL A CA 1
ATOM 4607 C C . VAL A 1 568 ? 4.296 31.089 18.646 1.00 53.47 568 VAL A C 1
ATOM 4609 O O . VAL A 1 568 ? 4.969 30.689 19.589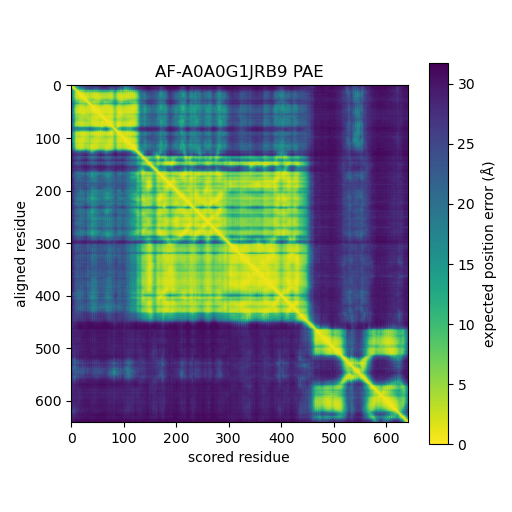 1.00 53.47 568 VAL A O 1
ATOM 4612 N N . PHE A 1 569 ? 3.094 31.643 18.802 1.00 52.12 569 PHE A N 1
ATOM 4613 C CA . PHE A 1 569 ? 2.365 31.767 20.068 1.00 52.12 569 PHE A CA 1
ATOM 4614 C C . PHE A 1 569 ? 1.495 30.527 20.339 1.00 52.12 569 PHE A C 1
ATOM 4616 O O . PHE A 1 569 ? 0.299 30.645 20.580 1.00 52.12 569 PHE A O 1
ATOM 4623 N N . HIS A 1 570 ? 2.045 29.320 20.234 1.00 46.91 570 HIS A N 1
ATOM 4624 C CA . HIS A 1 570 ? 1.295 28.099 20.551 1.00 46.91 570 HIS A CA 1
ATOM 4625 C C . HIS A 1 570 ? 1.613 27.639 21.987 1.00 46.91 570 HIS A C 1
ATOM 4627 O O . HIS A 1 570 ? 2.744 27.781 22.444 1.00 46.91 570 HIS A O 1
ATOM 4633 N N . GLY A 1 571 ? 0.611 27.112 22.702 1.00 48.56 571 GLY A N 1
ATOM 4634 C CA . GLY A 1 571 ? 0.798 26.456 24.007 1.00 48.56 571 GLY A CA 1
ATOM 4635 C C . GLY A 1 571 ? 0.543 27.314 25.253 1.00 48.56 571 GLY A C 1
ATOM 4636 O O . GLY A 1 571 ? 0.693 26.813 26.363 1.00 48.56 571 GLY A O 1
ATOM 4637 N N . LEU A 1 572 ? 0.123 28.575 25.108 1.00 53.91 572 LEU A N 1
ATOM 4638 C CA . LEU A 1 572 ? -0.293 29.420 26.234 1.00 53.91 572 LEU A CA 1
ATOM 4639 C C . LEU A 1 572 ? -1.821 29.506 26.280 1.00 53.91 572 LEU A C 1
ATOM 4641 O O . LEU A 1 572 ? -2.430 30.106 25.400 1.00 53.91 572 LEU A O 1
ATOM 4645 N N . THR A 1 573 ? -2.424 28.910 27.310 1.00 57.41 573 THR A N 1
ATOM 4646 C CA . THR A 1 573 ? -3.837 29.132 27.653 1.00 57.41 573 THR A CA 1
ATOM 4647 C C . THR A 1 573 ? -3.888 30.108 28.817 1.00 57.41 573 THR A C 1
ATOM 4649 O O . THR A 1 573 ? -3.353 29.816 29.887 1.00 57.41 573 THR A O 1
ATOM 4652 N N . ILE A 1 574 ? -4.504 31.271 28.612 1.00 61.41 574 ILE A N 1
ATOM 4653 C CA . ILE A 1 574 ? -4.646 32.297 29.650 1.00 61.41 574 ILE A CA 1
ATOM 4654 C C . ILE A 1 574 ? -6.088 32.286 30.140 1.00 61.41 574 ILE A C 1
ATOM 4656 O O . ILE A 1 574 ? -7.004 32.567 29.370 1.00 61.41 574 ILE A O 1
ATOM 4660 N N . TRP A 1 575 ? -6.267 32.001 31.427 1.00 62.22 575 TRP A N 1
ATOM 4661 C CA . TRP A 1 575 ? -7.553 32.084 32.110 1.00 62.22 575 TRP A CA 1
ATOM 4662 C C . TRP A 1 575 ? -7.636 33.412 32.859 1.00 62.22 575 TRP A C 1
ATOM 4664 O O . TRP A 1 575 ? -6.848 33.661 33.771 1.00 62.22 575 TRP A O 1
ATOM 4674 N N . VAL A 1 576 ? -8.589 34.265 32.486 1.00 67.25 576 VAL A N 1
ATOM 4675 C CA . VAL A 1 576 ? -8.915 35.478 33.249 1.00 67.25 576 VAL A CA 1
ATOM 4676 C C . VAL A 1 576 ? -10.157 35.187 34.081 1.00 67.25 576 VAL A C 1
ATOM 4678 O O . VAL A 1 576 ? -11.241 35.013 33.529 1.00 67.25 576 VAL A O 1
ATOM 4681 N N . ILE A 1 577 ? -9.995 35.120 35.402 1.00 70.81 577 ILE A N 1
ATOM 4682 C CA . ILE A 1 577 ? -11.093 34.906 36.351 1.00 70.81 577 ILE A CA 1
ATOM 4683 C C . ILE A 1 577 ? -11.419 36.253 36.993 1.00 70.81 577 ILE A C 1
ATOM 4685 O O . ILE A 1 577 ? -10.554 36.872 37.607 1.00 70.81 577 ILE A O 1
ATOM 4689 N N . LEU A 1 578 ? -12.658 36.712 36.822 1.00 75.69 578 LEU A N 1
ATOM 4690 C CA . LEU A 1 578 ? -13.133 38.002 37.323 1.00 75.69 578 LEU A CA 1
ATOM 4691 C C . LEU A 1 578 ? -13.963 37.791 38.596 1.00 75.69 578 LEU A C 1
ATOM 4693 O O . LEU A 1 578 ? -14.908 37.001 38.581 1.00 75.69 578 LEU A O 1
ATOM 4697 N N . ASP A 1 579 ? -13.634 38.501 39.678 1.00 73.88 579 ASP A N 1
ATOM 4698 C CA . ASP A 1 579 ? -14.421 38.506 40.913 1.00 73.88 579 ASP A CA 1
ATOM 4699 C C . ASP A 1 579 ? -15.705 39.336 40.742 1.00 73.88 579 ASP A C 1
ATOM 4701 O O . ASP A 1 579 ? -15.687 40.434 40.176 1.00 73.88 579 ASP A O 1
ATOM 4705 N N . LEU A 1 580 ? -16.815 38.795 41.244 1.00 69.56 580 LEU A N 1
ATOM 4706 C CA . LEU A 1 580 ? -18.145 39.410 41.278 1.00 69.56 580 LEU A CA 1
ATOM 4707 C C . LEU A 1 580 ? -18.647 39.614 42.719 1.00 69.56 580 LEU A C 1
ATOM 4709 O O . LEU A 1 580 ? -19.821 39.916 42.931 1.00 69.56 580 LEU A O 1
ATOM 4713 N N . SER A 1 581 ? -17.787 39.420 43.721 1.00 74.19 581 SER A N 1
ATOM 4714 C CA . SER A 1 581 ? -18.136 39.571 45.129 1.00 74.19 581 SER A CA 1
ATOM 4715 C C . SER A 1 581 ? -18.542 41.008 45.469 1.00 74.19 581 SER A C 1
ATOM 4717 O O . SER A 1 581 ? -18.113 41.977 44.840 1.00 74.19 581 SER A O 1
ATOM 4719 N N . GLY A 1 582 ? -19.327 41.177 46.538 1.00 70.12 582 GLY A N 1
ATOM 4720 C CA . GLY A 1 582 ? -19.734 42.504 47.019 1.00 70.12 582 GLY A CA 1
ATOM 4721 C C . GLY A 1 582 ? -18.561 43.426 47.393 1.00 70.12 582 GLY A C 1
ATOM 4722 O O . GLY A 1 582 ? -18.722 44.644 47.409 1.00 70.12 582 GLY A O 1
ATOM 4723 N N . SER A 1 583 ? -17.363 42.873 47.625 1.00 76.69 583 SER A N 1
ATOM 4724 C CA . SER A 1 583 ? -16.145 43.655 47.886 1.00 76.69 583 SER A CA 1
ATOM 4725 C C . SER A 1 583 ? -15.672 44.459 46.666 1.00 76.69 583 SER A C 1
ATOM 4727 O O . SER A 1 583 ? -14.968 45.459 46.816 1.00 76.69 583 SER A O 1
ATOM 4729 N N . MET A 1 584 ? -16.123 44.087 45.464 1.00 82.00 584 MET A N 1
ATOM 4730 C CA . MET A 1 584 ? -15.781 44.759 44.211 1.00 82.00 584 MET A CA 1
ATOM 4731 C C . MET A 1 584 ? -16.440 46.137 44.059 1.00 82.00 584 MET A C 1
ATOM 4733 O O . MET A 1 584 ? -16.013 46.933 43.220 1.00 82.00 584 MET A O 1
ATOM 4737 N N . ALA A 1 585 ? -17.441 46.444 44.892 1.00 79.88 585 ALA A N 1
ATOM 4738 C CA . ALA A 1 585 ? -18.068 47.762 44.987 1.00 79.88 585 ALA A CA 1
ATOM 4739 C C . ALA A 1 585 ? -17.277 48.759 45.861 1.00 79.88 585 ALA A C 1
ATOM 4741 O O . ALA A 1 585 ? -17.650 49.929 45.933 1.00 79.88 585 ALA A O 1
ATOM 4742 N N . ALA A 1 586 ? -16.202 48.324 46.528 1.00 82.38 586 ALA A N 1
ATOM 4743 C CA . ALA A 1 586 ? -15.321 49.219 47.271 1.00 82.38 586 ALA A CA 1
ATOM 4744 C C . ALA A 1 586 ? -14.393 50.004 46.329 1.00 82.38 586 ALA A C 1
ATOM 4746 O O . ALA A 1 586 ? -14.067 49.549 45.227 1.00 82.38 586 ALA A O 1
ATOM 4747 N N . GLN A 1 587 ? -13.941 51.174 46.781 1.00 87.94 587 GLN A N 1
ATOM 4748 C CA . GLN A 1 587 ? -12.860 51.896 46.117 1.00 87.94 587 GLN A CA 1
ATOM 4749 C C . GLN A 1 587 ? -11.512 51.234 46.420 1.00 87.94 587 GLN A C 1
ATOM 4751 O O . GLN A 1 587 ? -11.300 50.634 47.476 1.00 87.94 587 GLN A O 1
ATOM 4756 N N . ASP A 1 588 ? -10.617 51.294 45.447 1.00 81.50 588 ASP A N 1
ATOM 4757 C CA . ASP A 1 588 ? -9.209 50.985 45.624 1.00 81.50 588 ASP A CA 1
ATOM 4758 C C . ASP A 1 588 ? -8.489 52.167 46.283 1.00 81.50 588 ASP A C 1
ATOM 4760 O O . ASP A 1 588 ? -8.708 53.325 45.919 1.00 81.50 588 ASP A O 1
ATOM 4764 N N . ASP A 1 589 ? -7.627 51.873 47.253 1.00 76.94 589 ASP A N 1
ATOM 4765 C CA . ASP A 1 589 ? -7.010 52.896 48.104 1.00 76.94 589 ASP A CA 1
ATOM 4766 C C . ASP A 1 589 ? -5.970 53.744 47.353 1.00 76.94 589 ASP A C 1
ATOM 4768 O O . ASP A 1 589 ? -5.639 54.843 47.795 1.00 76.94 589 ASP A O 1
ATOM 4772 N N . TYR A 1 590 ? -5.462 53.251 46.218 1.00 73.44 590 TYR A N 1
ATOM 4773 C CA . TYR A 1 590 ? -4.408 53.902 45.441 1.00 73.44 590 TYR A CA 1
ATOM 4774 C C . TYR A 1 590 ? -4.957 54.712 44.261 1.00 73.44 590 TYR A C 1
ATOM 4776 O O . TYR A 1 590 ? -4.515 55.829 43.998 1.00 73.44 590 TYR A O 1
ATOM 4784 N N . THR A 1 591 ? -5.931 54.158 43.542 1.00 72.94 591 THR A N 1
ATOM 4785 C CA . THR A 1 591 ? -6.510 54.779 42.338 1.00 72.94 591 THR A CA 1
ATOM 4786 C C . THR A 1 591 ? -7.820 55.520 42.609 1.00 72.94 591 THR A C 1
ATOM 4788 O O . THR A 1 591 ? -8.286 56.265 41.746 1.00 72.94 591 THR A O 1
ATOM 4791 N N . HIS A 1 592 ? -8.439 55.301 43.778 1.00 78.19 592 HIS A N 1
ATOM 4792 C CA . HIS A 1 592 ? -9.775 55.783 44.160 1.00 78.19 592 HIS A CA 1
ATOM 4793 C C . HIS A 1 592 ? -10.911 55.360 43.208 1.00 78.19 592 HIS A C 1
ATOM 4795 O O . HIS A 1 592 ? -12.043 55.842 43.317 1.00 78.19 592 HIS A O 1
ATOM 4801 N N . GLN A 1 593 ? -10.636 54.440 42.282 1.00 81.25 593 GLN A N 1
ATOM 4802 C CA . GLN A 1 593 ? -11.627 53.860 41.382 1.00 81.25 593 GLN A CA 1
ATOM 4803 C C . GLN A 1 593 ? -12.297 52.654 42.032 1.00 81.25 593 GLN A C 1
ATOM 4805 O O . GLN A 1 593 ? -11.757 52.034 42.948 1.00 81.25 593 GLN A O 1
ATOM 4810 N N . LEU A 1 594 ? -13.492 52.306 41.556 1.00 84.06 594 LEU A N 1
ATOM 4811 C CA . LEU A 1 594 ? -14.177 51.106 42.027 1.00 84.06 594 LEU A CA 1
ATOM 4812 C C . LEU A 1 594 ? -13.407 49.871 41.556 1.00 84.06 594 LEU A C 1
ATOM 4814 O O . LEU A 1 594 ? -13.034 49.773 40.385 1.00 84.06 594 LEU A O 1
ATOM 4818 N N . ARG A 1 595 ? -13.196 48.904 42.450 1.00 81.19 595 ARG A N 1
ATOM 4819 C CA . ARG A 1 595 ? -12.382 47.712 42.161 1.00 81.19 595 ARG A CA 1
ATOM 4820 C C . ARG A 1 595 ? -12.895 46.924 40.955 1.00 81.19 595 ARG A C 1
ATOM 4822 O O . ARG A 1 595 ? -12.091 46.432 40.168 1.00 81.19 595 ARG A O 1
ATOM 4829 N N . TYR A 1 596 ? -14.215 46.852 40.748 1.00 79.50 596 TYR A N 1
ATOM 4830 C CA . TYR A 1 596 ? -14.770 46.188 39.559 1.00 79.50 596 TYR A CA 1
ATOM 4831 C C . TYR A 1 596 ? -14.383 46.889 38.249 1.00 79.50 596 TYR A C 1
ATOM 4833 O O . TYR A 1 596 ? -14.205 46.219 37.232 1.00 79.50 596 TYR A O 1
ATOM 4841 N N . GLN A 1 597 ? -14.226 48.218 38.266 1.00 82.31 597 GLN A N 1
ATOM 4842 C CA . GLN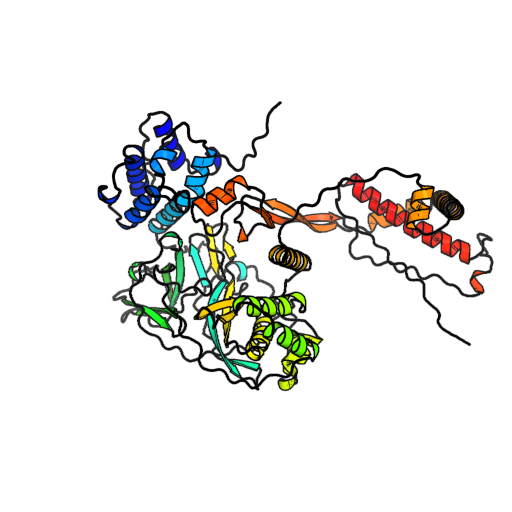 A 1 597 ? -13.802 48.985 37.095 1.00 82.31 597 GLN A CA 1
ATOM 4843 C C . GLN A 1 597 ? -12.337 48.692 36.789 1.00 82.31 597 GLN A C 1
ATOM 4845 O O . GLN A 1 597 ? -12.024 48.346 35.658 1.00 82.31 597 GLN A O 1
ATOM 4850 N N . LEU A 1 598 ? -11.469 48.693 37.803 1.00 81.25 598 LEU A N 1
ATOM 4851 C CA . LEU A 1 598 ? -10.050 48.349 37.645 1.00 81.25 598 LEU A CA 1
ATOM 4852 C C . LEU A 1 598 ? -9.844 46.919 37.139 1.00 81.25 598 LEU A C 1
ATOM 4854 O O . LEU A 1 598 ? -8.995 46.679 36.280 1.00 81.25 598 LEU A O 1
ATOM 4858 N N . GLN A 1 599 ? -10.633 45.965 37.638 1.00 81.94 599 GLN A N 1
ATOM 4859 C CA . GLN A 1 599 ? -10.575 44.573 37.195 1.00 81.94 599 GLN A CA 1
ATOM 4860 C C . GLN A 1 599 ? -10.999 44.431 35.725 1.00 81.94 599 GLN A C 1
ATOM 4862 O O . GLN A 1 599 ? -10.313 43.773 34.940 1.00 81.94 599 GLN A O 1
ATOM 4867 N N . ARG A 1 600 ? -12.106 45.076 35.337 1.00 83.00 600 ARG A N 1
ATOM 4868 C CA . ARG A 1 600 ? -12.567 45.138 33.943 1.00 83.00 600 ARG A CA 1
ATOM 4869 C C . ARG A 1 600 ? -11.503 45.769 33.040 1.00 83.00 600 ARG A C 1
ATOM 4871 O O . ARG A 1 600 ? -11.179 45.226 31.988 1.00 83.00 600 ARG A O 1
ATOM 4878 N N . ASP A 1 601 ? -10.954 46.898 33.464 1.00 84.25 601 ASP A N 1
ATOM 4879 C CA . ASP A 1 601 ? -9.972 47.679 32.716 1.00 84.25 601 ASP A CA 1
ATOM 4880 C C . ASP A 1 601 ? -8.660 46.899 32.529 1.00 84.25 601 ASP A C 1
ATOM 4882 O O . ASP A 1 601 ? -8.107 46.854 31.429 1.00 84.25 601 ASP A O 1
ATOM 4886 N N . SER A 1 602 ? -8.219 46.175 33.561 1.00 80.12 602 SER A N 1
ATOM 4887 C CA . SER A 1 602 ? -7.062 45.273 33.490 1.00 80.12 602 SER A CA 1
ATOM 4888 C C . SER A 1 602 ? -7.282 44.130 32.494 1.00 80.12 602 SER A C 1
ATOM 4890 O O . SER A 1 602 ? -6.380 43.800 31.724 1.00 80.12 602 SER A O 1
ATOM 4892 N N . ALA A 1 603 ? -8.488 43.551 32.456 1.00 79.56 603 ALA A N 1
ATOM 4893 C CA . ALA A 1 603 ? -8.832 42.498 31.502 1.00 79.56 603 ALA A CA 1
ATOM 4894 C C . ALA A 1 603 ? -8.818 43.005 30.048 1.00 79.56 603 ALA A C 1
ATOM 4896 O O . ALA A 1 603 ? -8.299 42.318 29.160 1.00 79.56 603 ALA A O 1
ATOM 4897 N N . PHE A 1 604 ? -9.323 44.221 29.801 1.00 80.94 604 PHE A N 1
ATOM 4898 C CA . PHE A 1 604 ? -9.242 44.859 28.484 1.00 80.94 604 PHE A CA 1
ATOM 4899 C C . PHE A 1 604 ? -7.796 45.135 28.073 1.00 80.94 604 PHE A C 1
ATOM 4901 O O . PHE A 1 604 ? -7.406 44.787 26.960 1.00 80.94 604 PHE A O 1
ATOM 4908 N N . LEU A 1 605 ? -6.985 45.695 28.973 1.00 82.31 605 LEU A N 1
ATOM 4909 C CA . LEU A 1 605 ? -5.584 46.017 28.704 1.00 82.31 605 LEU A CA 1
ATOM 4910 C C . LEU A 1 605 ? -4.746 44.764 28.398 1.00 82.31 605 LEU A C 1
ATOM 4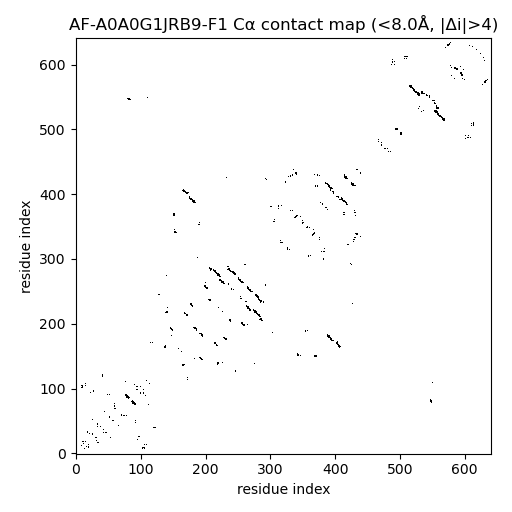912 O O . LEU A 1 605 ? -3.961 44.750 27.444 1.00 82.31 605 LEU A O 1
ATOM 4916 N N . LEU A 1 606 ? -4.934 43.694 29.176 1.00 79.44 606 LEU A N 1
ATOM 4917 C CA . LEU A 1 606 ? -4.263 42.409 28.967 1.00 79.44 606 LEU A CA 1
ATOM 4918 C C . LEU A 1 606 ? -4.621 41.824 27.593 1.00 79.44 606 LEU A C 1
ATOM 4920 O O . LEU A 1 606 ? -3.741 41.427 26.829 1.00 79.44 606 LEU A O 1
ATOM 4924 N N . THR A 1 607 ? -5.914 41.819 27.267 1.00 75.81 607 THR A N 1
ATOM 4925 C CA . THR A 1 607 ? -6.426 41.264 26.009 1.00 75.81 607 THR A CA 1
ATOM 4926 C C . THR A 1 607 ? -5.929 42.062 24.806 1.00 75.81 607 THR A C 1
ATOM 4928 O O . THR A 1 607 ? -5.432 41.489 23.836 1.00 75.81 607 THR A O 1
ATOM 4931 N N . ASP A 1 608 ? -6.015 43.389 24.872 1.00 79.50 608 ASP A N 1
ATOM 4932 C CA . ASP A 1 608 ? -5.645 44.280 23.776 1.00 79.50 608 ASP A CA 1
ATOM 4933 C C . ASP A 1 608 ? -4.131 44.278 23.506 1.00 79.50 608 ASP A C 1
ATOM 4935 O O . ASP A 1 608 ? -3.700 44.175 22.353 1.00 79.50 608 ASP A O 1
ATOM 4939 N N . SER A 1 609 ? -3.303 44.308 24.558 1.00 81.25 609 SER A N 1
ATOM 4940 C CA . SER A 1 609 ? -1.838 44.253 24.421 1.00 81.25 609 SER A CA 1
ATOM 4941 C C . SER A 1 609 ? -1.361 42.920 23.840 1.00 81.25 609 SER A C 1
ATOM 4943 O O . SER A 1 609 ? -0.483 42.901 22.971 1.00 81.25 609 SER A O 1
ATOM 4945 N N . MET A 1 610 ? -1.985 41.810 24.241 1.00 75.00 610 MET A N 1
ATOM 4946 C CA . MET A 1 610 ? -1.707 40.479 23.701 1.00 75.00 610 MET A CA 1
ATOM 4947 C C . MET A 1 610 ? -2.089 40.379 22.217 1.00 75.00 610 MET A C 1
ATOM 4949 O O . MET A 1 610 ? -1.285 39.936 21.389 1.00 75.00 610 MET A O 1
ATOM 4953 N N . MET A 1 611 ? -3.297 40.823 21.853 1.00 73.00 611 MET A N 1
ATOM 4954 C CA . MET A 1 611 ? -3.778 40.790 20.466 1.00 73.00 611 MET A CA 1
ATOM 4955 C C . MET A 1 611 ? -2.931 41.675 19.549 1.00 73.00 611 MET A C 1
ATOM 4957 O O . MET A 1 611 ? -2.574 41.263 18.441 1.00 73.00 611 MET A O 1
ATOM 4961 N N . SER A 1 612 ? -2.533 42.851 20.028 1.00 74.31 612 SER A N 1
ATOM 4962 C CA . SER A 1 612 ? -1.656 43.763 19.294 1.00 74.31 612 SER A CA 1
ATOM 4963 C C . SER A 1 612 ? -0.232 43.226 19.152 1.00 74.31 612 SER A C 1
ATOM 4965 O O . SER A 1 612 ? 0.354 43.327 18.071 1.00 74.31 612 SER A O 1
ATOM 4967 N N . GLY A 1 613 ? 0.316 42.587 20.191 1.00 69.69 613 GLY A N 1
ATOM 4968 C CA . GLY A 1 613 ? 1.594 41.873 20.112 1.00 69.69 613 GLY A CA 1
ATOM 4969 C C . GLY A 1 613 ? 1.572 40.776 19.042 1.00 69.69 613 GLY A C 1
ATOM 4970 O O . GLY A 1 613 ? 2.465 40.722 18.191 1.00 69.69 613 GLY A O 1
ATOM 4971 N N . SER A 1 614 ? 0.501 39.974 19.015 1.00 66.44 614 SER A N 1
ATOM 4972 C CA . SER A 1 614 ? 0.266 38.940 17.995 1.00 66.44 614 SER A CA 1
ATOM 4973 C C . SER A 1 614 ? 0.174 39.538 16.585 1.00 66.44 614 SER A C 1
ATOM 4975 O O . SER A 1 614 ? 0.837 39.064 15.660 1.00 66.44 614 SER A O 1
ATOM 4977 N N . TYR A 1 615 ? -0.586 40.622 16.405 1.00 66.62 615 TYR A N 1
ATOM 4978 C CA . TYR A 1 615 ? -0.758 41.281 15.107 1.00 66.62 615 TYR A CA 1
ATOM 4979 C C . TYR A 1 615 ? 0.544 41.880 14.546 1.00 66.62 615 TYR A C 1
ATOM 4981 O O . TYR A 1 615 ? 0.844 41.725 13.358 1.00 66.62 615 TYR A O 1
ATOM 4989 N N . ILE A 1 616 ? 1.353 42.530 15.389 1.00 67.62 616 ILE A N 1
ATOM 4990 C CA . ILE A 1 616 ? 2.642 43.113 14.979 1.00 67.62 616 ILE A CA 1
ATOM 4991 C C . ILE A 1 616 ? 3.617 42.020 14.533 1.00 67.62 616 ILE A C 1
ATOM 4993 O O . ILE A 1 616 ? 4.271 42.158 13.500 1.00 67.62 616 ILE A O 1
ATOM 4997 N N . MET A 1 617 ? 3.676 40.897 15.252 1.00 61.75 617 MET A N 1
ATOM 4998 C CA . MET A 1 617 ? 4.509 39.768 14.831 1.00 61.75 617 MET A CA 1
ATOM 4999 C C . MET A 1 617 ? 4.043 39.170 13.498 1.00 61.75 617 MET A C 1
ATOM 5001 O O . MET A 1 617 ? 4.885 38.815 12.670 1.00 61.75 617 MET A O 1
ATOM 5005 N N . ARG A 1 618 ? 2.725 39.111 13.244 1.00 63.84 618 ARG A N 1
ATOM 5006 C CA . ARG A 1 618 ? 2.181 38.645 11.954 1.00 63.84 618 ARG A CA 1
ATOM 5007 C C . ARG A 1 618 ? 2.611 39.531 10.793 1.00 63.84 618 ARG A C 1
ATOM 5009 O O . ARG A 1 618 ? 3.081 39.022 9.777 1.00 63.84 618 ARG A O 1
ATOM 5016 N N . THR A 1 619 ? 2.460 40.842 10.960 1.00 59.94 619 THR A N 1
ATOM 5017 C CA . THR A 1 619 ? 2.739 41.837 9.914 1.00 59.94 619 THR A CA 1
ATOM 5018 C C . THR A 1 619 ? 4.232 41.992 9.643 1.00 59.94 619 THR A C 1
ATOM 5020 O O . THR A 1 619 ? 4.631 42.039 8.485 1.00 59.94 619 THR A O 1
ATOM 5023 N N . GLN A 1 620 ? 5.081 41.987 10.673 1.00 61.81 620 GLN A N 1
ATOM 5024 C CA . GLN A 1 620 ? 6.534 42.084 10.490 1.00 61.81 620 GLN A CA 1
ATOM 5025 C C . GLN A 1 620 ? 7.167 40.810 9.902 1.00 61.81 620 GLN A C 1
ATOM 5027 O O . GLN A 1 620 ? 8.277 40.880 9.376 1.00 61.81 620 GLN A O 1
ATOM 5032 N N . ARG A 1 621 ? 6.506 39.643 9.992 1.00 56.28 621 ARG A N 1
ATOM 5033 C CA . ARG A 1 621 ? 7.092 38.339 9.611 1.00 56.28 621 ARG A CA 1
ATOM 5034 C C . ARG A 1 621 ? 6.275 37.516 8.600 1.00 56.28 621 ARG A C 1
ATOM 5036 O O . ARG A 1 621 ? 6.582 36.341 8.414 1.00 56.28 621 ARG A O 1
ATOM 5043 N N . ASN A 1 622 ? 5.281 38.111 7.925 1.00 51.19 622 ASN A N 1
ATOM 5044 C CA . ASN A 1 622 ? 4.451 37.483 6.874 1.00 51.19 622 ASN A CA 1
ATOM 5045 C C . ASN A 1 622 ? 3.829 36.121 7.270 1.00 51.19 622 ASN A C 1
ATOM 5047 O O . ASN A 1 622 ? 3.816 35.172 6.484 1.00 51.19 622 ASN A O 1
ATOM 5051 N N . LEU A 1 623 ? 3.318 36.009 8.498 1.00 53.50 623 LEU A N 1
ATOM 5052 C CA . LEU A 1 623 ? 2.626 34.809 8.992 1.00 53.50 623 LEU A CA 1
ATOM 5053 C C . LEU A 1 623 ? 1.171 34.761 8.489 1.00 53.50 623 LEU A C 1
ATOM 5055 O O . LEU A 1 623 ? 0.468 35.767 8.567 1.00 53.50 623 LEU A O 1
ATOM 5059 N N . SER A 1 624 ? 0.707 33.601 8.003 1.00 41.88 624 SER A N 1
ATOM 5060 C CA . SER A 1 624 ? -0.608 33.454 7.347 1.00 41.88 624 SER A CA 1
ATOM 5061 C C . SER A 1 624 ? -1.771 33.036 8.258 1.00 41.88 624 SER A C 1
ATOM 5063 O O . SER A 1 624 ? -2.914 33.109 7.816 1.00 41.88 624 SER A O 1
ATOM 5065 N N . GLU A 1 625 ? -1.525 32.601 9.498 1.00 47.84 625 GLU A N 1
ATOM 5066 C CA . GLU A 1 625 ? -2.568 32.040 10.378 1.00 47.84 625 GLU A CA 1
ATOM 5067 C C . GLU A 1 625 ? -2.749 32.808 11.693 1.00 47.84 625 GLU A C 1
ATOM 5069 O O . GLU A 1 625 ? -1.805 33.369 12.259 1.00 47.84 625 GLU A O 1
ATOM 5074 N N . SER A 1 626 ? -3.996 32.837 12.185 1.00 41.34 626 SER A N 1
ATOM 5075 C CA . SER A 1 626 ? -4.351 33.490 13.440 1.00 41.34 626 SER A CA 1
ATOM 5076 C C . SER A 1 626 ? -4.250 32.534 14.623 1.00 41.34 626 SER A C 1
ATOM 5078 O O . SER A 1 626 ? -5.138 31.716 14.832 1.00 41.34 626 SER A O 1
ATOM 5080 N N . VAL A 1 627 ? -3.222 32.687 15.452 1.00 46.16 627 VAL A N 1
ATOM 5081 C CA . VAL A 1 627 ? -3.228 32.086 16.790 1.00 46.16 627 VAL A CA 1
ATOM 5082 C C . VAL A 1 627 ? -3.894 33.086 17.738 1.00 46.16 627 VAL A C 1
ATOM 5084 O O . VAL A 1 627 ? -3.377 34.194 17.915 1.00 46.16 627 VAL A O 1
ATOM 5087 N N . GLN A 1 628 ? -5.083 32.756 18.249 1.00 51.34 628 GLN A N 1
ATOM 5088 C CA . GLN A 1 628 ? -5.728 33.487 19.346 1.00 51.34 628 GLN A CA 1
ATOM 5089 C C . GLN A 1 628 ? -5.436 32.745 20.663 1.00 51.34 628 GLN A C 1
ATOM 5091 O O . GLN A 1 628 ? -5.861 31.600 20.786 1.00 51.34 628 GLN A O 1
ATOM 5096 N N . PRO A 1 629 ? -4.724 33.349 21.633 1.00 49.47 629 PRO A N 1
ATOM 5097 C CA . PRO A 1 629 ? -4.372 32.673 22.891 1.00 49.47 629 PRO A CA 1
ATOM 5098 C C . PRO A 1 629 ? -5.435 32.718 24.010 1.00 49.47 629 PRO A C 1
ATOM 5100 O O . PRO A 1 629 ? -5.163 32.236 25.107 1.00 49.47 629 PRO A O 1
ATOM 5103 N N . LEU A 1 630 ? -6.611 33.332 23.807 1.00 46.06 630 LEU A N 1
ATOM 5104 C CA . LEU A 1 630 ? -7.508 33.675 24.923 1.00 46.06 630 LEU A CA 1
ATOM 5105 C C . LEU A 1 630 ? -8.806 32.858 24.934 1.00 46.06 630 LEU A C 1
ATOM 5107 O O . LEU A 1 630 ? -9.628 32.981 24.027 1.00 46.06 630 LEU A O 1
ATOM 5111 N N . GLN A 1 631 ? -9.029 32.109 26.016 1.00 45.53 631 GLN A N 1
ATOM 5112 C CA . GLN A 1 631 ? -10.360 31.677 26.444 1.00 45.53 631 GLN A CA 1
ATOM 5113 C C . GLN A 1 631 ? -10.757 32.497 27.676 1.00 45.53 631 GLN A C 1
ATOM 5115 O O . GLN A 1 631 ? -10.101 32.440 28.712 1.00 45.53 631 GLN A O 1
ATOM 5120 N N . VAL A 1 632 ? -11.835 33.276 27.566 1.00 39.91 632 VAL A N 1
ATOM 5121 C CA . VAL A 1 632 ? -12.397 34.019 28.703 1.00 39.91 632 VAL A CA 1
ATOM 5122 C C . VAL A 1 632 ? -13.502 33.175 29.326 1.00 39.91 632 VAL A C 1
ATOM 5124 O O . VAL A 1 632 ? -14.507 32.896 28.676 1.00 39.91 632 VAL A O 1
ATOM 5127 N N . SER A 1 633 ? -13.330 32.777 30.585 1.00 40.31 633 SER A N 1
ATOM 5128 C CA . SER A 1 633 ? -14.355 32.076 31.362 1.00 40.31 633 SER A CA 1
ATOM 5129 C C . SER A 1 633 ? -14.880 32.982 32.471 1.00 40.31 633 SER A C 1
ATOM 5131 O O . SER A 1 633 ? -14.119 33.386 33.348 1.00 40.31 633 SER A O 1
ATOM 5133 N N . VAL A 1 634 ? -16.181 33.265 32.468 1.00 37.06 634 VAL A N 1
ATOM 5134 C CA . VAL A 1 634 ? -16.860 33.932 33.587 1.00 37.06 634 VAL A CA 1
ATOM 5135 C C . VAL A 1 634 ? -17.498 32.840 34.452 1.00 37.06 634 VAL A C 1
ATOM 5137 O O . VAL A 1 634 ? -18.367 32.126 33.947 1.00 37.06 634 VAL A O 1
ATOM 5140 N N . PRO A 1 635 ? -17.093 32.646 35.719 1.00 40.00 635 PRO A N 1
ATOM 5141 C CA . PRO A 1 635 ? -17.717 31.636 36.565 1.00 40.00 635 PRO A CA 1
ATOM 5142 C C . PRO A 1 635 ? -19.193 31.972 36.818 1.00 40.00 635 PRO A C 1
ATOM 5144 O O . PRO A 1 635 ? -19.523 33.047 37.318 1.00 40.00 635 PRO A O 1
ATOM 5147 N N . HIS A 1 636 ? -20.093 31.036 36.513 1.00 35.94 636 HIS A N 1
ATOM 5148 C CA . HIS A 1 636 ? -21.448 31.036 37.058 1.00 35.94 636 HIS A CA 1
ATOM 5149 C C . HIS A 1 636 ? -21.381 30.556 38.512 1.00 35.94 636 HIS A C 1
ATOM 5151 O O . HIS A 1 636 ? -21.193 29.369 38.771 1.00 35.94 636 HIS A O 1
ATOM 5157 N N . LEU A 1 637 ? -21.557 31.466 39.471 1.00 32.94 637 LEU A N 1
ATOM 5158 C CA . LEU A 1 637 ? -21.922 31.092 40.836 1.00 32.94 637 LEU A CA 1
ATOM 5159 C C . LEU A 1 637 ? -23.418 30.760 40.854 1.00 32.94 637 LEU A C 1
ATOM 5161 O O . LEU A 1 637 ? -24.270 31.618 41.076 1.00 32.94 637 LEU A O 1
ATOM 5165 N N . ALA A 1 638 ? -23.738 29.495 40.593 1.00 31.56 638 ALA A N 1
ATOM 5166 C CA . ALA A 1 638 ? -24.999 28.928 41.033 1.00 31.56 638 ALA A CA 1
ATOM 5167 C C . ALA A 1 638 ? -24.935 28.738 42.559 1.00 31.56 638 ALA A C 1
ATOM 5169 O O . ALA A 1 638 ? -24.142 27.945 43.051 1.00 31.56 638 ALA A O 1
ATOM 5170 N N . GLN A 1 639 ? -25.795 29.474 43.267 1.00 29.00 639 GLN A N 1
ATOM 5171 C CA . GLN A 1 639 ? -26.309 29.191 44.613 1.00 29.00 639 GLN A CA 1
ATOM 5172 C C . GLN A 1 639 ? -25.288 29.038 45.761 1.00 29.00 639 GLN A C 1
ATOM 5174 O O . GLN A 1 639 ? -24.786 27.955 46.046 1.00 29.00 639 GLN A O 1
ATOM 5179 N N . MET A 1 640 ? -25.161 30.094 46.567 1.00 25.27 640 MET A N 1
ATOM 5180 C CA . MET A 1 640 ? -25.183 29.947 48.025 1.00 25.27 640 MET A CA 1
ATOM 5181 C C . MET A 1 640 ? -26.289 30.855 48.579 1.00 25.27 640 MET A C 1
ATOM 5183 O O . MET A 1 640 ? -26.408 31.996 48.143 1.00 25.27 640 MET A O 1
ATOM 5187 N N . VAL A 1 641 ? -27.104 30.244 49.446 1.00 31.95 641 VAL A N 1
ATOM 5188 C CA . VAL A 1 641 ? -28.170 30.742 50.343 1.00 31.95 641 VAL A CA 1
ATOM 5189 C C . VAL A 1 641 ? -28.283 32.253 50.520 1.00 31.95 641 VAL A C 1
ATOM 5191 O O . VAL A 1 641 ? -27.266 32.881 50.887 1.00 31.95 641 VAL A O 1
#

Nearest PDB structures (foldseek):
  6g49-assembly1_A  TM=5.757E-01  e=2.648E-10  Pseudomonas aeruginosa PAO1
  6g4h-assembly1_A  TM=5.916E-01  e=7.110E-10  Pseudomonas aeruginosa PAO1
  6o8w-assembly1_g  TM=2.543E-01  e=9.551E+00  Enterococcus faecalis

pLDDT: mean 73.18, std 18.11, range [25.27, 96.25]

Secondary structure (DSSP, 8-state):
------TTS-HHHHS-HHHHHHHHHHHTT--PPPPTTS-HHHHHHHHHHHHHHH-TTS-GGGS--SSTTSHHHHHHHHTB-SSTTSPPB-HHHHHH-TTS-HHHHHHHIIIIIHHHHHHHHHHHS-S----TT-S-EEPPPPP--SEE-----------TTGGGEESEEEES---SEEEEEEE-EEETTTTEEEPPPP--EEPPP-PBPTTT-EEEEEEEETTSEEE--EETTS--EEEEEEEEESS--TT-EEEEEE-TTS-EEEEEE-SS--SEEEEEEEEE-BSS---PPPPPPPP--PPP--HHHHHHHHHHHH--S-HHHHHHHHHHHHHHHS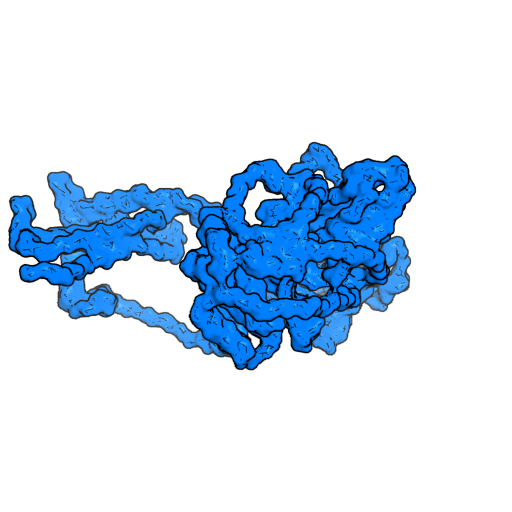EE---THHHHHHHSSGGGHHHHHHHH-EE-HHHHHHHHHHHHHHTT--EEEEEEEE-EEETTTTEEEE-GGGEEEEEEEEETTTTEEEEE--PPPSSHHHHHHHHHHHHHHH---------------HHHHHHHHHT--HHHHHHHHHHHHHHHT-B-TTS-BHHHHHHHHHHHH--EEEEEEEEEEEEE-GGG-SEE--TTHHHHHHHTT-SS-S-EEEEEEEEEEEE---S--EEEPPP-SGGGGSBPTTT-SBHHHHHHHHHHHHHHHHHHHHHHHHHHHT--S----EEE---------

Sequence (641 aa):
MGLLFDSKTDWSYNTPSSFRTMVESFEHGERPELNDALTPHMREFFVALRFFLENPGVDPEHFEWENRKLLPHFKRLQRTAVVSGEEPVNVFKLLRDGLVPKALKYKLYDGQIRTLMDWISSQDRPPLQLTSEDELTLLPPQQEDSMLDPSMESPGEPSEEAVKEAYALIIPVHQDFYRRKIFDLYDERNVIWEASPHQLKKAPKRRLRPETIRRYYSTLTLNKHQVIQEPGAGSWFLDSETFYTDRSIPDLKITVFENQFGVPYLLAESAMAEGLVSFSVVIGQPDDPGVIAPPRQVSLKSALLPEELVKELQRTRDMQGSDEDKVDSVSNLVQMNLDYSNDPSYNEIYKKDKSRYYLEVWQHRQVDCDVAANFGAELLRQLGFSAYILDGNQSQIDPDRSGSVLMESNNHARLMVYLRDVKRWKEVDMTPPSSDQERKKMEEDHKKKMTPRFSKGDKPVSSTDPVDNFAKIAGCSPGEAAEIIHLIERLRNTPDSHGNLVYEESKRIWQVLAKNSVVPRVVERGPVSLSLGNNLRYPEQFPLATLFSILNPRVATRRVSKFHEQPVFHGLTIWVILDLSGSMAAQDDYTHQLRYQLQRDSAFLLTDSMMSGSYIMRTQRNLSESVQPLQVSVPHLAQMV

Solvent-accessible surface area (backbone atoms only — not comparable to full-atom values): 36697 Å² total; per-residue (Å²): 134,86,82,82,73,71,84,83,67,39,47,81,77,82,38,60,66,73,61,45,48,46,38,51,23,44,46,73,75,44,84,58,82,78,69,83,88,49,52,73,59,50,39,51,50,52,52,51,50,52,50,31,49,76,40,52,86,58,62,50,87,80,53,91,62,90,58,67,81,51,42,64,57,50,43,41,42,47,51,32,42,56,35,89,92,49,79,54,40,40,48,37,54,54,52,33,37,71,84,54,53,58,60,57,48,39,49,53,37,66,74,60,44,44,60,49,52,52,49,38,51,58,70,63,42,72,75,80,76,77,47,100,82,55,79,62,48,66,38,73,74,75,81,81,74,56,61,48,71,61,53,37,56,61,80,70,80,80,48,84,64,62,79,27,40,24,50,31,41,30,37,59,64,58,84,42,44,24,42,67,45,63,30,71,40,74,42,78,78,73,61,32,32,29,40,72,84,81,55,74,39,80,53,77,94,73,61,59,36,79,90,52,53,29,38,42,33,36,40,44,50,45,73,38,81,36,79,54,66,35,62,54,77,56,40,48,44,73,44,74,91,54,54,48,53,82,60,94,64,67,82,63,42,81,48,53,27,24,33,74,76,48,52,37,29,42,33,46,36,34,96,85,55,78,53,80,44,46,34,36,31,37,34,18,38,31,79,72,52,73,79,66,67,80,78,78,90,76,86,79,83,71,77,56,66,48,70,68,55,55,54,49,52,50,50,52,66,71,47,89,68,55,56,62,56,43,52,52,50,50,33,48,54,44,30,74,68,36,40,49,36,42,61,41,73,53,41,60,63,32,60,69,47,49,78,42,25,61,39,46,42,65,74,68,24,61,28,29,35,42,37,23,26,56,52,48,42,51,58,40,40,74,71,71,39,56,59,28,43,31,37,26,23,46,35,42,80,38,84,88,74,58,17,15,35,30,30,77,95,31,58,45,37,26,30,40,33,52,31,75,85,80,70,42,73,42,66,45,69,23,48,30,47,85,40,72,68,50,43,54,51,52,53,49,54,52,54,59,76,74,50,84,92,75,90,84,86,86,85,89,86,84,93,74,58,72,44,60,47,46,9,65,75,73,73,48,53,57,68,59,29,46,53,51,52,54,47,53,56,51,49,54,68,36,58,46,101,84,68,49,41,51,34,61,54,50,18,50,54,48,57,66,70,39,48,74,37,77,43,68,46,71,43,80,44,66,73,26,32,45,89,66,22,80,42,84,74,35,69,83,44,48,59,55,20,61,19,56,68,45,92,58,34,56,23,7,27,23,69,43,70,45,78,40,81,41,68,44,74,74,92,58,81,48,79,56,80,75,84,83,54,82,72,34,75,37,64,35,94,87,78,67,42,42,38,48,54,55,53,51,51,50,53,51,48,53,52,50,22,46,52,49,31,52,49,52,55,29,70,79,62,74,56,93,74,88,77,80,51,74,55,82,54,78,83,81,83,76,82,80,135

Mean predicted aligned error: 19.64 Å

Foldseek 3Di:
DDDPDDPPLDLVPPPPPQVSQLLVCLLVVHQDDHDPPDFPLRSQVSVVLSVCLVVVPDQLVPDDDPDPVCNVLQNCQSFFQLADPDGGHRNSPLSSHNVRDSSVPSVCCVQRVVLVSQVSVVVRDDQDPVDPPNQAAFDEADDDDQKDQFFFADQDPCDPSQVRYFQKWKPQADFAWWFFAWFQDADLQQRMTGGDPWDKDFDDDFAFDSSFKIKIKHKYWAQDKAFDTHGFLFQKDWDQVQKDWPDDAPPWDWTWIATLSNGIIIHIYDPRDTGMIIMMTIMHHGPDRDARDDGDQDDLPAADADPVLVVQLVVLLVDDDFLVVSLVSLLCVLQQQAAEDSDRVCVCVLSVRSSCNLVSCNVVRYHHQSSQQSNSQSSCSNSVKRKIKTWGFRWDDDPVVSITGGGPSRIGIWIFIQGPVVRHTHIGGSGHDNDPVSSVLVVVVVVVVPDDDDDDDDDDDDDDDPLVVQCVVVVHDSVVSVVVVVLLVVLQCDADPVRHRPLVVLLVVLLVPQAWDFFFDWDWDFLDWQVQASAQDQVVVVSSCNSSVPVTTSRHTHTGTDTDTDGDPPDAADEQEQDPDPQQQDADPPPRDRNNVVSVSVVSSNQVSNVVSQVVSCVVPVDDDDDRRYDYDYDDPDDDD